Protein AF-A0A917BGJ0-F1 (afdb_monomer_lite)

Radius of gyration: 39.81 Å; chains: 1; bounding box: 86×62×102 Å

Structure (mmCIF, N/CA/C/O backbone):
data_AF-A0A917BGJ0-F1
#
_entry.id   AF-A0A917BGJ0-F1
#
loop_
_atom_site.group_PDB
_atom_site.id
_atom_site.type_symbol
_atom_site.label_atom_id
_atom_site.label_alt_id
_atom_site.label_comp_id
_atom_site.label_asym_id
_atom_site.label_entity_id
_atom_site.label_seq_id
_atom_site.pdbx_PDB_ins_code
_atom_site.Cartn_x
_atom_site.Cartn_y
_atom_site.Cartn_z
_atom_site.occupancy
_atom_site.B_iso_or_equiv
_atom_site.auth_seq_id
_atom_site.auth_comp_id
_atom_site.auth_asym_id
_atom_site.auth_atom_id
_atom_site.pdbx_PDB_model_num
ATOM 1 N N . MET A 1 1 ? 33.093 -21.666 -36.903 1.00 32.09 1 MET A N 1
ATOM 2 C CA . MET A 1 1 ? 33.393 -22.493 -35.716 1.00 32.09 1 MET A CA 1
ATOM 3 C C . MET A 1 1 ? 34.760 -22.080 -35.204 1.00 32.09 1 MET A C 1
ATOM 5 O O . MET A 1 1 ? 35.764 -22.453 -35.794 1.00 32.09 1 MET A O 1
ATOM 9 N N . THR A 1 2 ? 34.799 -21.219 -34.194 1.00 43.09 2 THR A N 1
ATOM 10 C CA . THR A 1 2 ? 36.028 -20.841 -33.491 1.00 43.09 2 THR A CA 1
ATOM 11 C C . THR A 1 2 ? 36.526 -22.067 -32.730 1.00 43.09 2 THR A C 1
ATOM 13 O O . THR A 1 2 ? 35.764 -22.677 -31.980 1.00 43.09 2 THR A O 1
ATOM 16 N N . VAL A 1 3 ? 37.770 -22.485 -32.970 1.00 45.00 3 VAL A N 1
ATOM 17 C CA . VAL A 1 3 ? 38.401 -23.561 -32.192 1.00 45.00 3 VAL A CA 1
ATOM 18 C C . VAL A 1 3 ? 38.410 -23.109 -30.727 1.00 45.00 3 VAL A C 1
ATOM 20 O O . VAL A 1 3 ? 38.859 -21.990 -30.474 1.00 45.00 3 VAL A O 1
ATOM 23 N N . PRO A 1 4 ? 37.885 -23.901 -29.772 1.00 60.56 4 PRO A N 1
ATOM 24 C CA . PRO A 1 4 ? 37.886 -23.500 -28.373 1.00 60.56 4 PRO A CA 1
ATOM 25 C C . PRO A 1 4 ? 39.330 -23.283 -27.918 1.00 60.56 4 PRO A C 1
ATOM 27 O O . PRO A 1 4 ? 40.172 -24.170 -28.075 1.00 60.56 4 PRO A O 1
ATOM 30 N N . GLU A 1 5 ? 39.617 -22.089 -27.393 1.00 72.12 5 GLU A N 1
ATOM 31 C CA . GLU A 1 5 ? 40.934 -21.777 -26.843 1.00 72.12 5 GLU A CA 1
ATOM 32 C C . GLU A 1 5 ? 41.199 -22.727 -25.675 1.00 72.12 5 GLU A C 1
ATOM 34 O O . GLU A 1 5 ? 40.428 -22.785 -24.710 1.00 72.12 5 GLU A O 1
ATOM 39 N N . GLN A 1 6 ? 42.255 -23.525 -25.814 1.00 82.50 6 GLN A N 1
ATOM 40 C CA . GLN A 1 6 ? 42.567 -24.615 -24.909 1.00 82.50 6 GLN A CA 1
ATOM 41 C C . GLN A 1 6 ? 44.037 -24.548 -24.511 1.00 82.50 6 GLN A C 1
ATOM 43 O O . GLN A 1 6 ? 44.921 -24.594 -25.367 1.00 82.50 6 GLN A O 1
ATOM 48 N N . TRP A 1 7 ? 44.287 -24.541 -23.208 1.00 82.50 7 TRP A N 1
ATOM 49 C CA . TRP A 1 7 ? 45.612 -24.677 -22.615 1.00 82.50 7 TRP A CA 1
ATOM 50 C C . TRP A 1 7 ? 45.743 -26.067 -22.003 1.00 82.50 7 TRP A C 1
ATOM 52 O O . TRP A 1 7 ? 44.761 -26.628 -21.515 1.00 82.50 7 TRP A O 1
ATOM 62 N N . ARG A 1 8 ? 46.940 -26.651 -22.077 1.00 82.19 8 ARG A N 1
ATOM 63 C CA . ARG A 1 8 ? 47.194 -28.031 -21.650 1.00 82.19 8 ARG A CA 1
ATOM 64 C C . ARG A 1 8 ? 48.532 -28.126 -20.933 1.00 82.19 8 ARG A C 1
ATOM 66 O O . ARG A 1 8 ? 49.486 -27.451 -21.322 1.00 82.19 8 ARG A O 1
ATOM 73 N N . GLY A 1 9 ? 48.620 -29.025 -19.968 1.00 77.88 9 GLY A N 1
ATOM 74 C CA . GLY A 1 9 ? 49.879 -29.460 -19.382 1.00 77.88 9 GLY A CA 1
ATOM 75 C C . GLY A 1 9 ? 49.714 -30.826 -18.736 1.00 77.88 9 GLY A C 1
ATOM 76 O O . GLY A 1 9 ? 48.598 -31.291 -18.544 1.00 77.88 9 GLY A O 1
ATOM 77 N N . THR A 1 10 ? 50.826 -31.459 -18.404 1.00 74.44 10 THR A N 1
ATOM 78 C CA . THR A 1 10 ? 50.865 -32.772 -17.753 1.00 74.44 10 THR A CA 1
ATOM 79 C C . THR A 1 10 ? 51.444 -32.568 -16.364 1.00 74.44 10 THR A C 1
ATOM 81 O O . THR A 1 10 ? 52.310 -31.714 -16.223 1.00 74.44 10 THR A O 1
ATOM 84 N N . THR A 1 11 ? 50.955 -33.265 -15.342 1.00 68.00 11 THR A N 1
ATOM 85 C CA . THR A 1 11 ? 51.520 -33.222 -13.982 1.00 68.00 11 THR A CA 1
ATOM 86 C C . THR A 1 11 ? 52.669 -34.224 -13.817 1.00 68.00 11 THR A C 1
ATOM 88 O O . THR A 1 11 ? 52.850 -35.124 -14.641 1.00 68.00 11 THR A O 1
ATOM 91 N N . ALA A 1 12 ? 53.425 -34.139 -12.714 1.00 62.88 12 ALA A N 1
ATOM 92 C CA . ALA A 1 12 ? 54.461 -35.126 -12.378 1.00 62.88 12 ALA A CA 1
ATOM 93 C C . ALA A 1 12 ? 53.914 -36.564 -12.255 1.00 62.88 12 ALA A C 1
ATOM 95 O O . ALA A 1 12 ? 54.644 -37.523 -12.509 1.00 62.88 12 ALA A O 1
ATOM 96 N N . ASP A 1 13 ? 52.626 -36.701 -11.922 1.00 64.31 13 ASP A N 1
ATOM 97 C CA . ASP A 1 13 ? 51.907 -37.974 -11.809 1.00 64.31 13 ASP A CA 1
ATOM 98 C C . ASP A 1 13 ? 51.379 -38.486 -13.176 1.00 64.31 13 ASP A C 1
ATOM 100 O O . ASP A 1 13 ? 50.753 -39.540 -13.239 1.00 64.31 13 ASP A O 1
ATOM 104 N N . ARG A 1 14 ? 51.698 -37.789 -14.284 1.00 63.97 14 ARG A N 1
ATOM 105 C CA . ARG A 1 14 ? 51.253 -38.038 -15.676 1.00 63.97 14 ARG A CA 1
ATOM 106 C C . ARG A 1 14 ? 49.759 -37.835 -15.947 1.00 63.97 14 ARG A C 1
ATOM 108 O O . ARG A 1 14 ? 49.266 -38.299 -16.974 1.00 63.97 14 ARG A O 1
ATOM 115 N N . ASP A 1 15 ? 49.067 -37.097 -15.088 1.00 69.25 15 ASP A N 1
ATOM 116 C CA . ASP A 1 15 ? 47.694 -36.670 -15.350 1.00 69.25 15 ASP A CA 1
ATOM 117 C C . ASP A 1 15 ? 47.694 -35.355 -16.141 1.00 69.25 15 ASP A C 1
ATOM 119 O O . ASP A 1 15 ? 48.343 -34.378 -15.758 1.00 69.25 15 ASP A O 1
ATOM 123 N N . ASP A 1 16 ? 46.965 -35.313 -17.256 1.00 76.69 16 ASP A N 1
ATOM 124 C CA . ASP A 1 16 ? 46.822 -34.091 -18.048 1.00 76.69 16 ASP A CA 1
ATOM 125 C C . ASP A 1 16 ? 45.794 -33.150 -17.408 1.00 76.69 16 ASP A C 1
ATOM 127 O O . ASP A 1 16 ? 44.678 -33.557 -17.066 1.00 76.69 16 ASP A O 1
ATOM 131 N N . TRP A 1 17 ? 46.150 -31.869 -17.303 1.00 77.31 17 TRP A N 1
ATOM 132 C CA . TRP A 1 17 ? 45.200 -30.790 -17.075 1.00 77.31 17 TRP A CA 1
ATOM 133 C C . TRP A 1 17 ? 44.899 -30.048 -18.375 1.00 77.31 17 TRP A C 1
ATOM 135 O O . TRP A 1 17 ? 45.765 -29.836 -19.228 1.00 77.31 17 TRP A O 1
ATOM 145 N N . ILE A 1 18 ? 43.646 -29.629 -18.520 1.00 81.25 18 ILE A N 1
ATOM 146 C CA . ILE A 1 18 ? 43.155 -28.885 -19.671 1.00 81.25 18 ILE A CA 1
ATOM 147 C C . ILE A 1 18 ? 42.298 -27.729 -19.169 1.00 81.25 18 ILE A C 1
ATOM 149 O O . ILE A 1 18 ? 41.266 -27.956 -18.546 1.00 81.25 18 ILE A O 1
ATOM 153 N N . LEU A 1 19 ? 42.675 -26.499 -19.505 1.00 78.44 19 LEU A N 1
ATOM 154 C CA . LEU A 1 19 ? 41.823 -25.327 -19.327 1.00 78.44 19 LEU A CA 1
ATOM 155 C C . LEU A 1 19 ? 41.187 -24.988 -20.676 1.00 78.44 19 LEU A C 1
ATOM 157 O O . LEU A 1 19 ? 41.899 -24.800 -21.659 1.00 78.44 19 LEU A O 1
ATOM 161 N N . VAL A 1 20 ? 39.861 -24.924 -20.739 1.00 81.12 20 VAL A N 1
ATOM 162 C CA . VAL A 1 20 ? 39.108 -24.558 -21.946 1.00 81.12 20 VAL A CA 1
ATOM 163 C C . VAL A 1 20 ? 38.318 -23.292 -21.673 1.00 81.12 20 VAL A C 1
ATOM 165 O O . VAL A 1 20 ? 37.548 -23.240 -20.714 1.00 81.12 20 VAL A O 1
ATOM 168 N N . ARG A 1 21 ? 38.446 -22.293 -22.545 1.00 74.19 21 ARG A N 1
ATOM 169 C CA . ARG A 1 21 ? 37.553 -21.134 -22.534 1.00 74.19 21 ARG A CA 1
ATOM 170 C C . ARG A 1 21 ? 36.236 -21.470 -23.233 1.00 74.19 21 ARG A C 1
ATOM 172 O O . ARG A 1 21 ? 36.223 -22.026 -24.334 1.00 74.19 21 ARG A O 1
ATOM 179 N N . ARG A 1 22 ? 35.125 -21.119 -22.595 1.00 74.50 22 ARG A N 1
ATOM 180 C CA . ARG A 1 22 ? 33.755 -21.218 -23.112 1.00 74.50 22 ARG A CA 1
ATOM 181 C C . ARG A 1 22 ? 33.120 -19.826 -23.136 1.00 74.50 2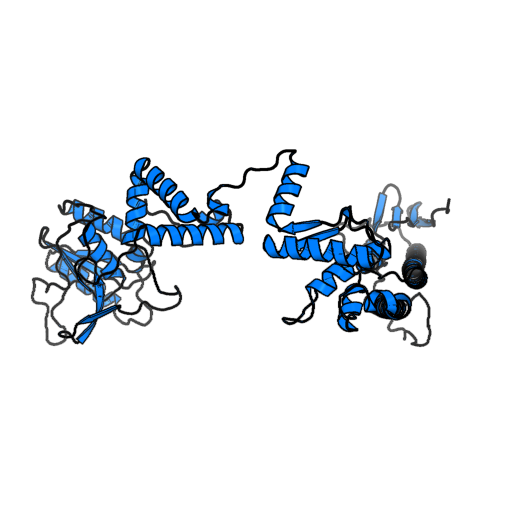2 ARG A C 1
ATOM 183 O O . ARG A 1 22 ? 33.675 -18.886 -22.578 1.00 74.50 22 ARG A O 1
ATOM 190 N N . GLU A 1 23 ? 31.964 -19.695 -23.782 1.00 64.00 23 GLU A N 1
ATOM 191 C CA . GLU A 1 23 ? 31.217 -18.426 -23.805 1.00 64.00 23 GLU A CA 1
ATOM 192 C C . GLU A 1 23 ? 30.795 -17.982 -22.394 1.00 64.00 23 GLU A C 1
ATOM 194 O O . GLU A 1 23 ? 30.902 -16.805 -22.069 1.00 64.00 23 GLU A O 1
ATOM 199 N N . GLU A 1 24 ? 30.408 -18.924 -21.527 1.00 62.84 24 GLU A N 1
ATOM 200 C CA . GLU A 1 24 ? 29.909 -18.639 -20.170 1.00 62.84 24 GLU A CA 1
ATOM 201 C C . GLU A 1 24 ? 30.999 -18.664 -19.074 1.00 62.84 24 GLU A C 1
ATOM 203 O O . GLU A 1 24 ? 30.712 -18.445 -17.895 1.00 62.84 24 GLU A O 1
ATOM 208 N N . GLY A 1 25 ? 32.265 -18.919 -19.431 1.00 69.94 25 GLY A N 1
ATOM 209 C CA . GLY A 1 25 ? 33.364 -19.009 -18.465 1.00 69.94 25 GLY A CA 1
ATOM 210 C C . GLY A 1 25 ? 34.477 -19.970 -18.873 1.00 69.94 25 GLY A C 1
ATOM 211 O O . GLY A 1 25 ? 34.899 -20.014 -20.028 1.00 69.94 25 GLY A O 1
ATOM 212 N N . PHE A 1 26 ? 34.971 -20.751 -17.919 1.00 75.31 26 PHE A N 1
ATOM 213 C CA . PHE A 1 26 ? 36.092 -21.668 -18.082 1.00 75.31 26 PHE A CA 1
ATOM 214 C C . PHE A 1 26 ? 35.732 -23.070 -17.616 1.00 75.31 26 PHE A C 1
ATOM 216 O O . PHE A 1 26 ? 34.934 -23.262 -16.701 1.00 75.31 26 PHE A O 1
ATOM 223 N N . VAL A 1 27 ? 36.354 -24.059 -18.244 1.00 78.94 27 VAL A N 1
ATOM 224 C CA . VAL A 1 27 ? 36.295 -25.453 -17.815 1.00 78.94 27 VAL A CA 1
ATOM 225 C C . VAL A 1 27 ? 37.716 -25.914 -17.550 1.00 78.94 27 VAL A C 1
ATOM 227 O O . VAL A 1 27 ? 38.538 -25.924 -18.466 1.00 78.94 27 VAL A O 1
ATOM 230 N N . LEU A 1 28 ? 38.005 -26.283 -16.305 1.00 77.94 28 LEU A N 1
ATOM 231 C CA . LEU A 1 28 ? 39.265 -26.907 -15.918 1.00 77.94 28 LEU A CA 1
ATOM 232 C C . LEU A 1 28 ? 39.038 -28.412 -15.777 1.00 77.94 28 LEU A C 1
ATOM 234 O O . LEU A 1 28 ? 38.208 -28.848 -14.984 1.00 77.94 28 LEU A O 1
ATOM 238 N N . ARG A 1 29 ? 39.775 -29.203 -16.551 1.00 78.06 29 ARG A N 1
ATOM 239 C CA . ARG A 1 29 ? 39.781 -30.666 -16.481 1.00 78.06 29 ARG A CA 1
ATOM 240 C C . ARG A 1 29 ? 41.116 -31.135 -15.939 1.00 78.06 29 ARG A C 1
ATOM 242 O O . ARG A 1 29 ? 42.140 -30.568 -16.315 1.00 78.06 29 ARG A O 1
ATOM 249 N N . HIS A 1 30 ? 41.109 -32.170 -15.112 1.00 72.56 30 HIS A N 1
ATOM 250 C CA . HIS A 1 30 ? 42.314 -32.845 -14.640 1.00 72.56 30 HIS A CA 1
ATOM 251 C C . HIS A 1 30 ? 42.019 -34.320 -14.381 1.00 72.56 30 HIS A C 1
ATOM 253 O O . HIS A 1 30 ? 41.215 -34.654 -13.508 1.00 72.56 30 HIS A O 1
ATOM 259 N N . GLY A 1 31 ? 42.639 -35.208 -15.161 1.00 68.88 31 GLY A N 1
ATOM 260 C CA . GLY A 1 31 ? 42.274 -36.626 -15.147 1.00 68.88 31 GLY A CA 1
ATOM 261 C C . GLY A 1 31 ? 40.764 -36.815 -15.421 1.00 68.88 31 GLY A C 1
ATOM 262 O O . GLY A 1 31 ? 40.268 -36.294 -16.424 1.00 68.88 31 GLY A O 1
ATOM 263 N N . PRO A 1 32 ? 40.010 -37.540 -14.567 1.00 66.62 32 PRO A N 1
ATOM 264 C CA . PRO A 1 32 ? 38.563 -37.728 -14.721 1.00 66.62 32 PRO A CA 1
ATOM 265 C C . PRO A 1 32 ? 37.708 -36.568 -14.176 1.00 66.62 32 PRO A C 1
ATOM 267 O O . PRO A 1 32 ? 36.496 -36.572 -14.386 1.00 66.62 32 PRO A O 1
ATOM 270 N N . GLU A 1 33 ? 38.295 -35.599 -13.468 1.00 68.62 33 GLU A N 1
ATOM 271 C CA . GLU A 1 33 ? 37.558 -34.499 -12.836 1.00 68.62 33 GLU A CA 1
ATOM 272 C C . GLU A 1 33 ? 37.390 -33.313 -13.800 1.00 68.62 33 GLU A C 1
ATOM 274 O O . GLU A 1 33 ? 38.327 -32.911 -14.496 1.00 68.62 33 GLU A O 1
ATOM 279 N N . GLU A 1 34 ? 36.189 -32.732 -13.829 1.00 77.00 34 GLU A N 1
ATOM 280 C CA . GLU A 1 34 ? 35.843 -31.541 -14.611 1.00 77.00 34 GLU A CA 1
ATOM 281 C C . GLU A 1 34 ? 35.210 -30.492 -13.693 1.00 77.00 34 GLU A C 1
ATOM 283 O O . GLU A 1 34 ? 34.389 -30.807 -12.834 1.00 77.00 34 GLU A O 1
ATOM 288 N N . SER A 1 35 ? 35.627 -29.238 -13.845 1.00 72.31 35 SER A N 1
ATOM 289 C CA . SER A 1 35 ? 35.198 -28.119 -13.011 1.00 72.31 35 SER A CA 1
ATOM 290 C C . SER A 1 35 ? 34.801 -26.922 -13.865 1.00 72.31 35 SER A C 1
ATOM 292 O O . SER A 1 35 ? 35.603 -26.426 -14.658 1.00 72.31 35 SER A O 1
ATOM 294 N N . HIS A 1 36 ? 33.572 -26.443 -13.675 1.00 73.19 36 HIS A N 1
ATOM 295 C CA . HIS A 1 36 ? 33.028 -25.273 -14.361 1.00 73.19 36 HIS A CA 1
ATOM 296 C C . HIS A 1 36 ? 33.246 -24.014 -13.526 1.00 73.19 36 HIS A C 1
ATOM 298 O O . HIS A 1 36 ? 32.955 -23.992 -12.333 1.00 73.19 36 HIS A O 1
ATOM 304 N N . ILE A 1 37 ? 33.750 -22.964 -14.165 1.00 68.31 37 ILE A N 1
ATOM 305 C CA . ILE A 1 37 ? 34.118 -21.708 -13.518 1.00 68.31 37 ILE A CA 1
ATOM 306 C C . ILE A 1 37 ? 33.442 -20.582 -14.302 1.00 68.31 37 ILE A C 1
ATOM 308 O O . ILE A 1 37 ? 33.853 -20.312 -15.431 1.00 68.31 37 ILE A O 1
ATOM 312 N N . PRO A 1 38 ? 32.399 -19.934 -13.760 1.00 64.50 38 PRO A N 1
ATOM 313 C CA . PRO A 1 38 ? 31.738 -18.818 -14.431 1.00 64.50 38 PRO A CA 1
ATOM 314 C C . PRO A 1 38 ? 32.718 -17.690 -14.778 1.00 64.50 38 PRO A C 1
ATOM 316 O O . PRO A 1 38 ? 33.675 -17.445 -14.043 1.00 64.50 38 PRO A O 1
ATOM 319 N N . ALA A 1 39 ? 32.468 -16.945 -15.861 1.00 63.41 39 ALA A N 1
ATOM 320 C CA . ALA A 1 39 ? 33.299 -15.789 -16.233 1.00 63.41 39 ALA A CA 1
ATOM 321 C C . ALA A 1 39 ? 33.411 -14.736 -15.106 1.00 63.41 39 ALA A C 1
ATOM 323 O O . ALA A 1 39 ? 34.455 -14.104 -14.942 1.00 63.41 39 ALA A O 1
ATOM 324 N N . SER A 1 40 ? 32.361 -14.595 -14.291 1.00 55.97 40 SER A N 1
ATOM 325 C CA . SER A 1 40 ? 32.312 -13.726 -13.106 1.00 55.97 40 SER A CA 1
ATOM 326 C C . SER A 1 40 ? 33.215 -14.184 -11.951 1.00 55.97 40 SER A C 1
ATOM 328 O O . SER A 1 40 ? 33.446 -13.416 -11.019 1.00 55.97 40 SER A O 1
ATOM 330 N N . GLU A 1 41 ? 33.729 -15.413 -12.009 1.00 59.81 41 GLU A N 1
ATOM 331 C CA . GLU A 1 41 ? 34.565 -16.059 -10.991 1.00 59.81 41 GLU A CA 1
ATOM 332 C C . GLU A 1 41 ? 35.982 -16.364 -11.492 1.00 59.81 41 GLU A C 1
ATOM 334 O O . GLU A 1 41 ? 36.753 -17.061 -10.838 1.00 59.81 41 GLU A O 1
ATOM 339 N N . ALA A 1 42 ? 36.339 -15.866 -12.671 1.00 58.44 42 ALA A N 1
ATOM 340 C CA . ALA A 1 42 ? 37.553 -16.274 -13.355 1.00 58.44 42 ALA A CA 1
ATOM 341 C C . ALA A 1 42 ? 38.858 -15.849 -12.641 1.00 58.44 42 ALA A C 1
ATOM 343 O O . ALA A 1 42 ? 39.873 -16.528 -12.784 1.00 58.44 42 ALA A O 1
ATOM 344 N N . ASP A 1 43 ? 38.850 -14.777 -11.843 1.00 53.44 43 ASP A N 1
ATOM 345 C CA . ASP A 1 43 ? 39.976 -14.372 -10.980 1.00 53.44 43 ASP A CA 1
ATOM 346 C C . ASP A 1 43 ? 40.199 -15.253 -9.768 1.00 53.44 43 ASP A C 1
ATOM 348 O O . ASP A 1 43 ? 41.259 -15.207 -9.141 1.00 53.44 43 ASP A O 1
ATOM 352 N N . ARG A 1 44 ? 39.191 -16.040 -9.406 1.00 55.97 44 ARG A N 1
ATOM 353 C CA . ARG A 1 44 ? 39.268 -16.916 -8.249 1.00 55.97 44 ARG A CA 1
ATOM 354 C C . ARG A 1 44 ? 40.195 -18.087 -8.516 1.00 55.97 44 ARG A C 1
ATOM 356 O O . ARG A 1 44 ? 40.587 -18.725 -7.547 1.00 55.97 44 ARG A O 1
ATOM 363 N N . ILE A 1 45 ? 40.565 -18.348 -9.777 1.00 59.50 45 ILE A N 1
ATOM 364 C CA . ILE A 1 45 ? 41.555 -19.355 -10.165 1.00 59.50 45 ILE A CA 1
ATOM 365 C C . ILE A 1 45 ? 42.942 -18.900 -9.705 1.00 59.50 45 ILE A C 1
ATOM 367 O O . ILE A 1 45 ? 43.684 -18.240 -10.429 1.00 59.50 45 ILE A O 1
ATOM 371 N N . ALA A 1 46 ? 43.307 -19.288 -8.487 1.00 58.81 46 ALA A N 1
ATOM 372 C CA . ALA A 1 46 ? 44.626 -19.038 -7.935 1.00 58.81 46 ALA A CA 1
ATOM 373 C C . ALA A 1 46 ? 45.405 -20.348 -7.806 1.00 58.81 46 ALA A C 1
ATOM 375 O O . ALA A 1 46 ? 44.908 -21.348 -7.280 1.00 58.81 46 ALA A O 1
ATOM 376 N N . VAL A 1 47 ? 46.667 -20.332 -8.231 1.00 62.66 47 VAL A N 1
ATOM 377 C CA . VAL A 1 47 ? 47.611 -21.413 -7.940 1.00 62.66 47 VAL A CA 1
ATOM 378 C C . VAL A 1 47 ? 48.251 -21.118 -6.580 1.00 62.66 47 VAL A C 1
ATOM 380 O O . VAL A 1 47 ? 49.183 -20.323 -6.478 1.00 62.66 47 VAL A O 1
ATOM 383 N N . THR A 1 48 ? 47.765 -21.747 -5.507 1.00 59.81 48 THR A N 1
ATOM 384 C CA . THR A 1 48 ? 48.345 -21.582 -4.164 1.00 59.81 48 THR A CA 1
ATOM 385 C C . THR A 1 48 ? 49.431 -22.627 -3.904 1.00 59.81 48 THR A C 1
ATOM 387 O O . THR A 1 48 ? 49.299 -23.802 -4.245 1.00 59.81 48 THR A O 1
ATOM 390 N N . ARG A 1 49 ? 50.555 -22.216 -3.302 1.00 58.81 49 ARG A N 1
ATOM 391 C CA . ARG A 1 49 ? 51.707 -23.099 -3.035 1.00 58.81 49 ARG A CA 1
ATOM 392 C C . ARG A 1 49 ? 51.875 -23.343 -1.536 1.00 58.81 49 ARG A C 1
ATOM 394 O O . ARG A 1 49 ? 51.984 -22.392 -0.765 1.00 58.81 49 ARG A O 1
ATOM 401 N N . ARG A 1 50 ? 51.981 -24.610 -1.117 1.00 56.00 50 ARG A N 1
ATOM 402 C CA . ARG A 1 50 ? 52.414 -24.998 0.239 1.00 56.00 50 ARG A CA 1
ATOM 403 C C . ARG A 1 50 ? 53.491 -26.082 0.178 1.00 56.00 50 ARG A C 1
ATOM 405 O O . ARG A 1 50 ? 53.169 -27.238 -0.063 1.00 56.00 50 ARG A O 1
ATOM 412 N N . TRP A 1 51 ? 54.739 -25.663 0.419 1.00 48.78 51 TRP A N 1
ATOM 413 C CA . TRP A 1 51 ? 55.995 -26.376 0.769 1.00 48.78 51 TRP A CA 1
ATOM 414 C C . TRP A 1 51 ? 56.428 -27.608 -0.067 1.00 48.78 51 TRP A C 1
ATOM 416 O O . TRP A 1 51 ? 57.622 -27.820 -0.220 1.00 48.78 51 TRP A O 1
ATOM 426 N N . TRP A 1 52 ? 55.517 -28.379 -0.658 1.00 50.78 52 TRP A N 1
ATOM 427 C CA . TRP A 1 52 ? 55.774 -29.494 -1.587 1.00 50.78 52 TRP A CA 1
ATOM 428 C C . TRP A 1 52 ? 54.546 -29.847 -2.460 1.00 50.78 52 TRP A C 1
ATOM 430 O O . TRP A 1 52 ? 54.596 -30.792 -3.242 1.00 50.78 52 TRP A O 1
ATOM 440 N N . ARG A 1 53 ? 53.439 -29.090 -2.361 1.00 53.25 53 ARG A N 1
ATOM 441 C CA . ARG A 1 53 ? 52.233 -29.217 -3.200 1.00 53.25 53 ARG A CA 1
ATOM 442 C C . ARG A 1 53 ? 51.790 -27.845 -3.712 1.00 53.25 53 ARG A C 1
ATOM 444 O O . ARG A 1 53 ? 51.613 -26.914 -2.920 1.00 53.25 53 ARG A O 1
ATOM 451 N N . ALA A 1 54 ? 51.588 -27.720 -5.020 1.00 54.16 54 ALA A N 1
ATOM 452 C CA . ALA A 1 54 ? 50.782 -26.647 -5.594 1.00 54.16 54 ALA A CA 1
ATOM 453 C C . ALA A 1 54 ? 49.325 -27.125 -5.633 1.00 54.16 54 ALA A C 1
ATOM 455 O O . ALA A 1 54 ? 49.061 -28.240 -6.059 1.00 54.16 54 ALA A O 1
ATOM 456 N N . THR A 1 55 ? 48.398 -26.324 -5.119 1.00 57.50 55 THR A N 1
ATOM 457 C CA . THR A 1 55 ? 46.957 -26.597 -5.158 1.00 57.50 55 THR A CA 1
ATOM 458 C C . THR A 1 55 ? 46.311 -25.477 -5.953 1.00 57.50 55 THR A C 1
ATOM 460 O O . THR A 1 55 ? 46.504 -24.306 -5.629 1.00 57.50 55 THR A O 1
ATOM 463 N N . VAL A 1 56 ? 45.552 -25.809 -6.993 1.00 55.97 56 VAL A N 1
ATOM 464 C CA . VAL A 1 56 ? 44.662 -24.818 -7.601 1.00 55.97 56 VAL A CA 1
ATOM 465 C C . VAL A 1 56 ? 43.460 -24.684 -6.695 1.00 55.97 56 VAL A C 1
ATOM 467 O O . VAL A 1 56 ? 42.839 -25.669 -6.311 1.00 55.97 56 VAL A O 1
ATOM 470 N N . THR A 1 57 ? 43.192 -23.461 -6.275 1.00 55.00 57 THR A N 1
ATOM 471 C CA . THR A 1 57 ? 42.052 -23.140 -5.429 1.00 55.00 57 THR A CA 1
ATOM 472 C C . THR A 1 57 ? 41.230 -22.103 -6.156 1.00 55.00 57 THR A C 1
ATOM 474 O O . THR A 1 57 ? 41.767 -21.049 -6.484 1.00 55.00 57 THR A O 1
ATOM 477 N N . VAL A 1 58 ? 39.948 -22.396 -6.373 1.00 50.78 58 VAL A N 1
ATOM 478 C CA . VAL A 1 58 ? 38.948 -21.404 -6.775 1.00 50.78 58 VAL A CA 1
ATOM 479 C C . VAL A 1 58 ? 38.359 -20.806 -5.495 1.00 50.78 58 VAL A C 1
ATOM 481 O O . VAL A 1 58 ? 37.644 -21.483 -4.760 1.00 50.78 58 VAL A O 1
ATOM 484 N N . ALA A 1 59 ? 38.735 -19.577 -5.146 1.00 44.41 59 ALA A N 1
ATOM 485 C CA . ALA A 1 59 ? 38.298 -18.939 -3.902 1.00 44.41 59 ALA A CA 1
ATOM 486 C C . ALA A 1 59 ? 36.816 -18.509 -3.950 1.00 44.41 59 ALA A C 1
ATOM 488 O O . ALA A 1 59 ? 36.484 -17.569 -4.658 1.00 44.41 59 ALA A O 1
ATOM 489 N N . GLY A 1 60 ? 35.933 -19.120 -3.149 1.00 40.78 60 GLY A N 1
ATOM 490 C CA . GLY A 1 60 ? 34.557 -18.626 -2.935 1.00 40.78 60 GLY A CA 1
ATOM 491 C C . GLY A 1 60 ? 33.437 -19.649 -3.131 1.00 40.78 60 GLY A C 1
ATOM 492 O O . GLY A 1 60 ? 32.306 -19.371 -2.744 1.00 40.78 60 GLY A O 1
ATOM 493 N N . VAL A 1 61 ? 33.749 -20.840 -3.641 1.00 39.06 61 VAL A N 1
ATOM 494 C CA . VAL A 1 61 ? 32.881 -22.014 -3.509 1.00 39.06 61 VAL A CA 1
ATOM 495 C C . VAL A 1 61 ? 33.338 -22.752 -2.252 1.00 39.06 61 VAL A C 1
ATOM 497 O O . VAL A 1 61 ? 34.530 -22.990 -2.063 1.00 39.06 61 VAL A O 1
ATOM 500 N N . SER A 1 62 ? 32.417 -23.086 -1.348 1.00 36.66 62 SER A N 1
ATOM 501 C CA . SER A 1 62 ? 32.720 -23.841 -0.120 1.00 36.66 62 SER A CA 1
ATOM 502 C C . SER A 1 62 ? 33.268 -25.252 -0.393 1.00 36.66 62 SER A C 1
ATOM 504 O O . SER A 1 62 ? 33.720 -25.931 0.527 1.00 36.66 62 SER A O 1
ATOM 506 N N . GLU A 1 63 ? 33.297 -25.670 -1.657 1.00 43.34 63 GLU A N 1
ATOM 507 C CA . GLU A 1 63 ? 33.972 -26.861 -2.142 1.00 43.34 63 GLU A CA 1
ATOM 508 C C . GLU A 1 63 ? 35.264 -26.470 -2.860 1.00 43.34 63 GLU A C 1
ATOM 510 O O . GLU A 1 63 ? 35.281 -25.650 -3.777 1.00 43.34 63 GLU A O 1
ATOM 515 N N . ARG A 1 64 ? 36.378 -27.076 -2.435 1.00 48.75 64 ARG A N 1
ATOM 516 C CA . ARG A 1 64 ? 37.638 -27.040 -3.179 1.00 48.75 64 ARG A CA 1
ATOM 517 C C . ARG A 1 64 ? 37.350 -27.523 -4.597 1.00 48.75 64 ARG A C 1
ATOM 519 O O . ARG A 1 64 ? 37.142 -28.717 -4.788 1.00 48.75 64 ARG A O 1
ATOM 526 N N . VAL A 1 65 ? 37.373 -26.621 -5.569 1.00 49.78 65 VAL A N 1
ATOM 527 C CA . VAL A 1 65 ? 37.370 -26.986 -6.986 1.00 49.78 65 VAL A CA 1
ATOM 528 C C . VAL A 1 65 ? 38.695 -27.699 -7.270 1.00 49.78 65 VAL A C 1
ATOM 530 O O . VAL A 1 65 ? 39.694 -27.042 -7.530 1.00 49.78 65 VAL A O 1
ATOM 533 N N . GLY A 1 66 ? 38.716 -29.021 -7.070 1.00 52.53 66 GLY A N 1
ATOM 534 C CA . GLY A 1 66 ? 39.792 -29.956 -7.412 1.00 52.53 66 GLY A CA 1
ATOM 535 C C . GLY A 1 66 ? 41.190 -29.582 -6.906 1.00 52.53 66 GLY A C 1
ATOM 536 O O . GLY A 1 66 ? 41.901 -28.778 -7.504 1.00 52.53 66 GLY A O 1
ATOM 537 N N . ALA A 1 67 ? 41.673 -30.236 -5.846 1.00 54.03 67 ALA A N 1
ATOM 538 C CA . ALA A 1 67 ? 43.093 -30.150 -5.509 1.00 54.03 67 ALA A CA 1
ATOM 539 C C . ALA A 1 67 ? 43.925 -30.891 -6.573 1.00 54.03 67 ALA A C 1
ATOM 541 O O . ALA A 1 67 ? 44.097 -32.105 -6.473 1.00 54.03 67 ALA A O 1
ATOM 542 N N . LEU A 1 68 ? 44.455 -30.167 -7.565 1.00 60.44 68 LEU A N 1
ATOM 543 C CA . LEU A 1 68 ? 45.388 -30.720 -8.553 1.00 60.44 68 LEU A CA 1
ATOM 544 C C . LEU A 1 68 ? 46.629 -31.278 -7.835 1.00 60.44 68 LEU A C 1
ATOM 546 O O . LEU A 1 68 ? 47.392 -30.529 -7.221 1.00 60.44 68 LEU A O 1
ATOM 550 N N . ARG A 1 69 ? 46.808 -32.602 -7.854 1.00 57.72 69 ARG A N 1
ATOM 551 C CA . ARG A 1 69 ? 47.976 -33.281 -7.266 1.00 57.72 69 ARG A CA 1
ATOM 552 C C . ARG A 1 69 ? 49.122 -33.304 -8.285 1.00 57.72 69 ARG A C 1
ATOM 554 O O . ARG A 1 69 ? 48.887 -33.235 -9.482 1.00 57.72 69 ARG A O 1
ATOM 561 N N . GLY A 1 70 ? 50.366 -33.330 -7.809 1.00 60.12 70 GLY A N 1
ATOM 562 C CA . GLY A 1 70 ? 51.529 -33.542 -8.681 1.00 60.12 70 GLY A CA 1
ATOM 563 C C . GLY A 1 70 ? 51.991 -32.348 -9.531 1.00 60.12 70 GLY A C 1
ATOM 564 O O . GLY A 1 70 ? 52.899 -32.517 -10.337 1.00 60.12 70 GLY A O 1
ATOM 565 N N . LEU A 1 71 ? 51.434 -31.142 -9.366 1.00 66.44 71 LEU A N 1
ATOM 566 C CA . LEU A 1 71 ? 51.902 -29.950 -10.091 1.00 66.44 71 LEU A CA 1
ATOM 567 C C . LEU A 1 71 ? 53.326 -29.553 -9.676 1.00 66.44 71 LEU A C 1
ATOM 569 O O . LEU A 1 71 ? 53.560 -29.122 -8.539 1.00 66.44 71 LEU A O 1
ATOM 573 N N . THR A 1 72 ? 54.269 -29.631 -10.616 1.00 69.44 72 THR A N 1
ATOM 574 C CA . THR A 1 72 ? 55.620 -29.093 -10.421 1.00 69.44 72 THR A CA 1
ATOM 575 C C . THR A 1 72 ? 55.610 -27.561 -10.368 1.00 69.44 72 THR A C 1
ATOM 577 O O . THR A 1 72 ? 54.639 -26.892 -10.733 1.00 69.44 72 THR A O 1
ATOM 580 N N . ARG A 1 73 ? 56.724 -26.958 -9.927 1.00 66.69 73 ARG A N 1
ATOM 581 C CA . ARG A 1 73 ? 56.887 -25.492 -9.923 1.00 66.69 73 ARG A CA 1
ATOM 582 C C . ARG A 1 73 ? 56.720 -24.891 -11.323 1.00 66.69 73 ARG A C 1
ATOM 584 O O . ARG A 1 73 ? 56.153 -23.809 -11.447 1.00 66.69 73 ARG A O 1
ATOM 591 N N . GLU A 1 74 ? 57.227 -25.579 -12.340 1.00 70.00 74 GLU A N 1
ATOM 592 C CA . GLU A 1 74 ? 57.182 -25.130 -13.729 1.00 70.00 74 GLU A CA 1
ATOM 593 C C . GLU A 1 74 ? 55.767 -25.247 -14.311 1.00 70.00 74 GLU A C 1
ATOM 595 O O . GLU A 1 74 ? 55.262 -24.288 -14.891 1.00 70.00 74 GLU A O 1
ATOM 600 N N . GLU A 1 75 ? 55.078 -26.366 -14.077 1.00 70.31 75 GLU A N 1
ATOM 601 C CA . GLU A 1 75 ? 53.691 -26.566 -14.525 1.00 70.31 75 GLU A CA 1
ATOM 602 C C . GLU A 1 75 ? 52.713 -25.630 -13.818 1.00 70.31 75 GLU A C 1
ATOM 604 O O . GLU A 1 75 ? 51.818 -25.084 -14.460 1.00 70.31 75 GLU A O 1
ATOM 609 N N . GLY A 1 76 ? 52.913 -25.376 -12.521 1.00 69.38 76 GLY A N 1
ATOM 610 C CA . GLY A 1 76 ? 52.128 -24.388 -11.786 1.00 69.38 76 GLY A CA 1
ATOM 611 C C . GLY A 1 76 ? 52.259 -22.987 -12.387 1.00 69.38 76 GLY A C 1
ATOM 612 O O . GLY A 1 76 ? 51.261 -22.289 -12.522 1.00 69.38 76 GLY A O 1
ATOM 613 N N . SER A 1 77 ? 53.468 -22.594 -12.803 1.00 69.94 77 SER A N 1
ATOM 614 C CA . SER A 1 77 ? 53.696 -21.321 -13.500 1.00 69.94 77 SER A CA 1
ATOM 615 C C . SER A 1 77 ? 53.100 -21.293 -14.916 1.00 69.94 77 SER A C 1
ATOM 617 O O . SER A 1 77 ? 52.610 -20.249 -15.340 1.00 69.94 77 SER A O 1
ATOM 619 N N . ARG A 1 78 ? 53.076 -22.421 -15.640 1.00 73.50 78 ARG A N 1
ATOM 620 C CA . ARG A 1 78 ? 52.390 -22.519 -16.944 1.00 73.50 78 ARG A CA 1
ATOM 621 C C . ARG A 1 78 ? 50.871 -22.399 -16.811 1.00 73.50 78 ARG A C 1
ATOM 623 O O . ARG A 1 78 ? 50.250 -21.725 -17.626 1.00 73.50 78 ARG A O 1
ATOM 630 N N . LEU A 1 79 ? 50.282 -23.023 -15.792 1.00 70.81 79 LEU A N 1
ATOM 631 C CA . LEU A 1 79 ? 48.850 -22.921 -15.516 1.00 70.81 79 LEU A CA 1
ATOM 632 C C . LEU A 1 79 ? 48.459 -21.498 -15.099 1.00 70.81 79 LEU A C 1
ATOM 634 O O . LEU A 1 79 ? 47.469 -20.969 -15.589 1.00 70.81 79 LEU A O 1
ATOM 638 N N . GLU A 1 80 ? 49.267 -20.851 -14.259 1.00 69.75 80 GLU A N 1
ATOM 639 C CA . GLU A 1 80 ? 49.078 -19.446 -13.887 1.00 69.75 80 GLU A CA 1
ATOM 640 C C . GLU A 1 80 ? 49.122 -18.522 -15.117 1.00 69.75 80 GLU A C 1
ATOM 642 O O . GLU A 1 80 ? 48.219 -17.710 -15.305 1.00 69.75 80 GLU A O 1
ATOM 647 N N . ALA A 1 81 ? 50.103 -18.698 -16.010 1.00 70.88 81 ALA A N 1
ATOM 648 C CA . ALA A 1 81 ? 50.185 -17.937 -17.259 1.00 70.88 81 ALA A CA 1
ATOM 649 C C . ALA A 1 81 ? 48.975 -18.179 -18.182 1.00 70.88 81 ALA A C 1
ATOM 651 O O . ALA A 1 81 ? 48.438 -17.228 -18.748 1.00 70.88 81 ALA A O 1
ATOM 652 N N . ALA A 1 82 ? 48.511 -19.429 -18.291 1.00 73.81 82 ALA A N 1
ATOM 653 C CA . ALA A 1 82 ? 47.322 -19.785 -19.063 1.00 73.81 82 ALA A CA 1
ATOM 654 C C . ALA A 1 82 ? 46.054 -19.108 -18.520 1.00 73.81 82 ALA A C 1
ATOM 656 O O . ALA A 1 82 ? 45.262 -18.580 -19.296 1.00 73.81 82 ALA A O 1
ATOM 657 N N . VAL A 1 83 ? 45.882 -19.075 -17.194 1.00 71.38 83 VAL A N 1
ATOM 658 C CA . VAL A 1 83 ? 44.764 -18.392 -16.523 1.00 71.38 83 VAL A CA 1
ATOM 659 C C . VAL A 1 83 ? 44.814 -16.882 -16.766 1.00 71.38 83 VAL A C 1
ATOM 661 O O . VAL A 1 83 ? 43.796 -16.289 -17.117 1.00 71.38 83 VAL A O 1
ATOM 664 N N . GLN A 1 84 ? 45.989 -16.256 -16.644 1.00 70.88 84 GLN A N 1
ATOM 665 C CA . GLN A 1 84 ? 46.159 -14.820 -16.903 1.00 70.88 84 GLN A CA 1
ATOM 666 C C . GLN A 1 84 ? 45.868 -14.454 -18.368 1.00 70.88 84 GLN A C 1
ATOM 668 O O . GLN A 1 84 ? 45.192 -13.460 -18.641 1.00 70.88 84 GLN A O 1
ATOM 673 N N . GLU A 1 85 ? 46.312 -15.274 -19.324 1.00 74.31 85 GLU A N 1
ATOM 674 C CA . GLU A 1 85 ? 46.006 -15.086 -20.747 1.00 74.31 85 GLU A CA 1
ATOM 675 C C . GLU A 1 85 ? 44.497 -15.219 -21.022 1.00 74.31 85 GLU A C 1
ATOM 677 O O . GLU A 1 85 ? 43.894 -14.366 -21.679 1.00 74.31 85 GLU A O 1
ATOM 682 N N . ALA A 1 86 ? 43.871 -16.260 -20.471 1.00 71.94 86 ALA A N 1
ATOM 683 C CA . ALA A 1 86 ? 42.433 -16.505 -20.532 1.00 71.94 86 ALA A CA 1
ATOM 684 C C . ALA A 1 86 ? 41.602 -15.327 -19.984 1.00 71.94 86 ALA A C 1
ATOM 686 O O . ALA A 1 86 ? 40.619 -14.903 -20.607 1.00 71.94 86 ALA A O 1
ATOM 687 N N . LEU A 1 87 ? 42.011 -14.779 -18.837 1.00 71.88 87 LEU A N 1
ATOM 688 C CA . LEU A 1 87 ? 41.399 -13.611 -18.202 1.00 71.88 87 LEU A CA 1
ATOM 689 C C . LEU A 1 87 ? 41.541 -12.354 -19.058 1.00 71.88 87 LEU A C 1
ATOM 691 O O . LEU A 1 87 ? 40.547 -11.675 -19.316 1.00 71.88 87 LEU A O 1
ATOM 695 N N . SER A 1 88 ? 42.747 -12.078 -19.559 1.00 74.69 88 SER A N 1
ATOM 696 C CA . SER A 1 88 ? 43.020 -10.930 -20.429 1.00 74.69 88 SER A CA 1
ATOM 697 C C . SER A 1 88 ? 42.154 -10.955 -21.693 1.00 74.69 88 SER A C 1
ATOM 699 O O . SER A 1 88 ? 41.493 -9.967 -22.023 1.00 74.69 88 SER A O 1
ATOM 701 N N . LYS A 1 89 ? 42.065 -12.111 -22.361 1.00 75.88 89 LYS A N 1
ATOM 702 C CA . LYS A 1 89 ? 41.221 -12.284 -23.553 1.00 75.88 89 LYS A CA 1
ATOM 703 C C . LYS A 1 89 ? 39.725 -12.164 -23.253 1.00 75.88 89 LYS A C 1
ATOM 705 O O . LYS A 1 89 ? 38.955 -11.731 -24.114 1.00 75.88 89 LYS A O 1
ATOM 710 N N . SER A 1 90 ? 39.298 -12.543 -22.051 1.00 75.88 90 SER A N 1
ATOM 711 C CA . SER A 1 90 ? 37.908 -12.385 -21.608 1.00 75.88 90 SER A CA 1
ATOM 712 C C . SER A 1 90 ? 37.574 -10.934 -21.302 1.00 75.88 90 SER A C 1
ATOM 714 O O . SER A 1 90 ? 36.523 -10.460 -21.725 1.00 75.88 90 SER A O 1
ATOM 716 N N . LEU A 1 91 ? 38.490 -10.201 -20.664 1.00 77.69 91 LEU A N 1
ATOM 717 C CA . LEU A 1 91 ? 38.334 -8.770 -20.431 1.00 77.69 91 LEU A CA 1
ATOM 718 C C . LEU A 1 91 ? 38.288 -7.998 -21.755 1.00 77.69 91 LEU A C 1
ATOM 720 O O . LEU A 1 91 ? 37.424 -7.147 -21.930 1.00 77.69 91 LEU A O 1
ATOM 724 N N . ALA A 1 92 ? 39.154 -8.341 -22.712 1.00 78.94 92 ALA A N 1
ATOM 725 C CA . ALA A 1 92 ? 39.145 -7.733 -24.041 1.00 78.94 92 ALA A CA 1
ATOM 726 C C . ALA A 1 92 ? 37.816 -7.970 -24.784 1.00 78.94 92 ALA A C 1
ATOM 728 O O . ALA A 1 92 ? 37.254 -7.038 -25.357 1.00 78.94 92 ALA A O 1
ATOM 729 N N . ALA A 1 93 ? 37.281 -9.197 -24.742 1.00 82.12 93 ALA A N 1
ATOM 730 C CA . ALA A 1 93 ? 35.989 -9.523 -25.351 1.00 82.12 93 ALA A CA 1
ATOM 731 C C . ALA A 1 93 ? 34.817 -8.797 -24.667 1.00 82.12 93 ALA A C 1
ATOM 733 O O . ALA A 1 93 ? 33.920 -8.277 -25.336 1.00 82.12 93 ALA A O 1
ATOM 734 N N . TRP A 1 94 ? 34.842 -8.718 -23.335 1.00 85.44 94 TRP A N 1
ATOM 735 C CA . TRP A 1 94 ? 33.863 -7.954 -22.573 1.00 85.44 94 TRP A CA 1
ATOM 736 C C . TRP A 1 94 ? 33.911 -6.467 -22.933 1.00 85.44 94 TRP A C 1
ATOM 738 O O . TRP A 1 94 ? 32.871 -5.894 -23.259 1.00 85.44 94 TRP A O 1
ATOM 748 N N . THR A 1 95 ? 35.095 -5.843 -22.980 1.00 83.75 95 THR A N 1
ATOM 749 C CA . THR A 1 95 ? 35.164 -4.436 -23.382 1.00 83.75 95 THR A CA 1
ATOM 750 C C . THR A 1 95 ? 34.688 -4.241 -24.813 1.00 83.75 95 THR A C 1
ATOM 752 O O . THR A 1 95 ? 33.940 -3.303 -25.071 1.00 83.75 95 THR A O 1
ATOM 755 N N . GLN A 1 96 ? 35.047 -5.130 -25.740 1.00 85.62 96 GLN A N 1
ATOM 756 C CA . GLN A 1 96 ? 34.533 -5.044 -27.104 1.00 85.62 96 GLN A CA 1
ATOM 757 C C . GLN A 1 96 ? 32.997 -5.045 -27.125 1.00 85.62 96 GLN A C 1
ATOM 759 O O . GLN A 1 96 ? 32.392 -4.305 -27.901 1.00 85.62 96 GLN A O 1
ATOM 764 N N . THR A 1 97 ? 32.359 -5.815 -26.241 1.00 90.00 97 THR A N 1
ATOM 765 C CA . THR A 1 97 ? 30.897 -5.838 -26.078 1.00 90.00 97 THR A CA 1
ATOM 766 C C . THR A 1 97 ? 30.361 -4.499 -25.560 1.00 90.00 97 THR A C 1
ATOM 768 O O . THR A 1 97 ? 29.397 -3.967 -26.116 1.00 90.00 97 THR A O 1
ATOM 771 N N . VAL A 1 98 ? 31.004 -3.908 -24.546 1.00 89.62 98 VAL A N 1
ATOM 772 C CA . VAL A 1 98 ? 30.653 -2.572 -24.027 1.00 89.62 98 VAL A CA 1
ATOM 773 C C . VAL A 1 98 ? 30.787 -1.506 -25.118 1.00 89.62 98 VAL A C 1
ATOM 775 O O . VAL A 1 98 ? 29.841 -0.761 -25.370 1.00 89.62 98 VAL A O 1
ATOM 778 N N . THR A 1 99 ? 31.924 -1.466 -25.814 1.00 90.06 99 THR A N 1
ATOM 779 C CA . THR A 1 99 ? 32.183 -0.516 -26.902 1.00 90.06 99 THR A CA 1
ATOM 780 C C . THR A 1 99 ? 31.165 -0.671 -28.027 1.00 90.06 99 THR A C 1
ATOM 782 O O . THR A 1 99 ? 30.558 0.316 -28.432 1.00 90.06 99 THR A O 1
ATOM 785 N N . THR A 1 100 ? 30.888 -1.903 -28.463 1.00 92.50 100 THR A N 1
ATOM 786 C CA . THR A 1 100 ? 29.886 -2.182 -29.506 1.00 92.50 100 THR A CA 1
ATOM 787 C C . THR A 1 100 ? 28.490 -1.715 -29.084 1.00 92.50 100 THR A C 1
ATOM 789 O O . THR A 1 100 ? 27.751 -1.151 -29.894 1.00 92.50 100 THR A O 1
ATOM 792 N N . THR A 1 101 ? 28.127 -1.904 -27.810 1.00 93.88 101 THR A N 1
ATOM 793 C CA . THR A 1 101 ? 26.843 -1.442 -27.257 1.00 93.88 101 THR A CA 1
ATOM 794 C C . THR A 1 101 ? 26.735 0.081 -27.326 1.00 93.88 101 THR A C 1
ATOM 796 O O . THR A 1 101 ? 25.713 0.611 -27.760 1.00 93.88 101 THR A O 1
ATOM 799 N N . ILE A 1 102 ? 27.805 0.787 -26.956 1.00 92.56 102 ILE A N 1
ATOM 800 C CA . ILE A 1 102 ? 27.880 2.253 -26.974 1.00 92.56 102 ILE A CA 1
ATOM 801 C C . ILE A 1 102 ? 27.854 2.812 -28.398 1.00 92.56 102 ILE A C 1
ATOM 803 O O . ILE A 1 102 ? 27.122 3.761 -28.677 1.00 92.56 102 ILE A O 1
ATOM 807 N N . GLU A 1 103 ? 28.621 2.229 -29.314 1.00 93.06 103 GLU A N 1
ATOM 808 C CA . GLU A 1 103 ? 28.639 2.638 -30.720 1.00 93.06 103 GLU A CA 1
ATOM 809 C C . GLU A 1 103 ? 27.272 2.429 -31.377 1.00 93.06 103 GLU A C 1
ATOM 811 O O . GLU A 1 103 ? 26.775 3.315 -32.073 1.00 93.06 103 GLU A O 1
ATOM 816 N N . THR A 1 104 ? 26.626 1.298 -31.088 1.00 94.94 104 THR A N 1
ATOM 817 C CA . THR A 1 104 ? 25.257 1.004 -31.531 1.00 94.94 104 THR A CA 1
ATOM 818 C C . THR A 1 104 ? 24.268 2.022 -30.967 1.00 94.94 104 THR A C 1
ATOM 820 O O . THR A 1 104 ? 23.468 2.579 -31.713 1.00 94.94 104 THR A O 1
ATOM 823 N N . ALA A 1 105 ? 24.354 2.330 -29.669 1.00 94.56 105 ALA A N 1
ATOM 824 C CA . ALA A 1 105 ? 23.499 3.321 -29.021 1.00 94.56 105 ALA A CA 1
ATOM 825 C C . ALA A 1 105 ? 23.642 4.720 -29.640 1.00 94.56 105 ALA A C 1
ATOM 827 O O . ALA A 1 105 ? 22.637 5.377 -29.909 1.00 94.56 105 ALA A O 1
ATOM 828 N N . ARG A 1 106 ? 24.874 5.156 -29.934 1.00 94.50 106 ARG A N 1
ATOM 829 C CA . ARG A 1 106 ? 25.141 6.432 -30.618 1.00 94.50 106 ARG A CA 1
ATOM 830 C C . ARG A 1 106 ? 24.582 6.452 -32.035 1.00 94.50 106 ARG A C 1
ATOM 832 O O . ARG A 1 106 ? 23.917 7.414 -32.407 1.00 94.50 106 ARG A O 1
ATOM 839 N N . ARG A 1 107 ? 24.837 5.395 -32.813 1.00 95.19 107 ARG A N 1
ATOM 840 C CA . ARG A 1 107 ? 24.370 5.272 -34.202 1.00 95.19 107 ARG A CA 1
ATOM 841 C C . ARG A 1 107 ? 22.845 5.302 -34.286 1.00 95.19 107 ARG A C 1
ATOM 843 O O . ARG A 1 107 ? 22.294 6.020 -35.114 1.00 95.19 107 ARG A O 1
ATOM 850 N N . ASP A 1 108 ? 22.184 4.553 -33.411 1.00 94.50 108 ASP A N 1
ATOM 851 C CA . ASP A 1 108 ? 20.734 4.343 -33.459 1.00 94.50 108 ASP A CA 1
ATOM 852 C C . ASP A 1 108 ? 19.967 5.362 -32.591 1.00 94.50 108 ASP A C 1
ATOM 854 O O . ASP A 1 108 ? 18.739 5.301 -32.474 1.00 94.50 108 ASP A O 1
ATOM 858 N N . LEU A 1 109 ? 20.688 6.311 -31.974 1.00 95.19 109 LEU A N 1
ATOM 859 C CA . LEU A 1 109 ? 20.171 7.279 -31.004 1.00 95.19 109 LEU A CA 1
ATOM 860 C C . LEU A 1 109 ? 19.306 6.595 -29.933 1.00 95.19 109 LEU A C 1
ATOM 862 O O . LEU A 1 109 ? 18.171 7.012 -29.682 1.00 95.19 109 LEU A O 1
ATOM 866 N N . ARG A 1 110 ? 19.810 5.506 -29.349 1.00 94.38 110 ARG A N 1
ATOM 867 C CA . ARG A 1 110 ? 19.093 4.662 -28.386 1.00 94.38 110 ARG A CA 1
ATOM 868 C C . ARG A 1 110 ? 19.652 4.854 -26.981 1.00 94.38 110 ARG A C 1
ATOM 870 O O . ARG A 1 110 ? 20.859 4.809 -26.781 1.00 94.38 110 ARG A O 1
ATOM 877 N N . TRP A 1 111 ? 18.761 5.018 -26.008 1.00 95.75 111 TRP A N 1
ATOM 878 C CA . TRP A 1 111 ? 19.129 5.031 -24.594 1.00 95.75 111 TRP A CA 1
ATOM 879 C C . TRP A 1 111 ? 19.623 3.645 -24.153 1.00 95.75 111 TRP A C 1
ATOM 881 O O . TRP A 1 111 ? 18.973 2.639 -24.445 1.00 95.75 111 TRP A O 1
ATOM 891 N N . ILE A 1 112 ? 20.748 3.592 -23.441 1.00 96.81 112 ILE A N 1
ATOM 892 C CA . ILE A 1 112 ? 21.260 2.376 -22.798 1.00 96.81 112 ILE A CA 1
ATOM 893 C C . ILE A 1 112 ? 20.653 2.295 -21.397 1.00 96.81 112 ILE A C 1
ATOM 895 O O . ILE A 1 112 ? 20.877 3.175 -20.563 1.00 96.81 112 ILE A O 1
ATOM 899 N N . THR A 1 113 ? 19.875 1.251 -21.138 1.00 96.56 113 THR A N 1
ATOM 900 C CA . THR A 1 113 ? 19.113 1.106 -19.892 1.00 96.56 113 THR A CA 1
ATOM 901 C C . THR A 1 113 ? 19.971 0.631 -18.715 1.00 96.56 113 THR A C 1
ATOM 903 O O . THR A 1 113 ? 21.003 -0.019 -18.896 1.00 96.56 113 THR A O 1
ATOM 906 N N . GLN A 1 114 ? 19.531 0.881 -17.478 1.00 94.25 114 GLN A N 1
ATOM 907 C CA . GLN A 1 114 ? 20.228 0.380 -16.286 1.00 94.25 114 GLN A CA 1
ATOM 908 C C . GLN A 1 114 ? 20.269 -1.151 -16.206 1.00 94.25 114 GLN A C 1
ATOM 910 O O . GLN A 1 114 ? 21.207 -1.693 -15.621 1.00 94.25 114 GLN A O 1
ATOM 915 N N . GLU A 1 115 ? 19.296 -1.865 -16.783 1.00 95.12 115 GLU A N 1
ATOM 916 C CA . GLU A 1 115 ? 19.325 -3.337 -16.807 1.00 95.12 115 GLU A CA 1
ATOM 917 C C . GLU A 1 115 ? 20.374 -3.841 -17.803 1.00 95.12 115 GLU A C 1
ATOM 919 O O . GLU A 1 115 ? 21.114 -4.760 -17.467 1.00 95.12 115 GLU A O 1
ATOM 924 N N . GLU A 1 116 ? 20.537 -3.188 -18.961 1.00 95.00 116 GLU A N 1
ATOM 925 C CA . GLU A 1 116 ? 21.639 -3.483 -19.889 1.00 95.00 116 GLU A CA 1
ATOM 926 C C . GLU A 1 116 ? 23.000 -3.197 -19.255 1.00 95.00 116 GLU A C 1
ATOM 928 O O . GLU A 1 116 ? 23.900 -4.030 -19.333 1.00 95.00 116 GLU A O 1
ATOM 933 N N . VAL A 1 117 ? 23.153 -2.061 -18.564 1.00 93.94 117 VAL A N 1
ATOM 934 C CA . VAL A 1 117 ? 24.387 -1.752 -17.821 1.00 93.94 117 VAL A CA 1
ATOM 935 C C . VAL A 1 117 ? 24.658 -2.817 -16.763 1.00 93.94 117 VAL A C 1
ATOM 937 O O . VAL A 1 117 ? 25.784 -3.289 -16.631 1.00 93.94 117 VAL A O 1
ATOM 940 N N . SER A 1 118 ? 23.628 -3.232 -16.027 1.00 92.19 118 SER A N 1
ATOM 941 C CA . SER A 1 118 ? 23.746 -4.281 -15.011 1.00 92.19 118 SER A CA 1
ATOM 942 C C . SER A 1 118 ? 24.131 -5.628 -15.623 1.00 92.19 118 SER A C 1
ATOM 944 O O . SER A 1 118 ? 24.993 -6.310 -15.075 1.00 92.19 118 SER A O 1
ATOM 946 N N . ALA A 1 119 ? 23.561 -5.986 -16.776 1.00 90.75 119 ALA A N 1
ATOM 947 C CA . ALA A 1 119 ? 23.897 -7.202 -17.509 1.00 90.75 119 ALA A CA 1
ATOM 948 C C . ALA A 1 119 ? 25.344 -7.177 -18.029 1.00 90.75 119 ALA A C 1
ATOM 950 O O . ALA A 1 119 ? 26.078 -8.148 -17.849 1.00 90.75 119 ALA A O 1
ATOM 951 N N . LEU A 1 120 ? 25.788 -6.046 -18.593 1.00 89.81 120 LEU A N 1
ATOM 952 C CA . LEU A 1 120 ? 27.178 -5.847 -19.010 1.00 89.81 120 LEU A CA 1
ATOM 953 C C . LEU A 1 120 ? 28.131 -6.006 -17.824 1.00 89.81 120 LEU A C 1
ATOM 955 O O . LEU A 1 120 ? 29.121 -6.722 -17.925 1.00 89.81 120 LEU A O 1
ATOM 959 N N . LEU A 1 121 ? 27.840 -5.379 -16.686 1.00 87.62 121 LEU A N 1
ATOM 960 C CA . LEU A 1 121 ? 28.690 -5.464 -15.497 1.00 87.62 121 LEU A CA 1
ATOM 961 C C . LEU A 1 121 ? 28.688 -6.859 -14.863 1.00 87.62 121 LEU A C 1
ATOM 963 O O . LE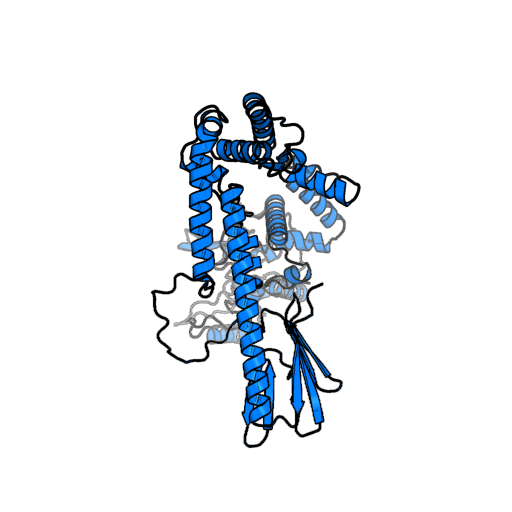U A 1 121 ? 29.735 -7.314 -14.412 1.00 87.62 121 LEU A O 1
ATOM 967 N N . ALA A 1 122 ? 27.553 -7.561 -14.869 1.00 84.81 122 ALA A N 1
ATOM 968 C CA . ALA A 1 122 ? 27.465 -8.943 -14.402 1.00 84.81 122 ALA A CA 1
ATOM 969 C C . ALA A 1 122 ? 28.307 -9.901 -15.263 1.00 84.81 122 ALA A C 1
ATOM 971 O O . ALA A 1 122 ? 28.876 -10.857 -14.738 1.00 84.81 122 ALA A O 1
ATOM 972 N N . ALA A 1 123 ? 28.427 -9.616 -16.564 1.00 82.94 123 ALA A N 1
ATOM 973 C CA . ALA A 1 123 ? 29.272 -10.355 -17.499 1.00 82.94 123 ALA A CA 1
ATOM 974 C C . ALA A 1 123 ? 30.760 -9.946 -17.457 1.00 82.94 123 ALA A C 1
ATOM 976 O O . ALA A 1 123 ? 31.579 -10.557 -18.146 1.00 82.94 123 ALA A O 1
ATOM 977 N N . ARG A 1 124 ? 31.135 -8.916 -16.681 1.00 80.25 124 ARG A N 1
ATOM 978 C CA . ARG A 1 124 ? 32.527 -8.463 -16.571 1.00 80.25 124 ARG A CA 1
ATOM 979 C C . ARG A 1 124 ? 33.368 -9.518 -15.843 1.00 80.25 124 ARG A C 1
ATOM 981 O O . ARG A 1 124 ? 33.042 -9.859 -14.703 1.00 80.25 124 ARG A O 1
ATOM 988 N N . PRO A 1 125 ? 34.498 -9.965 -16.417 1.00 71.62 125 PRO A N 1
ATOM 989 C CA . PRO A 1 125 ? 35.450 -10.788 -15.687 1.00 71.62 125 PRO A CA 1
ATOM 990 C C . PRO A 1 125 ? 35.961 -10.033 -14.460 1.00 71.62 125 PRO A C 1
ATOM 992 O O . PRO A 1 125 ? 36.391 -8.876 -14.554 1.00 71.62 125 PRO A O 1
ATOM 995 N N . ARG A 1 126 ? 35.904 -10.667 -13.291 1.00 63.34 126 ARG A N 1
ATOM 996 C CA . ARG A 1 126 ? 36.592 -10.147 -12.110 1.00 63.34 126 ARG A CA 1
ATOM 997 C C . ARG A 1 126 ? 38.076 -10.474 -12.262 1.00 63.34 126 ARG A C 1
ATOM 999 O O . ARG A 1 126 ? 38.415 -11.517 -12.811 1.00 63.34 126 ARG A O 1
ATOM 1006 N N . ILE A 1 127 ? 38.936 -9.534 -11.880 1.00 55.62 127 ILE A N 1
ATOM 1007 C CA . ILE A 1 127 ? 40.391 -9.692 -11.795 1.00 55.62 127 ILE A CA 1
ATOM 1008 C C . ILE A 1 127 ? 40.713 -9.327 -10.354 1.00 55.62 127 ILE A C 1
ATOM 1010 O O . ILE A 1 127 ? 40.435 -8.199 -9.946 1.00 55.62 127 ILE A O 1
ATOM 1014 N N . ALA A 1 128 ? 41.229 -10.278 -9.577 1.00 44.06 128 ALA A N 1
ATOM 1015 C CA . ALA A 1 128 ? 41.714 -10.000 -8.240 1.00 44.06 128 ALA A CA 1
ATOM 1016 C C . ALA A 1 128 ? 42.825 -8.963 -8.386 1.00 44.06 128 ALA A C 1
ATOM 1018 O O . ALA A 1 128 ? 43.723 -9.157 -9.207 1.00 44.06 128 ALA A O 1
ATOM 1019 N N . ASP A 1 129 ? 42.762 -7.878 -7.613 1.00 40.66 129 ASP A N 1
ATOM 1020 C CA . ASP A 1 129 ? 43.880 -6.952 -7.469 1.00 40.66 129 ASP A CA 1
ATOM 1021 C C . ASP A 1 129 ? 45.068 -7.752 -6.921 1.00 40.66 129 ASP A C 1
ATOM 1023 O O . ASP A 1 129 ? 45.266 -7.901 -5.714 1.00 40.66 129 ASP A O 1
ATOM 1027 N N . THR A 1 130 ? 45.866 -8.339 -7.810 1.00 34.94 130 THR A N 1
ATOM 1028 C CA . THR A 1 130 ? 47.194 -8.808 -7.456 1.00 34.94 130 THR A CA 1
ATOM 1029 C C . THR A 1 130 ? 47.931 -7.549 -7.049 1.00 34.94 130 THR A C 1
ATOM 1031 O O . THR A 1 130 ? 48.161 -6.688 -7.894 1.00 34.94 130 THR A O 1
ATOM 1034 N N . GLY A 1 131 ? 48.216 -7.414 -5.752 1.00 32.12 131 GLY A N 1
ATOM 1035 C CA . GLY A 1 131 ? 48.777 -6.232 -5.097 1.00 32.12 131 GLY A CA 1
ATOM 1036 C C . GLY A 1 131 ? 50.174 -5.806 -5.563 1.00 32.12 131 GLY A C 1
ATOM 1037 O O . GLY A 1 131 ? 51.015 -5.458 -4.741 1.00 32.12 131 GLY A O 1
ATOM 1038 N N . SER A 1 132 ? 50.449 -5.795 -6.864 1.00 31.73 132 SER A N 1
ATOM 1039 C CA . SER A 1 132 ? 51.422 -4.888 -7.435 1.00 31.73 132 SER A CA 1
ATOM 1040 C C . SER A 1 132 ? 50.774 -3.512 -7.516 1.00 31.73 132 SER A C 1
ATOM 1042 O O . SER A 1 132 ? 49.984 -3.226 -8.417 1.00 31.73 132 SER A O 1
ATOM 1044 N N . SER A 1 133 ? 51.179 -2.635 -6.602 1.00 31.08 133 SER A N 1
ATOM 1045 C CA . SER A 1 133 ? 51.199 -1.188 -6.802 1.00 31.08 133 SER A CA 1
ATOM 1046 C C . SER A 1 133 ? 52.149 -0.829 -7.961 1.00 31.08 133 SER A C 1
ATOM 1048 O O . SER A 1 133 ? 53.135 -0.114 -7.788 1.00 31.08 133 SER A O 1
ATOM 1050 N N . GLY A 1 134 ? 51.912 -1.395 -9.143 1.00 29.05 134 GLY A N 1
ATOM 1051 C CA . GLY A 1 134 ? 52.473 -0.909 -10.385 1.00 29.05 134 GLY A CA 1
ATOM 1052 C C . GLY A 1 134 ? 51.669 0.321 -10.742 1.00 29.05 134 GLY A C 1
ATOM 1053 O O . GLY A 1 134 ? 50.455 0.245 -10.892 1.00 29.05 134 GLY A O 1
ATOM 1054 N N . THR A 1 135 ? 52.331 1.464 -10.790 1.00 27.08 135 THR A N 1
ATOM 1055 C CA . THR A 1 135 ? 51.787 2.745 -11.217 1.00 27.08 135 THR A CA 1
ATOM 1056 C C . THR A 1 135 ? 51.044 2.558 -12.542 1.00 27.08 135 THR A C 1
ATOM 1058 O O . THR A 1 135 ? 51.657 2.452 -13.604 1.00 27.08 135 THR A O 1
ATOM 1061 N N . TRP A 1 136 ? 49.716 2.467 -12.482 1.00 36.62 136 TRP A N 1
ATOM 1062 C CA . TRP A 1 136 ? 48.858 2.477 -13.658 1.00 36.62 136 TRP A CA 1
ATOM 1063 C C . TRP A 1 136 ? 48.938 3.891 -14.233 1.00 36.62 136 TRP A C 1
ATOM 1065 O O . TRP A 1 136 ? 48.367 4.829 -13.681 1.00 36.62 136 TRP A O 1
ATOM 1075 N N . SER A 1 137 ? 49.757 4.063 -15.272 1.00 28.59 137 SER A N 1
ATOM 1076 C CA . SER A 1 137 ? 49.946 5.353 -15.936 1.00 28.59 137 SER A CA 1
ATOM 1077 C C . SER A 1 137 ? 48.618 5.852 -16.509 1.00 28.59 137 SER A C 1
ATOM 1079 O O . SER A 1 137 ? 47.901 5.107 -17.181 1.00 28.59 137 SER A O 1
ATOM 1081 N N . ALA A 1 138 ? 48.320 7.123 -16.245 1.00 31.56 138 ALA A N 1
ATOM 1082 C CA . ALA A 1 138 ? 47.112 7.830 -16.657 1.00 31.56 138 ALA A CA 1
ATOM 1083 C C . ALA A 1 138 ? 47.031 8.115 -18.175 1.00 31.56 138 ALA A C 1
ATOM 1085 O O . ALA A 1 138 ? 46.036 8.673 -18.627 1.00 31.56 138 ALA A O 1
ATOM 1086 N N . ASP A 1 139 ? 48.027 7.704 -18.969 1.00 30.83 139 ASP A N 1
ATOM 1087 C CA . ASP A 1 139 ? 48.129 8.073 -20.390 1.00 30.83 139 ASP A CA 1
ATOM 1088 C C . ASP A 1 139 ? 47.675 6.984 -21.386 1.00 30.83 139 ASP A C 1
ATOM 1090 O O . ASP A 1 139 ? 47.773 7.165 -22.600 1.00 30.83 139 ASP A O 1
ATOM 1094 N N . ALA A 1 140 ? 47.126 5.854 -20.930 1.00 33.12 140 ALA A N 1
ATOM 1095 C CA . ALA A 1 140 ? 46.646 4.794 -21.824 1.00 33.12 140 ALA A CA 1
ATOM 1096 C C . ALA A 1 140 ? 45.120 4.855 -22.024 1.00 33.12 140 ALA A C 1
ATOM 1098 O O . ALA A 1 140 ? 44.355 4.180 -21.341 1.00 33.12 140 ALA A O 1
ATOM 1099 N N . SER A 1 141 ? 44.679 5.631 -23.016 1.00 35.31 141 SER A N 1
ATOM 1100 C CA . SER A 1 141 ? 43.280 5.750 -23.474 1.00 35.31 141 SER A CA 1
ATOM 1101 C C . SER A 1 141 ? 42.787 4.489 -24.214 1.00 35.31 141 SER A C 1
ATOM 1103 O O . SER A 1 141 ? 42.367 4.557 -25.368 1.00 35.31 141 SER A O 1
ATOM 1105 N N . GLY A 1 142 ? 42.910 3.313 -23.594 1.00 38.12 142 GLY A N 1
ATOM 1106 C CA . GLY A 1 142 ? 42.618 2.020 -24.214 1.00 38.12 142 GLY A CA 1
ATOM 1107 C C . GLY A 1 142 ? 41.456 1.256 -23.556 1.00 38.12 142 GLY A C 1
ATOM 1108 O O . GLY A 1 142 ? 41.271 1.351 -22.342 1.00 38.12 142 GLY A O 1
ATOM 1109 N N . PRO A 1 143 ? 40.720 0.416 -24.314 1.00 39.88 143 PRO A N 1
ATOM 1110 C CA . PRO A 1 143 ? 39.592 -0.413 -23.850 1.00 39.88 143 PRO A CA 1
ATOM 1111 C C . PRO A 1 143 ? 39.903 -1.440 -22.731 1.00 39.88 143 PRO A C 1
ATOM 1113 O O . PRO A 1 143 ? 39.062 -2.245 -22.361 1.00 39.88 143 PRO A O 1
ATOM 1116 N N . LEU A 1 144 ? 41.087 -1.455 -22.125 1.00 44.34 144 LEU A N 1
ATOM 1117 C CA . LEU A 1 144 ? 41.452 -2.431 -21.086 1.00 44.34 144 LEU A CA 1
ATOM 1118 C C . LEU A 1 144 ? 41.296 -1.907 -19.643 1.00 44.34 144 LEU A C 1
ATOM 1120 O O . LEU A 1 144 ? 41.618 -2.633 -18.708 1.00 44.34 144 LEU A O 1
ATOM 1124 N N . GLN A 1 145 ? 40.777 -0.687 -19.438 1.00 54.41 145 GLN A N 1
ATOM 1125 C CA . GLN A 1 145 ? 40.712 -0.029 -18.116 1.00 54.41 145 GLN A CA 1
ATOM 1126 C C . GLN A 1 145 ? 39.297 0.280 -17.589 1.00 54.41 145 GLN A C 1
ATOM 1128 O O . GLN A 1 145 ? 39.138 1.041 -16.634 1.00 54.41 145 GLN A O 1
ATOM 1133 N N . LEU A 1 146 ? 38.240 -0.291 -18.172 1.00 64.62 146 LEU A N 1
ATOM 1134 C CA . LEU A 1 146 ? 36.875 -0.019 -17.711 1.00 64.62 146 LEU A CA 1
ATOM 1135 C C . LEU A 1 146 ? 36.617 -0.676 -16.342 1.00 64.62 146 LEU A C 1
ATOM 1137 O O . LEU A 1 146 ? 36.356 -1.881 -16.222 1.00 64.62 146 LEU A O 1
ATOM 1141 N N . SER A 1 147 ? 36.704 0.133 -15.285 1.00 76.50 147 SER A N 1
ATOM 1142 C CA . SER A 1 147 ? 36.150 -0.196 -13.971 1.00 76.50 147 SER A CA 1
ATOM 1143 C C . SER A 1 147 ? 34.621 -0.206 -14.032 1.00 76.50 147 SER A C 1
ATOM 1145 O O . SER A 1 147 ? 34.019 0.296 -14.988 1.00 76.50 147 SER A O 1
ATOM 1147 N N . GLU A 1 148 ? 33.968 -0.760 -13.010 1.00 81.44 148 GLU A N 1
ATOM 1148 C CA . GLU A 1 148 ? 32.508 -0.689 -12.909 1.00 81.44 148 GLU A CA 1
ATOM 1149 C C . GLU A 1 148 ? 32.021 0.769 -12.944 1.00 81.44 148 GLU A C 1
ATOM 1151 O O . GLU A 1 148 ? 31.173 1.129 -13.762 1.00 81.44 148 GLU A O 1
ATOM 1156 N N . GLU A 1 149 ? 32.612 1.629 -12.113 1.00 81.56 149 GLU A N 1
ATOM 1157 C CA . GLU A 1 149 ? 32.260 3.047 -12.052 1.00 81.56 149 GLU A CA 1
ATOM 1158 C C . GLU A 1 149 ? 32.567 3.773 -13.370 1.00 81.56 149 GLU A C 1
ATOM 1160 O O . GLU A 1 149 ? 31.755 4.565 -13.849 1.00 81.56 149 GLU A O 1
ATOM 1165 N N . GLY A 1 150 ? 33.704 3.464 -14.002 1.00 83.06 150 GLY A N 1
ATOM 1166 C CA . GLY A 1 150 ? 34.078 4.015 -15.303 1.00 83.06 150 GLY A CA 1
ATOM 1167 C C . GLY A 1 150 ? 33.086 3.635 -16.402 1.00 83.06 150 GLY A C 1
ATOM 1168 O O . GLY A 1 150 ? 32.688 4.491 -17.189 1.00 83.06 150 GLY A O 1
ATOM 1169 N N . THR A 1 151 ? 32.618 2.385 -16.402 1.00 84.94 151 THR A N 1
ATOM 1170 C CA . THR A 1 151 ? 31.600 1.892 -17.344 1.00 84.94 151 THR A CA 1
ATOM 1171 C C . THR A 1 151 ? 30.279 2.630 -17.152 1.00 84.94 151 THR A C 1
ATOM 1173 O O . THR A 1 151 ? 29.713 3.143 -18.117 1.00 84.94 151 THR A O 1
ATOM 1176 N N . ARG A 1 152 ? 29.806 2.749 -15.902 1.00 90.19 152 ARG A N 1
ATOM 1177 C CA . ARG A 1 152 ? 28.572 3.485 -15.579 1.00 90.19 152 ARG A CA 1
ATOM 1178 C C . ARG A 1 152 ? 28.665 4.951 -15.996 1.00 90.19 152 ARG A C 1
ATOM 1180 O O . ARG A 1 152 ? 27.728 5.472 -16.596 1.00 90.19 152 ARG A O 1
ATOM 1187 N N . ARG A 1 153 ? 29.800 5.603 -15.721 1.00 89.31 153 ARG A N 1
ATOM 1188 C CA . ARG A 1 153 ? 30.044 7.000 -16.099 1.00 89.31 153 ARG A CA 1
ATOM 1189 C C . ARG A 1 153 ? 30.041 7.179 -17.613 1.00 89.31 153 ARG A C 1
ATOM 1191 O O . ARG A 1 153 ? 29.377 8.086 -18.101 1.00 89.31 153 ARG A O 1
ATOM 1198 N N . TRP A 1 154 ? 30.727 6.304 -18.349 1.00 90.06 154 TRP A N 1
ATOM 1199 C CA . TRP A 1 154 ? 30.788 6.381 -19.807 1.00 90.06 154 TRP A CA 1
ATOM 1200 C C . TRP A 1 154 ? 29.407 6.204 -20.444 1.00 90.06 154 TRP A C 1
ATOM 1202 O O . TRP A 1 154 ? 29.010 7.021 -21.273 1.00 90.06 154 TRP A O 1
ATOM 1212 N N . VAL A 1 155 ? 28.638 5.207 -19.996 1.00 93.38 155 VAL A N 1
ATOM 1213 C CA . VAL A 1 155 ? 27.249 5.022 -20.441 1.00 93.38 155 VAL A CA 1
ATOM 1214 C C . VAL A 1 155 ? 26.389 6.243 -20.105 1.00 93.38 155 VAL A C 1
ATOM 1216 O O . VAL A 1 155 ? 25.624 6.693 -20.953 1.00 93.38 155 VAL A O 1
ATOM 1219 N N . GLY A 1 156 ? 26.543 6.822 -18.910 1.00 93.19 156 GLY A N 1
ATOM 1220 C CA . GLY A 1 156 ? 25.857 8.057 -18.525 1.00 93.19 156 GLY A CA 1
ATOM 1221 C C . GLY A 1 156 ? 26.145 9.215 -19.485 1.00 93.19 156 GLY A C 1
ATOM 1222 O O . GLY A 1 156 ? 25.212 9.845 -19.975 1.00 93.19 156 GLY A O 1
ATOM 1223 N N . THR A 1 157 ? 27.416 9.450 -19.822 1.00 95.19 157 THR A N 1
ATOM 1224 C CA . THR A 1 157 ? 27.812 10.470 -20.808 1.00 95.19 157 THR A CA 1
ATOM 1225 C C . THR A 1 157 ? 27.190 10.206 -22.179 1.00 95.19 157 THR A C 1
ATOM 1227 O O . THR A 1 157 ? 26.624 11.116 -22.777 1.00 95.19 157 THR A O 1
ATOM 1230 N N . VAL A 1 158 ? 27.234 8.960 -22.657 1.00 94.50 158 VAL A N 1
ATOM 1231 C CA . VAL A 1 158 ? 26.650 8.573 -23.951 1.00 94.50 158 VAL A CA 1
ATOM 1232 C C . VAL A 1 158 ? 25.133 8.773 -23.965 1.00 94.50 158 VAL A C 1
ATOM 1234 O O . VAL A 1 158 ? 24.590 9.261 -24.951 1.00 94.50 158 VAL A O 1
ATOM 1237 N N . ASN A 1 159 ? 24.436 8.446 -22.877 1.00 97.50 159 ASN A N 1
ATOM 1238 C CA . ASN A 1 159 ? 22.995 8.663 -22.771 1.00 97.50 159 ASN A CA 1
ATOM 1239 C C . ASN A 1 159 ? 22.625 10.155 -22.815 1.00 97.50 159 ASN A C 1
ATOM 1241 O O . ASN A 1 159 ? 21.638 10.510 -23.460 1.00 97.50 159 ASN A O 1
ATOM 1245 N N . GLU A 1 160 ? 23.417 11.037 -22.195 1.00 96.81 160 GLU A N 1
ATOM 1246 C CA . GLU A 1 160 ? 23.218 12.491 -22.313 1.00 96.81 160 GLU A CA 1
ATOM 1247 C C . GLU A 1 160 ? 23.499 12.998 -23.737 1.00 96.81 160 GLU A C 1
ATOM 1249 O O . GLU A 1 160 ? 22.725 13.801 -24.259 1.00 96.81 160 GLU A O 1
ATOM 1254 N N . GLU A 1 161 ? 24.546 12.497 -24.406 1.00 96.56 161 GLU A N 1
ATOM 1255 C CA . GLU A 1 161 ? 24.823 12.799 -25.821 1.00 96.56 161 GLU A CA 1
ATOM 1256 C C . GLU A 1 161 ? 23.644 12.389 -26.719 1.00 96.56 161 GLU A C 1
ATOM 1258 O O . GLU A 1 161 ? 23.169 13.179 -27.539 1.00 96.56 161 GLU A O 1
ATOM 1263 N N . VAL A 1 162 ? 23.139 11.165 -26.536 1.00 96.75 162 VAL A N 1
ATOM 1264 C CA . VAL A 1 162 ? 21.988 10.626 -27.269 1.00 96.75 162 VAL A CA 1
ATOM 1265 C C . VAL A 1 162 ? 20.743 11.471 -27.008 1.00 96.75 162 VAL A C 1
ATOM 1267 O O . VAL A 1 162 ? 20.067 11.866 -27.959 1.00 96.75 162 VAL A O 1
ATOM 1270 N N . ALA A 1 163 ? 20.445 11.801 -25.750 1.00 97.12 163 ALA A N 1
ATOM 1271 C CA . ALA A 1 163 ? 19.304 12.645 -25.411 1.00 97.12 163 ALA A CA 1
ATOM 1272 C C . ALA A 1 163 ? 19.405 14.027 -26.064 1.00 97.12 163 ALA A C 1
ATOM 1274 O O . ALA A 1 163 ? 18.447 14.467 -26.699 1.00 97.12 163 ALA A O 1
ATOM 1275 N N . ALA A 1 164 ? 20.560 14.688 -25.977 1.00 97.25 164 ALA A N 1
ATOM 1276 C CA . ALA A 1 164 ? 20.781 15.986 -26.606 1.00 97.25 164 ALA A CA 1
ATOM 1277 C C . ALA A 1 164 ? 20.584 15.925 -28.131 1.00 97.25 164 ALA A C 1
ATOM 1279 O O . ALA A 1 164 ? 19.886 16.769 -28.701 1.00 97.25 164 ALA A O 1
ATOM 1280 N N . ALA A 1 165 ? 21.120 14.891 -28.786 1.00 96.94 165 ALA A N 1
ATOM 1281 C CA . ALA A 1 165 ? 20.960 14.680 -30.222 1.00 96.94 165 ALA A CA 1
ATOM 1282 C C . ALA A 1 165 ? 19.491 14.442 -30.624 1.00 96.94 165 ALA A C 1
ATOM 1284 O O . ALA A 1 165 ? 19.029 14.975 -31.638 1.00 96.94 165 ALA A O 1
ATOM 1285 N N . ILE A 1 166 ? 18.721 13.694 -29.826 1.00 96.81 166 ILE A N 1
ATOM 1286 C CA . ILE A 1 166 ? 17.281 13.487 -30.057 1.00 96.81 166 ILE A CA 1
ATOM 1287 C C . ILE A 1 166 ? 16.515 14.799 -29.886 1.00 96.81 166 ILE A C 1
ATOM 1289 O O . ILE A 1 166 ? 15.718 15.158 -30.752 1.00 96.81 166 ILE A O 1
ATOM 1293 N N . LEU A 1 167 ? 16.766 15.537 -28.802 1.00 96.88 167 LEU A N 1
ATOM 1294 C CA . LEU A 1 167 ? 16.098 16.810 -28.522 1.00 96.88 167 LEU A CA 1
ATOM 1295 C C . LEU A 1 167 ? 16.335 17.835 -29.636 1.00 96.88 167 LEU A C 1
ATOM 1297 O O . LEU A 1 167 ? 15.421 18.575 -30.001 1.00 96.88 167 LEU A O 1
ATOM 1301 N N . GLN A 1 168 ? 17.538 17.852 -30.213 1.00 95.69 168 GLN A N 1
ATOM 1302 C CA . GLN A 1 168 ? 17.864 18.723 -31.337 1.00 95.69 168 GLN A CA 1
ATOM 1303 C C . GLN A 1 168 ? 17.211 18.250 -32.643 1.00 95.69 168 GLN A C 1
ATOM 1305 O O . GLN A 1 168 ? 16.552 19.039 -33.322 1.00 95.69 168 GLN A O 1
ATOM 1310 N N . SER A 1 169 ? 17.378 16.973 -33.001 1.00 95.25 169 SER A N 1
ATOM 1311 C CA . SER A 1 169 ? 16.889 16.426 -34.276 1.00 95.25 169 SER A CA 1
ATOM 1312 C C . SER A 1 169 ? 15.363 16.332 -34.350 1.00 95.25 169 SER A C 1
ATOM 1314 O O . SER A 1 169 ? 14.792 16.459 -35.432 1.00 95.25 169 SER A O 1
ATOM 1316 N N . GLN A 1 170 ? 14.687 16.164 -33.211 1.00 94.62 170 GLN A N 1
ATOM 1317 C CA . GLN A 1 170 ? 13.231 16.014 -33.120 1.00 94.62 170 GLN A CA 1
ATOM 1318 C C . GLN A 1 170 ? 12.536 17.218 -32.484 1.00 94.62 170 GLN A C 1
ATOM 1320 O O . GLN A 1 170 ? 11.406 17.108 -32.016 1.00 94.62 170 GLN A O 1
ATOM 1325 N N . ARG A 1 171 ? 13.170 18.394 -32.510 1.00 94.38 171 ARG A N 1
ATOM 1326 C CA . ARG A 1 171 ? 12.623 19.623 -31.919 1.00 94.38 171 ARG A CA 1
ATOM 1327 C C . ARG A 1 171 ? 11.177 19.904 -32.337 1.00 94.38 171 ARG A C 1
ATOM 1329 O O . ARG A 1 171 ? 10.336 20.172 -31.487 1.00 94.38 171 ARG A O 1
ATOM 1336 N N . ARG A 1 172 ? 10.862 19.746 -33.629 1.00 94.62 172 ARG A N 1
ATOM 1337 C CA . ARG A 1 172 ? 9.500 19.943 -34.150 1.00 94.62 172 ARG A CA 1
ATOM 1338 C C . ARG A 1 172 ? 8.474 19.052 -33.447 1.00 94.62 172 ARG A C 1
ATOM 1340 O O . ARG A 1 172 ? 7.394 19.533 -33.147 1.00 94.62 172 ARG A O 1
ATOM 1347 N N . PHE A 1 173 ? 8.804 17.788 -33.177 1.00 95.00 173 PHE A N 1
ATOM 1348 C CA . PHE A 1 173 ? 7.905 16.878 -32.467 1.00 95.00 173 PHE A CA 1
ATOM 1349 C C . PHE A 1 173 ? 7.590 17.409 -31.062 1.00 95.00 173 PHE A C 1
ATOM 1351 O O . PHE A 1 173 ? 6.422 17.524 -30.702 1.00 95.00 173 PHE A O 1
ATOM 1358 N N . PHE A 1 174 ? 8.612 17.807 -30.297 1.00 96.00 174 PHE A N 1
ATOM 1359 C CA . PHE A 1 174 ? 8.430 18.327 -28.935 1.00 96.00 174 PHE A CA 1
ATOM 1360 C C . PHE A 1 174 ? 7.719 19.686 -28.891 1.00 96.00 174 PHE A C 1
ATOM 1362 O O . PHE A 1 174 ? 7.012 19.975 -27.925 1.00 96.00 174 PHE A O 1
ATOM 1369 N N . ASP A 1 175 ? 7.858 20.489 -29.946 1.00 95.12 175 ASP A N 1
ATOM 1370 C CA . ASP A 1 175 ? 7.181 21.779 -30.072 1.00 95.12 175 ASP A CA 1
ATOM 1371 C C . ASP A 1 175 ? 5.682 21.630 -30.408 1.00 95.12 175 ASP A C 1
ATOM 1373 O O . ASP A 1 175 ? 4.905 22.536 -30.106 1.00 95.12 175 ASP A O 1
ATOM 1377 N N . THR A 1 176 ? 5.258 20.511 -31.018 1.00 94.44 176 THR A N 1
ATOM 1378 C CA . THR A 1 176 ? 3.890 20.356 -31.558 1.00 94.44 176 THR A CA 1
ATOM 1379 C C . THR A 1 176 ? 3.061 19.218 -30.963 1.00 94.44 176 THR A C 1
ATOM 1381 O O . THR A 1 176 ? 1.855 19.181 -31.197 1.00 94.44 176 THR A O 1
ATOM 1384 N N . ILE A 1 177 ? 3.661 18.269 -30.235 1.00 94.56 177 ILE A N 1
ATOM 1385 C CA . ILE A 1 177 ? 2.939 17.089 -29.717 1.00 94.56 177 ILE A CA 1
ATOM 1386 C C . ILE A 1 177 ? 1.851 17.447 -28.693 1.00 94.56 177 ILE A C 1
ATOM 1388 O O . ILE A 1 177 ? 0.874 16.721 -28.520 1.00 94.56 177 ILE A O 1
ATOM 1392 N N . GLU A 1 178 ? 1.990 18.587 -28.023 1.00 94.50 178 GLU A N 1
ATOM 1393 C CA . GLU A 1 178 ? 1.037 19.100 -27.044 1.00 94.50 178 GLU A CA 1
ATOM 1394 C C . GLU A 1 178 ? 0.528 20.493 -27.429 1.00 94.50 178 GLU A C 1
ATOM 1396 O O . GLU A 1 178 ? 0.982 21.100 -28.392 1.00 94.50 178 GLU A O 1
ATOM 1401 N N . SER A 1 179 ? -0.466 21.015 -26.700 1.00 89.06 179 SER A N 1
ATOM 1402 C CA . SER A 1 179 ? -1.045 22.344 -26.997 1.00 89.06 179 SER A CA 1
ATOM 1403 C C . SER A 1 179 ? -0.059 23.495 -26.830 1.00 89.06 179 SER A C 1
ATOM 1405 O O . SER A 1 179 ? -0.319 24.599 -27.298 1.00 89.06 179 SER A O 1
ATOM 1407 N N . SER A 1 180 ? 1.037 23.255 -26.124 1.00 92.31 180 SER A N 1
ATOM 1408 C CA . SER A 1 180 ? 2.144 24.186 -25.982 1.00 92.31 180 SER A CA 1
ATOM 1409 C C . SER A 1 180 ? 3.445 23.396 -26.104 1.00 92.31 180 SER A C 1
ATOM 1411 O O . SER A 1 180 ? 3.450 22.221 -25.717 1.00 92.31 180 SER A O 1
ATOM 1413 N N . PRO A 1 181 ? 4.525 24.019 -26.608 1.00 95.69 181 PRO A N 1
ATOM 1414 C CA . PRO A 1 181 ? 5.831 23.382 -26.680 1.00 95.69 181 PRO A CA 1
ATOM 1415 C C . PRO A 1 181 ? 6.249 22.822 -25.323 1.00 95.69 181 PRO A C 1
ATOM 1417 O O . PRO A 1 181 ? 6.080 23.488 -24.295 1.00 95.69 181 PRO A O 1
ATOM 1420 N N . LEU A 1 182 ? 6.792 21.605 -25.317 1.00 96.88 182 LEU A N 1
ATOM 1421 C CA . LEU A 1 182 ? 7.345 21.037 -24.095 1.00 96.88 182 LEU A CA 1
ATOM 1422 C C . LEU A 1 182 ? 8.561 21.851 -23.647 1.00 96.88 182 LEU A C 1
ATOM 1424 O O . LEU A 1 182 ? 9.399 22.251 -24.458 1.00 96.88 182 LEU A O 1
ATOM 1428 N N . THR A 1 183 ? 8.691 22.068 -22.339 1.00 96.50 183 THR A N 1
ATOM 1429 C CA . THR A 1 183 ? 9.927 22.635 -21.790 1.00 96.50 183 THR A CA 1
ATOM 1430 C C . THR A 1 183 ? 11.091 21.674 -22.020 1.00 96.50 183 THR A C 1
ATOM 1432 O O . THR A 1 183 ? 10.899 20.471 -22.219 1.00 96.50 183 THR A O 1
ATOM 1435 N N . HIS A 1 184 ? 12.323 22.183 -21.943 1.00 95.38 184 HIS A N 1
ATOM 1436 C CA . HIS A 1 184 ? 13.511 21.340 -22.075 1.00 95.38 184 HIS A CA 1
ATOM 1437 C C . HIS A 1 184 ? 13.500 20.163 -21.084 1.00 95.38 184 HIS A C 1
ATOM 1439 O O . HIS A 1 184 ? 13.788 19.035 -21.468 1.00 95.38 184 HIS A O 1
ATOM 1445 N N . GLU A 1 185 ? 13.093 20.397 -19.834 1.00 95.25 185 GLU A N 1
ATOM 1446 C CA . GLU A 1 185 ? 12.996 19.352 -18.807 1.00 95.25 185 GLU A CA 1
ATOM 1447 C C . GLU A 1 185 ? 11.915 18.309 -19.124 1.00 95.25 185 GLU A C 1
ATOM 1449 O O . GLU A 1 185 ? 12.147 17.110 -18.964 1.00 95.25 185 GLU A O 1
ATOM 1454 N N . GLN A 1 186 ? 10.751 18.741 -19.621 1.00 96.81 186 GLN A N 1
ATOM 1455 C CA . GLN A 1 186 ? 9.670 17.842 -20.035 1.00 96.81 186 GLN A CA 1
ATOM 1456 C C . GLN A 1 186 ? 10.087 16.979 -21.229 1.00 96.81 186 GLN A C 1
ATOM 1458 O O . GLN A 1 186 ? 9.888 15.765 -21.213 1.00 96.81 186 GLN A O 1
ATOM 1463 N N . ALA A 1 187 ? 10.696 17.588 -22.249 1.00 97.19 187 ALA A N 1
ATOM 1464 C CA . ALA A 1 187 ? 11.203 16.871 -23.412 1.00 97.19 187 ALA A CA 1
ATOM 1465 C C . ALA A 1 187 ? 12.341 15.914 -23.019 1.00 97.19 187 ALA A C 1
ATOM 1467 O O . ALA A 1 187 ? 12.354 14.765 -23.461 1.00 97.19 187 ALA A O 1
ATOM 1468 N N . ARG A 1 188 ? 13.241 16.330 -22.114 1.00 96.12 188 ARG A N 1
ATOM 1469 C CA . ARG A 1 188 ? 14.274 15.455 -21.542 1.00 96.12 188 ARG A CA 1
ATOM 1470 C C . ARG A 1 188 ? 13.648 14.240 -20.853 1.00 96.12 188 ARG A C 1
ATOM 1472 O O . ARG A 1 188 ? 14.048 13.117 -21.134 1.00 96.12 188 ARG A O 1
ATOM 1479 N N . ALA A 1 189 ? 12.611 14.434 -20.036 1.00 96.25 189 ALA A N 1
ATOM 1480 C CA . ALA A 1 189 ? 11.891 13.337 -19.382 1.00 96.25 189 ALA A CA 1
ATOM 1481 C C . ALA A 1 189 ? 11.206 12.368 -20.372 1.00 96.25 189 ALA A C 1
ATOM 1483 O O . ALA A 1 189 ? 11.057 11.181 -20.067 1.00 96.25 189 ALA A O 1
ATOM 1484 N N . VAL A 1 190 ? 10.803 12.847 -21.555 1.00 96.69 190 VAL A N 1
ATOM 1485 C CA . VAL A 1 190 ? 10.268 12.006 -22.639 1.00 96.69 190 VAL A CA 1
ATOM 1486 C C . VAL A 1 190 ? 11.363 11.129 -23.259 1.00 96.69 190 VAL A C 1
ATOM 1488 O O . VAL A 1 190 ? 11.132 9.936 -23.455 1.00 96.69 190 VAL A O 1
ATOM 1491 N N . VAL A 1 191 ? 12.547 11.690 -23.536 1.00 96.44 191 VAL A N 1
ATOM 1492 C CA . VAL A 1 191 ? 13.640 10.973 -24.228 1.00 96.44 191 VAL A CA 1
ATOM 1493 C C . VAL A 1 191 ? 14.514 10.123 -23.307 1.00 96.44 191 VAL A C 1
ATOM 1495 O O . VAL A 1 191 ? 15.201 9.225 -23.792 1.00 96.44 191 VAL A O 1
ATOM 1498 N N . THR A 1 192 ? 14.485 10.357 -21.990 1.00 96.00 192 THR A N 1
ATOM 1499 C CA . THR A 1 192 ? 15.080 9.452 -20.996 1.00 96.00 192 THR A CA 1
ATOM 1500 C C . THR A 1 192 ? 14.304 8.135 -20.992 1.00 96.00 192 THR A C 1
ATOM 1502 O O . THR A 1 192 ? 13.324 7.968 -20.261 1.00 96.00 192 THR A O 1
ATOM 1505 N N . TYR A 1 193 ? 14.728 7.198 -21.839 1.00 93.75 193 TYR A N 1
ATOM 1506 C CA . TYR A 1 193 ? 14.022 5.951 -22.138 1.00 93.75 193 TYR A CA 1
ATOM 1507 C C . TYR A 1 193 ? 14.655 4.743 -21.429 1.00 93.75 193 TYR A C 1
ATOM 1509 O O . TYR A 1 193 ? 14.941 3.717 -22.036 1.00 93.75 193 TYR A O 1
ATOM 1517 N N . ASP A 1 194 ? 14.905 4.889 -20.126 1.00 95.00 194 ASP A N 1
ATOM 1518 C CA . ASP A 1 194 ? 15.322 3.775 -19.271 1.00 95.00 194 ASP A CA 1
ATOM 1519 C C . ASP A 1 194 ? 14.141 2.842 -18.946 1.00 95.00 194 ASP A C 1
ATOM 1521 O O . ASP A 1 194 ? 12.978 3.234 -19.086 1.00 95.00 194 ASP A O 1
ATOM 1525 N N . ASN A 1 195 ? 14.425 1.641 -18.435 1.00 93.31 195 ASN A N 1
ATOM 1526 C CA . ASN A 1 195 ? 13.396 0.663 -18.053 1.00 93.31 195 ASN A CA 1
ATOM 1527 C C . ASN A 1 195 ? 12.493 1.182 -16.928 1.00 93.31 195 ASN A C 1
ATOM 1529 O O . ASN A 1 195 ? 11.322 0.816 -16.835 1.00 93.31 195 ASN A O 1
ATOM 1533 N N . ARG A 1 196 ? 13.043 2.021 -16.041 1.00 94.31 196 ARG A N 1
ATOM 1534 C CA . ARG A 1 196 ? 12.337 2.595 -14.889 1.00 94.31 196 ARG A CA 1
ATOM 1535 C C . ARG A 1 196 ? 12.716 4.059 -14.749 1.00 94.31 196 ARG A C 1
ATOM 1537 O O . ARG A 1 196 ? 13.872 4.380 -14.492 1.00 94.31 196 ARG A O 1
ATOM 1544 N N . VAL A 1 197 ? 11.733 4.944 -14.892 1.00 92.88 197 VAL A N 1
ATOM 1545 C CA . VAL A 1 197 ? 11.932 6.394 -14.796 1.00 92.88 197 VAL A CA 1
ATOM 1546 C C . VAL A 1 197 ? 10.910 6.974 -13.832 1.00 92.88 197 VAL A C 1
ATOM 1548 O O . VAL A 1 197 ? 9.707 6.837 -14.038 1.00 92.88 197 VAL A O 1
ATOM 1551 N N . ASN A 1 198 ? 11.399 7.633 -12.781 1.00 94.62 198 ASN A N 1
ATOM 1552 C CA . ASN A 1 198 ? 10.570 8.390 -11.852 1.00 94.62 198 ASN A CA 1
ATOM 1553 C C . ASN A 1 198 ? 10.685 9.885 -12.172 1.00 94.62 198 ASN A C 1
ATOM 1555 O O . ASN A 1 198 ? 11.786 10.435 -12.161 1.00 94.62 198 ASN A O 1
ATOM 1559 N N . VAL A 1 199 ? 9.556 10.537 -12.452 1.00 92.81 199 VAL A N 1
ATOM 1560 C CA . VAL A 1 199 ? 9.495 11.973 -12.751 1.00 92.81 199 VAL A CA 1
ATOM 1561 C C . VAL A 1 199 ? 8.877 12.697 -11.559 1.00 92.81 199 VAL A C 1
ATOM 1563 O O . VAL A 1 199 ? 7.671 12.624 -11.326 1.00 92.81 199 VAL A O 1
ATOM 1566 N N . ILE A 1 200 ? 9.709 13.423 -10.813 1.00 93.38 200 ILE A N 1
ATOM 1567 C CA . ILE A 1 200 ? 9.269 14.255 -9.689 1.00 93.38 200 ILE A CA 1
ATOM 1568 C C . ILE A 1 200 ? 8.829 15.605 -10.249 1.00 93.38 200 ILE A C 1
ATOM 1570 O O . ILE A 1 200 ? 9.632 16.316 -10.848 1.00 93.38 200 ILE A O 1
ATOM 1574 N N . ALA A 1 201 ? 7.556 15.962 -10.074 1.00 89.19 201 ALA A N 1
ATOM 1575 C CA . ALA A 1 201 ? 7.016 17.171 -10.683 1.00 89.19 201 ALA A CA 1
ATOM 1576 C C . ALA A 1 201 ? 5.967 17.866 -9.804 1.00 89.19 201 ALA A C 1
ATOM 1578 O O . ALA A 1 201 ? 5.008 17.242 -9.334 1.00 89.19 201 ALA A O 1
ATOM 1579 N N . ALA A 1 202 ? 6.100 19.188 -9.662 1.00 92.88 202 ALA A N 1
ATOM 1580 C CA . ALA A 1 202 ? 5.161 20.031 -8.924 1.00 92.88 202 ALA A CA 1
ATOM 1581 C C . ALA A 1 202 ? 3.734 19.978 -9.512 1.00 92.88 202 ALA A C 1
ATOM 1583 O O . ALA A 1 202 ? 3.507 19.518 -10.641 1.00 92.88 202 ALA A O 1
ATOM 1584 N N . ALA A 1 203 ? 2.735 20.445 -8.763 1.00 90.38 203 ALA A N 1
ATOM 1585 C CA . ALA A 1 203 ? 1.399 20.668 -9.316 1.00 90.38 203 ALA A CA 1
ATOM 1586 C C . ALA A 1 203 ? 1.470 21.635 -10.517 1.00 90.38 203 ALA A C 1
ATOM 1588 O O . ALA A 1 203 ? 2.296 22.540 -10.539 1.00 90.38 203 ALA A O 1
ATOM 1589 N N . GLY A 1 204 ? 0.665 21.401 -11.558 1.00 88.50 204 GLY A N 1
ATOM 1590 C CA . GLY A 1 204 ? 0.649 22.250 -12.761 1.00 88.50 204 GLY A CA 1
ATOM 1591 C C . GLY A 1 204 ? 1.839 22.110 -13.728 1.00 88.50 204 GLY A C 1
ATOM 1592 O O . GLY A 1 204 ? 1.781 22.644 -14.825 1.00 88.50 204 GLY A O 1
ATOM 1593 N N . SER A 1 205 ? 2.875 21.331 -13.404 1.00 89.62 205 SER A N 1
ATOM 1594 C CA . SER A 1 205 ? 4.091 21.158 -14.233 1.00 89.62 205 SER A CA 1
ATOM 1595 C C . SER A 1 205 ? 3.920 20.371 -15.546 1.00 89.62 205 SER A C 1
ATOM 1597 O O . SER A 1 205 ? 4.902 20.090 -16.226 1.00 89.62 205 SER A O 1
ATOM 1599 N N . GLY A 1 206 ? 2.699 19.970 -15.916 1.00 91.31 206 GLY A N 1
ATOM 1600 C CA . GLY A 1 206 ? 2.450 19.230 -17.160 1.00 91.31 206 GLY A CA 1
ATOM 1601 C C . GLY A 1 206 ? 2.758 17.727 -17.112 1.00 91.31 206 GLY A C 1
ATOM 1602 O O . GLY A 1 206 ? 3.053 17.144 -18.149 1.00 91.31 206 GLY A O 1
ATOM 1603 N N . LYS A 1 207 ? 2.649 17.070 -15.945 1.00 94.12 207 LYS A N 1
ATOM 1604 C CA . LYS A 1 207 ? 2.833 15.606 -15.786 1.00 94.12 207 LYS A CA 1
ATOM 1605 C C . LYS A 1 207 ? 2.107 14.781 -16.854 1.00 94.12 207 LYS A C 1
ATOM 1607 O O . LYS A 1 207 ? 2.711 13.949 -17.523 1.00 94.12 207 LYS A O 1
ATOM 1612 N N . THR A 1 208 ? 0.821 15.062 -17.050 1.00 93.31 208 THR A N 1
ATOM 1613 C CA . THR A 1 208 ? -0.010 14.382 -18.050 1.00 93.31 208 THR A CA 1
ATOM 1614 C C . THR A 1 208 ? 0.504 14.622 -19.473 1.00 93.31 208 THR A C 1
ATOM 1616 O O . THR A 1 208 ? 0.519 13.694 -20.275 1.00 93.31 208 THR A O 1
ATOM 1619 N N . SER A 1 209 ? 0.985 15.835 -19.773 1.00 94.25 209 SER A N 1
ATOM 1620 C CA . SER A 1 209 ? 1.603 16.174 -21.064 1.00 94.25 209 SER A CA 1
ATOM 1621 C C . SER A 1 209 ? 2.836 15.310 -21.333 1.00 94.25 209 SER A C 1
ATOM 1623 O O . SER A 1 209 ? 2.973 14.758 -22.418 1.00 94.25 209 SER A O 1
ATOM 1625 N N . VAL A 1 210 ? 3.707 15.144 -20.330 1.00 95.94 210 VAL A N 1
ATOM 1626 C CA . VAL A 1 210 ? 4.912 14.304 -20.434 1.00 95.94 210 VAL A CA 1
ATOM 1627 C C . VAL A 1 210 ? 4.539 12.842 -20.680 1.00 95.94 210 VAL A C 1
ATOM 1629 O O . VAL A 1 210 ? 5.137 12.204 -21.539 1.00 95.94 210 VAL A O 1
ATOM 1632 N N . MET A 1 211 ? 3.529 12.312 -19.980 1.00 95.56 211 MET A N 1
ATOM 1633 C CA . MET A 1 211 ? 3.077 10.926 -20.170 1.00 95.56 211 MET A CA 1
ATOM 1634 C C . MET A 1 211 ? 2.557 10.672 -21.591 1.00 95.56 211 MET A C 1
ATOM 1636 O O . MET A 1 211 ? 2.965 9.700 -22.227 1.00 95.56 211 MET A O 1
ATOM 1640 N N . VAL A 1 212 ? 1.692 11.553 -22.106 1.00 95.88 212 VAL A N 1
ATOM 1641 C CA . VAL A 1 212 ? 1.133 11.426 -23.463 1.00 95.88 212 VAL A CA 1
ATOM 1642 C C . VAL A 1 212 ? 2.222 11.596 -24.520 1.00 95.88 212 VAL A C 1
ATOM 1644 O O . VAL A 1 212 ? 2.321 10.777 -25.434 1.00 95.88 212 VAL A O 1
ATOM 1647 N N . ALA A 1 213 ? 3.085 12.605 -24.371 1.00 96.31 213 ALA A N 1
ATOM 1648 C CA . ALA A 1 213 ? 4.201 12.827 -25.283 1.00 96.31 213 ALA A CA 1
ATOM 1649 C C . ALA A 1 213 ? 5.189 11.653 -25.288 1.00 96.31 213 ALA A C 1
ATOM 1651 O O . ALA A 1 213 ? 5.705 11.303 -26.345 1.00 96.31 213 ALA A O 1
ATOM 1652 N N . ARG A 1 214 ? 5.416 11.002 -24.140 1.00 96.06 214 ARG A N 1
ATOM 1653 C CA . ARG A 1 214 ? 6.269 9.810 -24.044 1.00 96.06 214 ARG A CA 1
ATOM 1654 C C . ARG A 1 214 ? 5.670 8.601 -24.750 1.00 96.06 214 ARG A C 1
ATOM 1656 O O . ARG A 1 214 ? 6.401 7.909 -25.452 1.00 96.06 214 ARG A O 1
ATOM 1663 N N . ALA A 1 215 ? 4.363 8.374 -24.620 1.00 96.56 215 ALA A N 1
ATOM 1664 C CA . ALA A 1 215 ? 3.676 7.327 -25.375 1.00 96.56 215 ALA A CA 1
ATOM 1665 C C . ALA A 1 215 ? 3.769 7.583 -26.890 1.00 96.56 215 ALA A C 1
ATOM 1667 O O . ALA A 1 215 ? 4.155 6.696 -27.647 1.00 96.56 215 ALA A O 1
ATOM 1668 N N . ALA A 1 216 ? 3.496 8.816 -27.327 1.00 96.12 216 ALA A N 1
ATOM 1669 C CA . ALA A 1 216 ? 3.613 9.199 -28.733 1.00 96.12 216 ALA A CA 1
ATOM 1670 C C . ALA A 1 216 ? 5.051 9.062 -29.253 1.00 96.12 216 ALA A C 1
ATOM 1672 O O . ALA A 1 216 ? 5.262 8.563 -30.354 1.00 96.12 216 ALA A O 1
ATOM 1673 N N . TYR A 1 217 ? 6.044 9.454 -28.449 1.00 95.62 217 TYR A N 1
ATOM 1674 C CA . TYR A 1 217 ? 7.461 9.314 -28.775 1.00 95.62 217 TYR A CA 1
ATOM 1675 C C . TYR A 1 217 ? 7.854 7.845 -28.966 1.00 95.62 217 TYR A C 1
ATOM 1677 O O . TYR A 1 217 ? 8.502 7.516 -29.958 1.00 95.62 217 TYR A O 1
ATOM 1685 N N . ALA A 1 218 ? 7.421 6.957 -28.063 1.00 95.44 218 ALA A N 1
ATOM 1686 C CA . ALA A 1 218 ? 7.676 5.522 -28.163 1.00 95.44 218 ALA A CA 1
ATOM 1687 C C . ALA A 1 218 ? 7.139 4.932 -29.476 1.00 95.44 218 ALA A C 1
ATOM 1689 O O . ALA A 1 218 ? 7.863 4.211 -30.162 1.00 95.44 218 ALA A O 1
ATOM 1690 N N . VAL A 1 219 ? 5.911 5.298 -29.862 1.00 95.50 219 VAL A N 1
ATOM 1691 C CA . VAL A 1 219 ? 5.290 4.843 -31.117 1.00 95.50 219 VAL A CA 1
ATOM 1692 C C . VAL A 1 219 ? 5.982 5.451 -32.337 1.00 95.50 219 VAL A C 1
ATOM 1694 O O . VAL A 1 219 ? 6.352 4.726 -33.259 1.00 95.50 219 VAL A O 1
ATOM 1697 N N . ALA A 1 220 ? 6.229 6.763 -32.339 1.00 93.88 220 ALA A N 1
ATOM 1698 C CA . ALA A 1 220 ? 6.878 7.461 -33.451 1.00 93.88 220 ALA A CA 1
ATOM 1699 C C . ALA A 1 220 ? 8.289 6.924 -33.741 1.00 93.88 220 ALA A C 1
ATOM 1701 O O . ALA A 1 220 ? 8.709 6.850 -34.896 1.00 93.88 220 ALA A O 1
ATOM 1702 N N . ARG A 1 221 ? 9.020 6.531 -32.692 1.00 92.69 221 ARG A N 1
ATOM 1703 C CA . ARG A 1 221 ? 10.358 5.932 -32.777 1.00 92.69 221 ARG A CA 1
ATOM 1704 C C . ARG A 1 221 ? 10.355 4.416 -32.949 1.00 92.69 221 ARG A C 1
ATOM 1706 O O . ARG A 1 221 ? 11.439 3.846 -33.019 1.00 92.69 221 ARG A O 1
ATOM 1713 N N . GLN A 1 222 ? 9.183 3.783 -33.010 1.00 93.06 222 GLN A N 1
ATOM 1714 C CA . GLN A 1 222 ? 9.031 2.326 -33.099 1.00 93.06 222 GLN A CA 1
ATOM 1715 C C . GLN A 1 222 ? 9.726 1.581 -31.943 1.00 93.06 222 GLN A C 1
ATOM 1717 O O . GLN A 1 222 ? 10.221 0.471 -32.112 1.00 93.06 222 GLN A O 1
ATOM 1722 N N . LEU A 1 223 ? 9.770 2.201 -30.758 1.00 92.56 223 LEU A N 1
ATOM 1723 C CA . LEU A 1 223 ? 10.297 1.591 -29.530 1.00 92.56 223 LEU A CA 1
ATOM 1724 C C . LEU A 1 223 ? 9.274 0.660 -28.871 1.00 92.56 223 LEU A C 1
ATOM 1726 O O . LEU A 1 223 ? 9.654 -0.203 -28.087 1.00 92.56 223 LEU A O 1
ATOM 1730 N N . ALA A 1 224 ? 7.992 0.874 -29.161 1.00 93.94 224 ALA A N 1
ATOM 1731 C CA . ALA A 1 224 ? 6.880 0.034 -28.744 1.00 93.94 224 ALA A CA 1
ATOM 1732 C C . ALA A 1 224 ? 5.736 0.174 -29.752 1.00 93.94 224 ALA A C 1
ATOM 1734 O O . ALA A 1 224 ? 5.540 1.244 -30.343 1.00 93.94 224 ALA A O 1
ATOM 1735 N N . LYS A 1 225 ? 4.964 -0.895 -29.930 1.00 95.12 225 LYS A N 1
ATOM 1736 C CA . LYS A 1 225 ? 3.686 -0.838 -30.644 1.00 95.12 225 LYS A CA 1
ATOM 1737 C C . LYS A 1 225 ? 2.617 -0.192 -29.755 1.00 95.12 225 LYS A C 1
ATOM 1739 O O . LYS A 1 225 ? 2.708 -0.306 -28.533 1.00 95.12 225 LYS A O 1
ATOM 1744 N N . PRO A 1 226 ? 1.584 0.450 -30.326 1.00 95.00 226 PRO A N 1
ATOM 1745 C CA . PRO A 1 226 ? 0.475 1.014 -29.556 1.00 95.00 226 PRO A CA 1
ATOM 1746 C C . PRO A 1 226 ? -0.110 0.064 -28.496 1.00 95.00 226 PRO A C 1
ATOM 1748 O O . PRO A 1 226 ? -0.282 0.459 -27.346 1.00 95.00 226 PRO A O 1
ATOM 1751 N N . GLU A 1 227 ? -0.342 -1.201 -28.853 1.00 94.50 227 GLU A N 1
ATOM 1752 C CA . GLU A 1 227 ? -0.901 -2.243 -27.981 1.00 94.50 227 GLU A CA 1
ATOM 1753 C C . GLU A 1 227 ? 0.034 -2.721 -26.853 1.00 94.50 227 GLU A C 1
ATOM 1755 O O . GLU A 1 227 ? -0.404 -3.429 -25.943 1.00 94.50 227 GLU A O 1
ATOM 1760 N N . GLU A 1 228 ? 1.309 -2.328 -26.890 1.00 94.50 228 GLU A N 1
ATOM 1761 C CA . GLU A 1 228 ? 2.301 -2.593 -25.840 1.00 94.50 228 GLU A CA 1
ATOM 1762 C C . GLU A 1 228 ? 2.331 -1.467 -24.786 1.00 94.50 228 GLU A C 1
ATOM 1764 O O . GLU A 1 228 ? 3.025 -1.583 -23.775 1.00 94.50 228 GLU A O 1
ATOM 1769 N N . ILE A 1 229 ? 1.562 -0.385 -24.986 1.00 95.31 229 ILE A N 1
ATOM 1770 C CA . ILE A 1 229 ? 1.534 0.791 -24.110 1.00 95.31 229 ILE A CA 1
ATOM 1771 C C . ILE A 1 229 ? 0.233 0.833 -23.299 1.00 95.31 229 ILE A C 1
ATOM 1773 O O . ILE A 1 229 ? -0.870 0.933 -23.837 1.00 95.31 229 ILE A O 1
ATOM 1777 N N . VAL A 1 230 ? 0.372 0.860 -21.970 1.00 94.94 230 VAL A N 1
ATOM 1778 C CA . VAL A 1 230 ? -0.730 1.092 -21.027 1.00 94.94 230 VAL A CA 1
ATOM 1779 C C . VAL A 1 230 ? -0.465 2.342 -20.193 1.00 94.94 230 VAL A C 1
ATOM 1781 O O . VAL A 1 230 ? 0.628 2.528 -19.660 1.00 94.94 230 VAL A O 1
ATOM 1784 N N . LEU A 1 231 ? -1.479 3.197 -20.052 1.00 96.31 231 LEU A N 1
ATOM 1785 C CA . LEU A 1 231 ? -1.450 4.339 -19.143 1.00 96.31 231 LEU A CA 1
ATOM 1786 C C . LEU A 1 231 ? -2.470 4.123 -18.025 1.00 96.31 231 LEU A C 1
ATOM 1788 O O . LEU A 1 231 ? -3.626 3.785 -18.275 1.00 96.31 231 LEU A O 1
ATOM 1792 N N . LEU A 1 232 ? -2.043 4.312 -16.778 1.00 96.69 232 LEU A N 1
ATOM 1793 C CA . LEU A 1 232 ? -2.878 4.056 -15.608 1.00 96.69 232 LEU A CA 1
ATOM 1794 C C . LEU A 1 232 ? -3.233 5.356 -14.888 1.00 96.69 232 LEU A C 1
ATOM 1796 O O . LEU A 1 232 ? -2.368 6.193 -14.637 1.00 96.69 232 LEU A O 1
ATOM 1800 N N . ALA A 1 233 ? -4.509 5.501 -14.536 1.00 95.19 233 ALA A N 1
ATOM 1801 C CA . ALA A 1 233 ? -5.032 6.611 -13.745 1.00 95.19 233 ALA A CA 1
ATOM 1802 C C . ALA A 1 233 ? -5.754 6.106 -12.484 1.00 95.19 233 ALA A C 1
ATOM 1804 O O . ALA A 1 233 ? -6.172 4.949 -12.397 1.00 95.19 233 ALA A O 1
ATOM 1805 N N . PHE A 1 234 ? -5.909 6.977 -11.486 1.00 89.94 234 PHE A N 1
ATOM 1806 C CA . PHE A 1 234 ? -6.535 6.603 -10.212 1.00 89.94 234 PHE A CA 1
ATOM 1807 C C . PHE A 1 234 ? -8.053 6.429 -10.308 1.00 89.94 234 PHE A C 1
ATOM 1809 O O . PHE A 1 234 ? -8.602 5.519 -9.690 1.00 89.94 234 PHE A O 1
ATOM 1816 N N . ASN A 1 235 ? -8.730 7.274 -11.083 1.00 91.38 235 ASN A N 1
ATOM 1817 C CA . ASN A 1 235 ? -10.184 7.267 -11.207 1.00 91.38 235 ASN A CA 1
ATOM 1818 C C . ASN A 1 235 ? -10.624 7.226 -12.679 1.00 91.38 235 ASN A C 1
ATOM 1820 O O . ASN A 1 235 ? -9.813 7.364 -13.600 1.00 91.38 235 ASN A O 1
ATOM 1824 N N . LYS A 1 236 ? -11.920 6.970 -12.883 1.00 91.44 236 LYS A N 1
ATOM 1825 C CA . LYS A 1 236 ? -12.512 6.787 -14.212 1.00 91.44 236 LYS A CA 1
ATOM 1826 C C . LYS A 1 236 ? -12.446 8.065 -15.050 1.00 91.44 236 LYS A C 1
ATOM 1828 O O . LYS A 1 236 ? -12.098 7.980 -16.224 1.00 91.44 236 LYS A O 1
ATOM 1833 N N . ASP A 1 237 ? -12.704 9.217 -14.440 1.00 94.12 237 ASP A N 1
ATOM 1834 C CA . ASP A 1 237 ? -12.708 10.509 -15.131 1.00 94.12 237 ASP A CA 1
ATOM 1835 C C . ASP A 1 237 ? -11.312 10.859 -15.660 1.00 94.12 237 ASP A C 1
ATOM 1837 O O . ASP A 1 237 ? -11.158 11.178 -16.836 1.00 94.12 237 ASP A O 1
ATOM 1841 N N . ALA A 1 238 ? -10.271 10.682 -14.840 1.00 93.88 238 ALA A N 1
ATOM 1842 C CA . ALA A 1 238 ? -8.882 10.888 -15.241 1.00 93.88 238 ALA A CA 1
ATOM 1843 C C . ALA A 1 238 ? -8.440 9.900 -16.331 1.00 93.88 238 ALA A C 1
ATOM 1845 O O . ALA A 1 238 ? -7.708 10.281 -17.242 1.00 93.88 238 ALA A O 1
ATOM 1846 N N . ALA A 1 239 ? -8.888 8.639 -16.273 1.00 95.94 239 ALA A N 1
ATOM 1847 C CA . ALA A 1 239 ? -8.623 7.672 -17.339 1.00 95.94 239 ALA A CA 1
ATOM 1848 C C . ALA A 1 239 ? -9.287 8.093 -18.663 1.00 95.94 239 ALA A C 1
ATOM 1850 O O . ALA A 1 239 ? -8.657 8.019 -19.717 1.00 95.94 239 ALA A O 1
ATOM 1851 N N . GLN A 1 240 ? -10.534 8.572 -18.615 1.00 96.12 240 GLN A N 1
ATOM 1852 C CA . GLN A 1 240 ? -11.281 9.021 -19.792 1.00 96.12 240 GLN A CA 1
ATOM 1853 C C . GLN A 1 240 ? -10.703 10.312 -20.391 1.00 96.12 240 GLN A C 1
ATOM 1855 O O . GLN A 1 240 ? -10.567 10.422 -21.615 1.00 96.12 240 GLN A O 1
ATOM 1860 N N . GLU A 1 241 ? -10.315 11.268 -19.546 1.00 95.62 241 GLU A N 1
ATOM 1861 C CA . GLU A 1 241 ? -9.601 12.477 -19.961 1.00 95.62 241 GLU A CA 1
ATOM 1862 C C . GLU A 1 241 ? -8.282 12.106 -20.653 1.00 95.62 241 GLU A C 1
ATOM 1864 O O . GLU A 1 241 ? -7.997 12.586 -21.754 1.00 95.62 241 GLU A O 1
ATOM 1869 N N . LEU A 1 242 ? -7.507 11.197 -20.050 1.00 96.12 242 LEU A N 1
ATOM 1870 C CA . LEU A 1 242 ? -6.237 10.735 -20.601 1.00 96.12 242 LEU A CA 1
ATOM 1871 C C . LEU A 1 242 ? -6.424 10.022 -21.945 1.00 96.12 242 LEU A C 1
ATOM 1873 O O . LEU A 1 242 ? -5.699 10.336 -22.887 1.00 96.12 242 LEU A O 1
ATOM 1877 N N . GLN A 1 243 ? -7.424 9.142 -22.074 1.00 96.56 243 GLN A N 1
ATOM 1878 C CA . GLN A 1 243 ? -7.750 8.473 -23.341 1.00 96.56 243 GLN A CA 1
ATOM 1879 C C . GLN A 1 243 ? -8.095 9.485 -24.441 1.00 96.56 243 GLN A C 1
ATOM 1881 O O . GLN A 1 243 ? -7.579 9.400 -25.555 1.00 96.56 243 GLN A O 1
ATOM 1886 N N . THR A 1 244 ? -8.938 10.470 -24.120 1.00 95.62 244 THR A N 1
ATOM 1887 C CA . THR A 1 244 ? -9.344 11.522 -25.065 1.00 95.62 244 THR A CA 1
ATOM 1888 C C . THR A 1 244 ? -8.138 12.343 -25.515 1.00 95.62 244 THR A C 1
ATOM 1890 O O . THR A 1 244 ? -7.982 12.656 -26.698 1.00 95.62 244 THR A O 1
ATOM 1893 N N . ARG A 1 245 ? -7.249 12.676 -24.573 1.00 95.38 245 ARG A N 1
ATOM 1894 C CA . ARG A 1 245 ? -6.024 13.419 -24.857 1.00 95.38 245 ARG A CA 1
ATOM 1895 C C . ARG A 1 245 ? -5.071 12.624 -25.747 1.00 95.38 245 ARG A C 1
ATOM 1897 O O . ARG A 1 245 ? -4.574 13.198 -26.710 1.00 95.38 245 ARG A O 1
ATOM 1904 N N . ILE A 1 246 ? -4.856 11.336 -25.467 1.00 95.56 246 ILE A N 1
ATOM 1905 C CA . ILE A 1 246 ? -4.042 10.437 -26.304 1.00 95.56 246 ILE A CA 1
ATOM 1906 C C . ILE A 1 246 ? -4.556 10.463 -27.739 1.00 95.56 246 ILE A C 1
ATOM 1908 O O . ILE A 1 246 ? -3.791 10.815 -28.633 1.00 95.56 246 ILE A O 1
ATOM 1912 N N . GLN A 1 247 ? -5.851 10.194 -27.944 1.00 94.44 247 GLN A N 1
ATOM 1913 C CA . GLN A 1 247 ? -6.449 10.156 -29.280 1.00 94.44 247 GLN A CA 1
ATOM 1914 C C . GLN A 1 247 ? -6.175 11.452 -30.050 1.00 94.44 247 GLN A C 1
ATOM 1916 O O . GLN A 1 247 ? -5.644 11.429 -31.158 1.00 94.44 247 GLN A O 1
ATOM 1921 N N . ARG A 1 248 ? -6.460 12.595 -29.417 1.00 94.06 248 ARG A N 1
ATOM 1922 C CA . ARG A 1 248 ? -6.288 13.914 -30.030 1.00 94.06 248 ARG A CA 1
ATOM 1923 C C . ARG A 1 248 ? -4.827 14.232 -30.361 1.00 94.06 248 ARG A C 1
ATOM 1925 O O . ARG A 1 248 ? -4.560 14.851 -31.387 1.00 94.06 248 ARG A O 1
ATOM 1932 N N . ARG A 1 249 ? -3.880 13.890 -29.478 1.00 94.12 249 ARG A N 1
ATOM 1933 C CA . ARG A 1 249 ? -2.453 14.210 -29.685 1.00 94.12 249 ARG A CA 1
ATOM 1934 C C . ARG A 1 249 ? -1.796 13.304 -30.711 1.00 94.12 249 ARG A C 1
ATOM 1936 O O . ARG A 1 249 ? -1.004 13.789 -31.511 1.00 94.12 249 ARG A O 1
ATOM 1943 N N . PHE A 1 250 ? -2.147 12.026 -30.712 1.00 94.06 250 PHE A N 1
ATOM 1944 C CA . PHE A 1 250 ? -1.661 11.078 -31.707 1.00 94.06 250 PHE A CA 1
ATOM 1945 C C . PHE A 1 250 ? -2.159 11.454 -33.102 1.00 94.06 250 PHE A C 1
ATOM 1947 O O . PHE A 1 250 ? -1.345 11.573 -34.013 1.00 94.06 250 PHE A O 1
ATOM 1954 N N . GLU A 1 251 ? -3.451 11.767 -33.244 1.00 91.00 251 GLU A N 1
ATOM 1955 C CA . GLU A 1 251 ? -4.021 12.236 -34.511 1.00 91.00 251 GLU A CA 1
ATOM 1956 C C . GLU A 1 251 ? -3.323 13.510 -35.012 1.00 91.00 251 GLU A C 1
ATOM 1958 O O . GLU A 1 251 ? -2.881 13.567 -36.159 1.00 91.00 251 GLU A O 1
ATOM 1963 N N . ALA A 1 252 ? -3.128 14.505 -34.138 1.00 87.94 252 ALA A N 1
ATOM 1964 C CA . ALA A 1 252 ? -2.419 15.739 -34.486 1.00 87.94 252 ALA A CA 1
ATOM 1965 C C . ALA A 1 252 ? -0.953 15.506 -34.904 1.00 87.94 252 ALA A C 1
ATOM 1967 O O . ALA A 1 252 ? -0.402 16.285 -35.681 1.00 87.94 252 ALA A O 1
ATOM 1968 N N . ALA A 1 253 ? -0.324 14.440 -34.402 1.00 88.62 253 ALA A N 1
ATOM 1969 C CA . ALA A 1 253 ? 1.030 14.033 -34.760 1.00 88.62 253 ALA A CA 1
ATOM 1970 C C . ALA A 1 253 ? 1.090 13.098 -35.985 1.00 88.62 253 ALA A C 1
ATOM 1972 O O . ALA A 1 253 ? 2.186 12.713 -36.392 1.00 88.62 253 ALA A O 1
ATOM 1973 N N . GLY A 1 254 ? -0.053 12.728 -36.577 1.00 90.19 254 GLY A N 1
ATOM 1974 C CA . GLY A 1 254 ? -0.122 11.766 -37.681 1.00 90.19 254 GLY A CA 1
ATOM 1975 C C . GLY A 1 254 ? 0.202 10.326 -37.265 1.00 90.19 254 GLY A C 1
ATOM 1976 O O . GLY A 1 254 ? 0.678 9.544 -38.085 1.00 90.19 254 GLY A O 1
ATOM 1977 N N . LEU A 1 255 ? -0.016 9.983 -35.994 1.00 91.00 255 LEU A N 1
ATOM 1978 C CA . LEU A 1 255 ? 0.208 8.656 -35.419 1.00 91.00 255 LEU A CA 1
ATOM 1979 C C . LEU A 1 255 ? -1.133 7.949 -35.191 1.00 91.00 255 LEU A C 1
ATOM 1981 O O . LEU A 1 255 ? -2.125 8.592 -34.846 1.00 91.00 255 LEU A O 1
ATOM 1985 N N . SER A 1 256 ? -1.163 6.619 -35.316 1.00 89.31 256 SER A N 1
ATOM 1986 C CA . SER A 1 256 ? -2.324 5.843 -34.864 1.00 89.31 256 SER A CA 1
ATOM 1987 C C . SER A 1 256 ? -2.260 5.637 -33.350 1.00 89.31 256 SER A C 1
ATOM 1989 O O . SER A 1 256 ? -1.250 5.172 -32.819 1.00 89.31 256 SER A O 1
ATOM 1991 N N . ALA A 1 257 ? -3.346 5.997 -32.666 1.00 89.06 257 ALA A N 1
ATOM 1992 C CA . ALA A 1 257 ? -3.570 5.691 -31.254 1.00 89.06 257 ALA A CA 1
ATOM 1993 C C . ALA A 1 257 ? -4.231 4.320 -31.041 1.00 89.06 257 ALA A C 1
ATOM 1995 O O . ALA A 1 257 ? -4.446 3.927 -29.892 1.00 89.06 257 ALA A O 1
ATOM 1996 N N . ASP A 1 258 ? -4.574 3.604 -32.117 1.00 91.81 258 ASP A N 1
ATOM 1997 C CA . ASP A 1 258 ? -5.305 2.342 -32.044 1.00 91.81 258 ASP A CA 1
ATOM 1998 C C . ASP A 1 258 ? -4.472 1.313 -31.277 1.00 91.81 258 ASP A C 1
ATOM 2000 O O . ASP A 1 258 ? -3.423 0.878 -31.740 1.00 91.81 258 ASP A O 1
ATOM 2004 N N . GLY A 1 259 ? -4.932 0.943 -30.082 1.00 88.88 259 GLY A N 1
ATOM 2005 C CA . GLY A 1 259 ? -4.235 0.018 -29.185 1.00 88.88 259 GLY A CA 1
ATOM 2006 C C . GLY A 1 259 ? -3.649 0.667 -27.929 1.00 88.88 259 GLY A C 1
ATOM 2007 O O . GLY A 1 259 ? -3.465 -0.046 -26.945 1.00 88.88 259 GLY A O 1
ATOM 2008 N N . VAL A 1 260 ? -3.455 1.994 -27.891 1.00 93.75 260 VAL A N 1
ATOM 2009 C CA . VAL A 1 260 ? -3.020 2.689 -26.666 1.00 93.75 260 VAL A CA 1
ATOM 2010 C C . VAL A 1 260 ? -4.204 2.851 -25.715 1.00 93.75 260 VAL A C 1
ATOM 2012 O O . VAL A 1 260 ? -5.165 3.572 -26.002 1.00 93.75 260 VAL A O 1
ATOM 2015 N N . VAL A 1 261 ? -4.122 2.203 -24.550 1.00 93.38 261 VAL A N 1
ATOM 2016 C CA . VAL A 1 261 ? -5.214 2.178 -23.566 1.00 93.38 261 VAL A CA 1
ATOM 2017 C C . VAL A 1 261 ? -4.844 2.956 -22.308 1.00 93.38 261 VAL A C 1
ATOM 2019 O O . VAL A 1 261 ? -3.887 2.623 -21.606 1.00 93.38 261 VAL A O 1
ATOM 2022 N N . ALA A 1 262 ? -5.668 3.947 -21.974 1.00 96.31 262 ALA A N 1
ATOM 2023 C CA . ALA A 1 262 ? -5.736 4.539 -20.648 1.00 96.31 262 ALA A CA 1
ATOM 2024 C C . ALA A 1 262 ? -6.823 3.835 -19.821 1.00 96.31 262 ALA A C 1
ATOM 2026 O O . ALA A 1 262 ? -7.985 3.760 -20.221 1.00 96.31 262 ALA A O 1
ATOM 2027 N N . SER A 1 263 ? -6.465 3.306 -18.651 1.00 95.62 263 SER A N 1
ATOM 2028 C CA . SER A 1 263 ? -7.416 2.624 -17.766 1.00 95.62 263 SER A CA 1
ATOM 2029 C C . SER A 1 263 ? -7.148 2.921 -16.295 1.00 95.62 263 SER A C 1
ATOM 2031 O O . SER A 1 263 ? -6.109 3.465 -15.926 1.00 95.62 263 SER A O 1
ATOM 2033 N N . THR A 1 264 ? -8.093 2.567 -15.428 1.00 95.50 264 THR A N 1
ATOM 2034 C CA . THR A 1 264 ? -7.817 2.549 -13.991 1.00 95.50 264 THR A CA 1
ATOM 2035 C C . THR A 1 264 ? -7.047 1.291 -13.609 1.00 95.50 264 THR A C 1
ATOM 2037 O O . THR A 1 264 ? -7.177 0.256 -14.263 1.00 95.50 264 THR A O 1
ATOM 2040 N N . PHE A 1 265 ? -6.314 1.337 -12.494 1.00 93.44 265 PHE A N 1
ATOM 2041 C CA . PHE A 1 265 ? -5.659 0.145 -11.934 1.00 93.44 265 PHE A CA 1
ATOM 2042 C C . PHE A 1 265 ? -6.629 -1.037 -11.772 1.00 93.44 265 PHE A C 1
ATOM 2044 O O . PHE A 1 265 ? -6.292 -2.169 -12.109 1.00 93.44 265 PHE A O 1
ATOM 2051 N N . HIS A 1 266 ? -7.858 -0.771 -11.320 1.00 89.25 266 HIS A N 1
ATOM 2052 C CA . HIS A 1 266 ? -8.896 -1.790 -11.159 1.00 89.25 266 HIS A CA 1
ATOM 2053 C C . HIS A 1 266 ? -9.353 -2.376 -12.500 1.00 89.25 266 HIS A C 1
ATOM 2055 O O . HIS A 1 266 ? -9.440 -3.595 -12.637 1.00 89.25 266 HIS A O 1
ATOM 2061 N N . ALA A 1 267 ? -9.618 -1.533 -13.504 1.00 91.81 267 ALA A N 1
ATOM 2062 C CA . ALA A 1 267 ? -10.029 -1.997 -14.827 1.00 91.81 267 ALA A CA 1
ATOM 2063 C C . ALA A 1 267 ? -8.938 -2.859 -15.481 1.00 91.81 267 ALA A C 1
ATOM 2065 O O . ALA A 1 267 ? -9.238 -3.944 -15.987 1.00 91.81 267 ALA A O 1
ATOM 2066 N N . PHE A 1 268 ? -7.678 -2.421 -15.389 1.00 93.81 268 PHE A N 1
ATOM 2067 C CA . PHE A 1 268 ? -6.527 -3.190 -15.850 1.00 93.81 268 PHE A CA 1
ATOM 2068 C C . PHE A 1 268 ? -6.389 -4.519 -15.101 1.00 93.81 268 PHE A C 1
ATOM 2070 O O . PHE A 1 268 ? -6.274 -5.569 -15.727 1.00 93.81 268 PHE A O 1
ATOM 2077 N N . GLY A 1 269 ? -6.478 -4.508 -13.768 1.00 93.38 269 GLY A N 1
ATOM 2078 C CA . GLY A 1 269 ? -6.403 -5.722 -12.952 1.00 93.38 269 GLY A CA 1
ATOM 2079 C C . GLY A 1 269 ? -7.475 -6.751 -13.324 1.00 93.38 269 GLY A C 1
ATOM 2080 O O . GLY A 1 269 ? -7.168 -7.927 -13.507 1.00 93.38 269 GLY A O 1
ATOM 2081 N N . LEU A 1 270 ? -8.721 -6.313 -13.533 1.00 92.44 270 LEU A N 1
ATOM 2082 C CA . LEU A 1 270 ? -9.805 -7.189 -13.990 1.00 92.44 270 LEU A CA 1
ATOM 2083 C C . LEU A 1 270 ? -9.535 -7.783 -15.377 1.00 92.44 270 LEU A C 1
ATOM 2085 O O . LEU A 1 270 ? -9.867 -8.944 -15.619 1.00 92.44 270 LEU A O 1
ATOM 2089 N N . GLN A 1 271 ? -8.942 -7.006 -16.285 1.00 91.69 271 GLN A N 1
ATOM 2090 C CA . GLN A 1 271 ? -8.538 -7.481 -17.607 1.00 91.69 271 GLN A CA 1
ATOM 2091 C C . GLN A 1 271 ? -7.412 -8.517 -17.512 1.00 91.69 271 GLN A C 1
ATOM 2093 O O . GLN A 1 271 ? -7.483 -9.542 -18.190 1.00 91.69 271 GLN A O 1
ATOM 2098 N N . VAL A 1 272 ? -6.405 -8.281 -16.666 1.00 94.06 272 VAL A N 1
ATOM 2099 C CA . VAL A 1 272 ? -5.307 -9.227 -16.418 1.00 94.06 272 VAL A CA 1
ATOM 2100 C C . VAL A 1 272 ? -5.853 -10.544 -15.874 1.00 94.06 272 VAL A C 1
ATOM 2102 O O . VAL A 1 272 ? -5.548 -11.595 -16.432 1.00 94.06 272 VAL A O 1
ATOM 2105 N N . ILE A 1 273 ? -6.720 -10.498 -14.856 1.00 93.69 273 ILE A N 1
ATOM 2106 C CA . ILE A 1 273 ? -7.351 -11.703 -14.299 1.00 93.69 273 ILE A CA 1
ATOM 2107 C C . ILE A 1 273 ? -8.171 -12.412 -15.375 1.00 93.69 273 ILE A C 1
ATOM 2109 O O . ILE A 1 273 ? -7.988 -13.605 -15.583 1.00 93.69 273 ILE A O 1
ATOM 2113 N N . GLY A 1 274 ? -9.025 -11.685 -16.100 1.00 94.44 274 GLY A N 1
ATOM 2114 C CA . GLY A 1 274 ? -9.856 -12.269 -17.152 1.00 94.44 274 GLY A CA 1
ATOM 2115 C C . GLY A 1 274 ? -9.045 -12.963 -18.248 1.00 94.44 274 GLY A C 1
ATOM 2116 O O . GLY A 1 274 ? -9.430 -14.041 -18.690 1.00 94.44 274 GLY A O 1
ATOM 2117 N N . ARG A 1 275 ? -7.903 -12.390 -18.651 1.00 92.75 275 ARG A N 1
ATOM 2118 C CA . ARG A 1 275 ? -6.986 -13.005 -19.623 1.00 92.75 275 ARG A CA 1
ATOM 2119 C C . ARG A 1 275 ? -6.253 -14.218 -19.049 1.00 92.75 275 ARG A C 1
ATOM 2121 O O . ARG A 1 275 ? -6.112 -15.210 -19.752 1.00 92.75 275 ARG A O 1
ATOM 2128 N N . ALA A 1 276 ? -5.806 -14.148 -17.797 1.00 95.38 276 ALA A N 1
ATOM 2129 C CA . ALA A 1 276 ? -5.046 -15.222 -17.159 1.00 95.38 276 ALA A CA 1
ATOM 2130 C C . ALA A 1 276 ? -5.914 -16.434 -16.779 1.00 95.38 276 ALA A C 1
ATOM 2132 O O . ALA A 1 276 ? -5.445 -17.566 -16.844 1.00 95.38 276 ALA A O 1
ATOM 2133 N N . THR A 1 277 ? -7.171 -16.216 -16.381 1.00 95.12 277 THR A N 1
ATOM 2134 C CA . THR A 1 277 ? -8.068 -17.274 -15.876 1.00 95.12 277 THR A CA 1
ATOM 2135 C C . THR A 1 277 ? -9.172 -17.666 -16.860 1.00 95.12 277 THR A C 1
ATOM 2137 O O . THR A 1 277 ? -9.924 -18.604 -16.600 1.00 95.12 277 THR A O 1
ATOM 2140 N N . GLY A 1 278 ? -9.339 -16.917 -17.955 1.00 95.44 278 GLY A N 1
ATOM 2141 C CA . GLY A 1 278 ? -10.486 -17.035 -18.861 1.00 95.44 278 GLY A CA 1
ATOM 2142 C C . GLY A 1 278 ? -11.806 -16.523 -18.267 1.00 95.44 278 GLY A C 1
ATOM 2143 O O . GLY A 1 278 ? -12.851 -16.637 -18.908 1.00 95.44 278 GLY A O 1
ATOM 2144 N N . ARG A 1 279 ? -11.796 -15.971 -17.045 1.00 92.56 279 ARG A N 1
ATOM 2145 C CA . ARG A 1 279 ? -12.989 -15.513 -16.323 1.00 92.56 279 ARG A CA 1
ATOM 2146 C C . ARG A 1 279 ? -12.745 -14.159 -15.670 1.00 92.56 279 ARG A C 1
ATOM 2148 O O . ARG A 1 279 ? -11.936 -14.025 -14.755 1.00 92.56 279 ARG A O 1
ATOM 2155 N N . LYS A 1 280 ? -13.488 -13.142 -16.110 1.00 90.56 280 LYS A N 1
ATOM 2156 C CA . LYS A 1 280 ? -13.492 -11.837 -15.442 1.00 90.56 280 LYS A CA 1
ATOM 2157 C C . LYS A 1 280 ? -14.276 -11.961 -14.127 1.00 90.56 280 LYS A C 1
ATOM 2159 O O . LYS A 1 280 ? -15.438 -12.362 -14.180 1.00 90.56 280 LYS A O 1
ATOM 2164 N N . PRO A 1 281 ? -13.680 -11.646 -12.967 1.00 87.06 281 PRO A N 1
ATOM 2165 C CA . PRO A 1 281 ? -14.371 -11.780 -11.696 1.00 87.06 281 PRO A CA 1
ATOM 2166 C C . PRO A 1 281 ? -15.421 -10.676 -11.539 1.00 87.06 281 PRO A C 1
ATOM 2168 O O . PRO A 1 281 ? -15.223 -9.542 -11.987 1.00 87.06 281 PRO A O 1
ATOM 2171 N N . THR A 1 282 ? -16.524 -11.011 -10.874 1.00 85.56 282 THR A N 1
ATOM 2172 C CA . THR A 1 282 ? -17.502 -10.026 -10.411 1.00 85.56 282 THR A CA 1
ATOM 2173 C C . THR A 1 282 ? -16.938 -9.357 -9.167 1.00 85.56 282 THR A C 1
ATOM 2175 O O . THR A 1 282 ? -16.642 -10.025 -8.177 1.00 85.56 282 THR A O 1
ATOM 2178 N N . VAL A 1 283 ? -16.748 -8.042 -9.235 1.00 82.50 283 VAL A N 1
ATOM 2179 C CA . VAL A 1 283 ? -16.389 -7.251 -8.056 1.00 82.50 283 VAL A CA 1
ATOM 2180 C C . VAL A 1 283 ? -17.610 -7.189 -7.151 1.00 82.50 283 VAL A C 1
ATOM 2182 O O . VAL A 1 283 ? -18.733 -7.051 -7.634 1.00 82.50 283 VAL A O 1
ATOM 2185 N N . ALA A 1 284 ? -17.391 -7.321 -5.849 1.00 79.62 284 ALA A N 1
ATOM 2186 C CA . ALA A 1 284 ? -18.470 -7.256 -4.886 1.00 79.62 284 ALA A CA 1
ATOM 2187 C C . ALA A 1 284 ? -19.181 -5.883 -4.931 1.00 79.62 284 ALA A C 1
ATOM 2189 O O . ALA A 1 284 ? -18.480 -4.868 -4.932 1.00 79.62 284 ALA A O 1
ATOM 2190 N N . PRO A 1 285 ? -20.530 -5.828 -4.940 1.00 77.50 285 PRO A N 1
ATOM 2191 C CA . PRO A 1 285 ? -21.279 -4.572 -5.101 1.00 77.50 285 PRO A CA 1
ATOM 2192 C C . PRO A 1 285 ? -20.952 -3.508 -4.045 1.00 77.50 285 PRO A C 1
ATOM 2194 O O . PRO A 1 285 ? -20.841 -2.322 -4.336 1.00 77.50 285 PRO A O 1
ATOM 2197 N N . TRP A 1 286 ? -20.684 -3.925 -2.809 1.00 77.00 286 TRP A N 1
ATOM 2198 C CA . TRP A 1 286 ? -20.374 -2.997 -1.721 1.00 77.00 286 TRP A CA 1
ATOM 2199 C C . TRP A 1 286 ? -19.056 -2.226 -1.903 1.00 77.00 286 TRP A C 1
ATOM 2201 O O . TRP A 1 286 ? -18.883 -1.177 -1.290 1.00 77.00 286 TRP A O 1
ATOM 2211 N N . LEU A 1 287 ? -18.148 -2.696 -2.771 1.00 69.50 287 LEU A N 1
ATOM 2212 C CA . LEU A 1 287 ? -16.925 -1.966 -3.136 1.00 69.50 287 LEU A CA 1
ATOM 2213 C C . LEU A 1 287 ? -17.187 -0.832 -4.136 1.00 69.50 287 LEU A C 1
ATOM 2215 O O . LEU A 1 287 ? -16.363 0.074 -4.252 1.00 69.50 287 LEU A O 1
ATOM 2219 N N . THR A 1 288 ? -18.285 -0.891 -4.896 1.00 67.06 288 THR A N 1
ATOM 2220 C CA . THR A 1 288 ? -18.655 0.165 -5.851 1.00 67.06 288 THR A CA 1
ATOM 2221 C C . THR A 1 288 ? -19.566 1.207 -5.230 1.00 67.06 288 THR A C 1
ATOM 2223 O O . THR A 1 288 ? -19.435 2.384 -5.558 1.00 67.06 288 THR A O 1
ATOM 2226 N N . ASP A 1 289 ? -20.435 0.782 -4.315 1.00 69.00 289 ASP A N 1
ATOM 2227 C CA . ASP A 1 289 ? -21.524 1.623 -3.812 1.00 69.00 289 ASP A CA 1
ATOM 2228 C C . ASP A 1 289 ? -21.155 2.337 -2.499 1.00 69.00 289 ASP A C 1
ATOM 2230 O O . ASP A 1 289 ? -21.831 3.273 -2.088 1.00 69.00 289 ASP A O 1
ATOM 2234 N N . GLY A 1 290 ? -20.036 1.950 -1.868 1.00 70.94 290 GLY A N 1
ATOM 2235 C CA . GLY A 1 290 ? -19.568 2.532 -0.605 1.00 70.94 290 GLY A CA 1
ATOM 2236 C C . GLY A 1 290 ? -20.228 1.935 0.642 1.00 70.94 290 GLY A C 1
ATOM 2237 O O . GLY A 1 290 ? -19.973 2.402 1.751 1.00 70.94 290 GLY A O 1
ATOM 2238 N N . ASN A 1 291 ? -21.010 0.866 0.482 1.00 81.81 291 ASN A N 1
ATOM 2239 C CA . ASN A 1 291 ? -21.815 0.245 1.539 1.00 81.81 291 ASN A CA 1
ATOM 2240 C C . ASN A 1 291 ? -21.054 -0.852 2.310 1.00 81.81 291 ASN A C 1
ATOM 2242 O O . ASN A 1 291 ? -21.639 -1.812 2.804 1.00 81.81 291 ASN A O 1
ATOM 2246 N N . GLU A 1 292 ? -19.728 -0.744 2.415 1.00 83.50 292 GLU A N 1
ATOM 2247 C CA . GLU A 1 292 ? -18.894 -1.761 3.075 1.00 83.50 292 GLU A CA 1
ATOM 2248 C C . GLU A 1 292 ? -19.291 -1.990 4.542 1.00 83.50 292 GLU A C 1
ATOM 2250 O O . GLU A 1 292 ? -19.250 -3.122 5.015 1.00 83.50 292 GLU A O 1
ATOM 2255 N N . LEU A 1 293 ? -19.676 -0.928 5.262 1.00 87.06 293 LEU A N 1
ATOM 2256 C CA . LEU A 1 293 ? -20.088 -1.033 6.666 1.00 87.06 293 LEU A CA 1
ATOM 2257 C C . LEU A 1 293 ? -21.445 -1.722 6.833 1.00 87.06 293 LEU A C 1
ATOM 2259 O O . LEU A 1 293 ? -21.624 -2.425 7.819 1.00 87.06 293 LEU A O 1
ATOM 2263 N N . GLU A 1 294 ? -22.366 -1.552 5.882 1.00 88.50 294 GLU A N 1
ATOM 2264 C CA . GLU A 1 294 ? -23.669 -2.232 5.907 1.00 88.50 294 GLU A CA 1
ATOM 2265 C C . GLU A 1 294 ? -23.472 -3.739 5.753 1.00 88.50 294 GLU A C 1
ATOM 2267 O O . GLU A 1 294 ? -23.936 -4.508 6.583 1.00 88.50 294 GLU A O 1
ATOM 2272 N N . VAL A 1 295 ? -22.662 -4.159 4.775 1.00 89.88 295 VAL A N 1
ATOM 2273 C CA . VAL A 1 295 ? -22.344 -5.583 4.581 1.00 89.88 295 VAL A CA 1
ATOM 2274 C C . VAL A 1 295 ? -21.617 -6.175 5.787 1.00 89.88 295 VAL A C 1
ATOM 2276 O O . VAL A 1 295 ? -21.874 -7.316 6.161 1.00 89.88 295 VAL A O 1
ATOM 2279 N N . LEU A 1 296 ? -20.705 -5.424 6.413 1.00 91.44 296 LEU A N 1
ATOM 2280 C CA . LEU A 1 296 ? -20.068 -5.877 7.651 1.00 91.44 296 LEU A CA 1
ATOM 2281 C C . LEU A 1 296 ? -21.076 -6.006 8.797 1.00 91.44 296 LEU A C 1
ATOM 2283 O O . LEU A 1 296 ? -20.967 -6.961 9.559 1.00 91.44 296 LEU A O 1
ATOM 2287 N N . SER A 1 297 ? -22.038 -5.085 8.903 1.00 93.50 297 SER A N 1
ATOM 2288 C CA . SER A 1 297 ? -23.125 -5.177 9.881 1.00 93.50 297 SER A CA 1
ATOM 2289 C C . SER A 1 297 ? -23.927 -6.454 9.671 1.00 93.50 297 SER A C 1
ATOM 2291 O O . SER A 1 297 ? -24.042 -7.237 10.603 1.00 93.50 297 SER A O 1
ATOM 2293 N N . ASP A 1 298 ? -24.370 -6.722 8.439 1.00 93.56 298 ASP A N 1
ATOM 2294 C CA . ASP A 1 298 ? -25.150 -7.920 8.110 1.00 93.56 298 ASP A CA 1
ATOM 2295 C C . ASP A 1 298 ? -24.395 -9.211 8.471 1.00 93.56 298 ASP A C 1
ATOM 2297 O O . ASP A 1 298 ? -24.971 -10.144 9.032 1.00 93.56 298 ASP A O 1
ATOM 2301 N N . ILE A 1 299 ? -23.086 -9.261 8.192 1.00 93.62 299 ILE A N 1
ATOM 2302 C CA . ILE A 1 299 ? -22.231 -10.401 8.556 1.00 93.62 299 ILE A CA 1
ATOM 2303 C C . ILE A 1 299 ? -22.149 -10.555 10.076 1.00 93.62 299 ILE A C 1
ATOM 2305 O O . ILE A 1 299 ? -22.232 -11.672 10.585 1.00 93.62 299 ILE A O 1
ATOM 2309 N N . VAL A 1 300 ? -21.952 -9.458 10.808 1.00 93.88 300 VAL A N 1
ATOM 2310 C CA . VAL A 1 300 ? -21.872 -9.485 12.272 1.00 93.88 300 VAL A CA 1
ATOM 2311 C C . VAL A 1 300 ? -23.206 -9.916 12.868 1.00 93.88 300 VAL A C 1
ATOM 2313 O O . VAL A 1 300 ? -23.207 -10.796 13.721 1.00 93.88 300 VAL A O 1
ATOM 2316 N N . ASP A 1 301 ? -24.326 -9.388 12.386 1.00 94.56 301 ASP A N 1
ATOM 2317 C CA . ASP A 1 301 ? -25.664 -9.762 12.844 1.00 94.56 301 ASP A CA 1
ATOM 2318 C C . ASP A 1 301 ? -25.948 -11.249 12.588 1.00 94.56 301 ASP A C 1
ATOM 2320 O O . ASP A 1 301 ? -26.452 -11.956 13.465 1.00 94.56 301 ASP A O 1
ATOM 2324 N N . GLU A 1 302 ? -25.548 -11.767 11.423 1.00 96.44 302 GLU A N 1
ATOM 2325 C CA . GLU A 1 302 ? -25.628 -13.195 11.112 1.00 96.44 302 GLU A CA 1
ATOM 2326 C C . GLU A 1 302 ? -24.762 -14.042 12.061 1.00 96.44 302 GLU A C 1
ATOM 2328 O O . GLU A 1 302 ? -25.196 -15.109 12.504 1.00 96.44 302 GLU A O 1
ATOM 2333 N N . LEU A 1 303 ? -23.550 -13.584 12.393 1.00 95.19 303 LEU A N 1
ATOM 2334 C CA . LEU A 1 303 ? -22.657 -14.270 13.330 1.00 95.19 303 LEU A CA 1
ATOM 2335 C C . LEU A 1 303 ? -23.209 -14.253 14.759 1.00 95.19 303 LEU A C 1
ATOM 2337 O O . LEU A 1 303 ? -23.256 -15.311 15.383 1.00 95.19 303 LEU A O 1
ATOM 2341 N N . LYS A 1 304 ? -23.694 -13.104 15.245 1.00 93.88 304 LYS A N 1
ATOM 2342 C CA . LYS A 1 304 ? -24.342 -12.968 16.561 1.00 93.88 304 LYS A CA 1
ATOM 2343 C C . LYS A 1 304 ? -25.545 -13.909 16.676 1.00 93.88 304 LYS A C 1
ATOM 2345 O O . LYS A 1 304 ? -25.706 -14.598 17.677 1.00 93.88 304 LYS A O 1
ATOM 2350 N N . ALA A 1 305 ? -26.351 -14.019 15.617 1.00 95.12 305 ALA A N 1
ATOM 2351 C CA . ALA A 1 305 ? -27.508 -14.914 15.593 1.00 95.12 305 ALA A CA 1
ATOM 2352 C C . ALA A 1 305 ? -27.140 -16.411 15.587 1.00 95.12 305 ALA A C 1
ATOM 2354 O O . ALA A 1 305 ? -27.925 -17.241 16.054 1.00 95.12 305 ALA A O 1
ATOM 2355 N N . LYS A 1 306 ? -25.982 -16.780 15.026 1.00 96.38 306 LYS A N 1
ATOM 2356 C CA . LYS A 1 306 ? -25.547 -18.180 14.883 1.00 96.38 306 LYS A CA 1
ATOM 2357 C C . LYS A 1 306 ? -24.683 -18.679 16.033 1.00 96.38 306 LYS A C 1
ATOM 2359 O O . LYS A 1 306 ? -24.690 -19.880 16.300 1.00 96.38 306 LYS A O 1
ATOM 2364 N N . ASP A 1 307 ? -23.929 -17.791 16.668 1.00 95.75 307 ASP A N 1
ATOM 2365 C CA . ASP A 1 307 ? -22.934 -18.130 17.676 1.00 95.75 307 ASP A CA 1
ATOM 2366 C C . ASP A 1 307 ? -23.106 -17.245 18.926 1.00 95.75 307 ASP A C 1
ATOM 2368 O O . ASP A 1 307 ? -22.635 -16.105 18.955 1.00 95.75 307 ASP A O 1
ATOM 2372 N N . PRO A 1 308 ? -23.745 -17.772 19.989 1.00 92.69 308 PRO A N 1
ATOM 2373 C CA . PRO A 1 308 ? -23.900 -17.055 21.253 1.00 92.69 308 PRO A CA 1
ATOM 2374 C C . PRO A 1 308 ? -22.571 -16.680 21.922 1.00 92.69 308 PRO A C 1
ATOM 2376 O O . PRO A 1 308 ? -22.518 -15.708 22.674 1.00 92.69 308 PRO A O 1
ATOM 2379 N N . GLN A 1 309 ? -21.493 -17.437 21.674 1.00 91.88 309 GLN A N 1
ATOM 2380 C CA . GLN A 1 309 ? -20.172 -17.092 22.197 1.00 91.88 309 GLN A CA 1
ATOM 2381 C C . GLN A 1 309 ? -19.627 -15.859 21.474 1.00 91.88 309 GLN A C 1
ATOM 2383 O O . GLN A 1 309 ? -19.077 -14.971 22.122 1.00 91.88 309 GLN A O 1
ATOM 2388 N N . PHE A 1 310 ? -19.816 -15.776 20.154 1.00 92.75 310 PHE A N 1
ATOM 2389 C CA . PHE A 1 310 ? -19.462 -14.588 19.379 1.00 92.75 310 PHE A CA 1
ATOM 2390 C C . PHE A 1 310 ? -20.287 -13.369 19.799 1.00 92.75 310 PHE A C 1
ATOM 2392 O O . PHE A 1 310 ? -19.713 -12.302 19.989 1.00 92.75 310 PHE A O 1
ATOM 2399 N N . ASP A 1 311 ? -21.600 -13.527 19.982 1.00 93.19 311 ASP A N 1
ATOM 2400 C CA . ASP A 1 311 ? -22.493 -12.465 20.460 1.00 93.19 311 ASP A CA 1
ATOM 2401 C C . ASP A 1 311 ? -22.012 -11.879 21.795 1.00 93.19 311 ASP A C 1
ATOM 2403 O O . ASP A 1 311 ? -21.758 -10.677 21.914 1.00 93.19 311 ASP A O 1
ATOM 2407 N N . HIS A 1 312 ? -21.753 -12.755 22.771 1.00 91.06 312 HIS A N 1
ATOM 2408 C CA . HIS A 1 312 ? -21.221 -12.347 24.065 1.00 91.06 312 HIS A CA 1
ATOM 2409 C C . HIS A 1 312 ? -19.836 -11.695 23.947 1.00 91.06 312 HIS A C 1
ATOM 2411 O O . HIS A 1 312 ? -19.610 -10.636 24.529 1.00 91.06 312 HIS A O 1
ATOM 2417 N N . ALA A 1 313 ? -18.916 -12.287 23.180 1.00 89.75 313 ALA A N 1
ATOM 2418 C CA . ALA A 1 313 ? -17.568 -11.752 22.994 1.00 89.75 313 ALA A CA 1
ATOM 2419 C C . ALA A 1 313 ? -17.571 -10.387 22.287 1.00 89.75 313 ALA A C 1
ATOM 2421 O O . ALA A 1 313 ? -16.762 -9.520 22.622 1.00 89.75 313 ALA A O 1
ATOM 2422 N N . TRP A 1 314 ? -18.484 -10.179 21.335 1.00 91.00 314 TRP A N 1
ATOM 2423 C CA . TRP A 1 314 ? -18.668 -8.911 20.637 1.00 91.00 314 TRP A CA 1
ATOM 2424 C C . TRP A 1 314 ? -19.063 -7.805 21.612 1.00 91.00 314 TRP A C 1
ATOM 2426 O O . TRP A 1 314 ? -18.394 -6.772 21.670 1.00 91.00 314 TRP A O 1
ATOM 2436 N N . ASP A 1 315 ? -20.100 -8.031 22.422 1.00 91.56 315 ASP A N 1
ATOM 2437 C CA . ASP A 1 315 ? -20.542 -7.046 23.410 1.00 91.56 315 ASP A CA 1
ATOM 2438 C C . ASP A 1 315 ? -19.528 -6.862 24.540 1.00 91.56 315 ASP A C 1
ATOM 2440 O O . ASP A 1 315 ? -19.279 -5.733 24.960 1.00 91.56 315 ASP A O 1
ATOM 2444 N N . TRP A 1 316 ? -18.873 -7.935 24.985 1.00 88.62 316 TRP A N 1
ATOM 2445 C CA . TRP A 1 316 ? -17.785 -7.860 25.956 1.00 88.62 316 TRP A CA 1
ATOM 2446 C C . TRP A 1 316 ? -16.654 -6.959 25.456 1.00 88.62 316 TRP A C 1
ATOM 2448 O O . TRP A 1 316 ? -16.236 -6.023 26.144 1.00 88.62 316 TRP A O 1
ATOM 2458 N N . PHE A 1 317 ? -16.195 -7.184 24.222 1.00 86.50 317 PHE A N 1
ATOM 2459 C CA . PHE A 1 317 ? -15.158 -6.367 23.606 1.00 86.50 317 PHE A CA 1
ATOM 2460 C C . PHE A 1 317 ? -15.617 -4.924 23.406 1.00 86.50 317 PHE A C 1
ATOM 2462 O O . PHE A 1 317 ? -14.854 -4.004 23.680 1.00 86.50 317 PHE A O 1
ATOM 2469 N N . ARG A 1 318 ? -16.862 -4.711 22.972 1.00 87.56 318 ARG A N 1
ATOM 2470 C CA . ARG A 1 318 ? -17.442 -3.385 22.728 1.00 87.56 318 ARG A CA 1
ATOM 2471 C C . ARG A 1 318 ? -17.679 -2.585 24.011 1.00 87.56 318 ARG A C 1
ATOM 2473 O O . ARG A 1 318 ? -17.632 -1.363 23.970 1.00 87.56 318 ARG A O 1
ATOM 2480 N N . LEU A 1 319 ? -17.957 -3.225 25.142 1.00 89.06 319 LEU A N 1
ATOM 2481 C CA . LEU A 1 319 ? -18.379 -2.523 26.359 1.00 89.06 319 LEU A CA 1
ATOM 2482 C C . LEU A 1 319 ? -17.287 -2.438 27.431 1.00 89.06 319 LEU A C 1
ATOM 2484 O O . LEU A 1 319 ? -17.284 -1.481 28.206 1.00 89.06 319 LEU A O 1
ATOM 2488 N N . LEU A 1 320 ? -16.355 -3.395 27.475 1.00 85.50 320 LEU A N 1
ATOM 2489 C CA . LEU A 1 320 ? -15.340 -3.477 28.536 1.00 85.50 320 LEU A CA 1
ATOM 2490 C C . LEU A 1 320 ? -13.911 -3.218 28.055 1.00 85.50 320 LEU A C 1
ATOM 2492 O O . LEU A 1 320 ? -13.074 -2.771 28.840 1.00 85.50 320 LEU A O 1
ATOM 2496 N N . LEU A 1 321 ? -13.619 -3.479 26.780 1.00 76.19 321 LEU A N 1
ATOM 2497 C CA . LEU A 1 321 ? -12.269 -3.392 26.227 1.00 76.19 321 LEU A CA 1
ATOM 2498 C C . LEU A 1 321 ? -11.933 -2.162 25.366 1.00 76.19 321 LEU A C 1
ATOM 2500 O O . LEU A 1 321 ? -10.729 -1.904 25.244 1.00 76.19 321 LEU A O 1
ATOM 2504 N N . PRO A 1 322 ? -1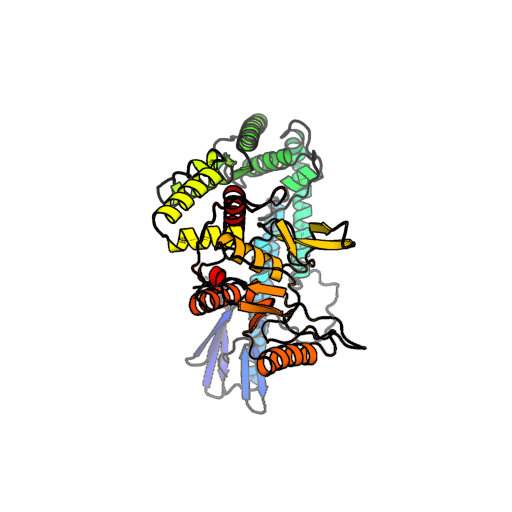2.856 -1.369 24.776 1.00 60.94 322 PRO A N 1
ATOM 2505 C CA . PRO A 1 322 ? -12.418 -0.363 23.822 1.00 60.94 322 PRO A CA 1
ATOM 2506 C C . PRO A 1 322 ? -11.741 0.813 24.523 1.00 60.94 322 PRO A C 1
ATOM 2508 O O . PRO A 1 322 ? -12.260 1.354 25.499 1.00 60.94 322 PRO A O 1
ATOM 2511 N N . ARG A 1 323 ? -10.619 1.256 23.949 1.00 62.41 323 ARG A N 1
ATOM 2512 C CA . ARG A 1 323 ? -10.052 2.598 24.130 1.00 62.41 323 ARG A CA 1
ATOM 2513 C C . ARG A 1 323 ? -10.407 3.417 22.886 1.00 62.41 323 ARG A C 1
ATOM 2515 O O . ARG A 1 323 ? -9.784 3.195 21.850 1.00 62.41 323 ARG A O 1
ATOM 2522 N N . PRO A 1 324 ? -11.425 4.293 22.925 1.00 45.50 324 PRO A N 1
ATOM 2523 C CA . PRO A 1 324 ? -11.885 4.959 21.710 1.00 45.50 324 PRO A CA 1
ATOM 2524 C C . PRO A 1 324 ? -10.974 6.104 21.241 1.00 45.50 324 PRO A C 1
ATOM 2526 O O . PRO A 1 324 ? -11.053 6.462 20.071 1.00 45.50 324 PRO A O 1
ATOM 2529 N N . GLU A 1 325 ? -10.138 6.696 22.107 1.00 46.25 325 GLU A N 1
ATOM 2530 C CA . GLU A 1 325 ? -9.547 8.018 21.810 1.00 46.25 325 GLU A CA 1
ATOM 2531 C C . GLU A 1 325 ? -8.059 8.224 22.158 1.00 46.25 325 GLU A C 1
ATOM 2533 O O . GLU A 1 325 ? -7.537 9.290 21.847 1.00 46.25 325 GLU A O 1
ATOM 2538 N N . GLU A 1 326 ? -7.324 7.251 22.705 1.00 42.06 326 GLU A N 1
ATOM 2539 C CA . GLU A 1 326 ? -5.922 7.482 23.101 1.00 42.06 326 GLU A CA 1
ATOM 2540 C C . GLU A 1 326 ? -4.944 6.574 22.354 1.00 42.06 326 GLU A C 1
ATOM 2542 O O . GLU A 1 326 ? -5.052 5.343 22.364 1.00 42.06 326 GLU A O 1
ATOM 2547 N N . ASP A 1 327 ? -3.973 7.219 21.704 1.00 37.28 327 ASP A N 1
ATOM 2548 C CA . ASP A 1 327 ? -2.752 6.593 21.219 1.00 37.28 327 ASP A CA 1
ATOM 2549 C C . ASP A 1 327 ? -2.152 5.774 22.369 1.00 37.28 327 ASP A C 1
ATOM 2551 O O . ASP A 1 327 ? -1.940 6.286 23.468 1.00 37.28 327 ASP A O 1
ATOM 2555 N N . SER A 1 328 ? -1.919 4.479 22.146 1.00 42.81 328 SER A N 1
ATOM 2556 C CA . SER A 1 328 ? -1.509 3.510 23.182 1.00 42.81 328 SER A CA 1
ATOM 2557 C C . SER A 1 328 ? -0.205 3.864 23.920 1.00 42.81 328 SER A C 1
ATOM 2559 O O . SER A 1 328 ? 0.189 3.164 24.854 1.00 42.81 328 SER A O 1
ATOM 2561 N N . THR A 1 329 ? 0.464 4.933 23.489 1.00 41.03 329 THR A N 1
ATOM 2562 C CA . THR A 1 329 ? 1.703 5.481 24.031 1.00 41.03 329 THR A CA 1
ATOM 2563 C C . THR A 1 329 ? 1.506 6.558 25.099 1.00 41.03 329 THR A C 1
ATOM 2565 O O . THR A 1 329 ? 2.475 6.863 25.795 1.00 41.03 329 THR A O 1
ATOM 2568 N N . GLU A 1 330 ? 0.310 7.137 25.255 1.00 44.75 330 GLU A N 1
ATOM 2569 C CA . GLU A 1 330 ? 0.036 8.149 26.286 1.00 44.75 330 GLU A CA 1
ATOM 2570 C C . GLU A 1 330 ? -0.750 7.562 27.476 1.00 44.75 330 GLU A C 1
ATOM 2572 O O . GLU A 1 330 ? -1.607 6.691 27.298 1.00 44.75 330 GLU A O 1
ATOM 2577 N N . PRO A 1 331 ? -0.435 7.968 28.723 1.00 55.47 331 PRO A N 1
ATOM 2578 C CA . PRO A 1 331 ? -1.179 7.528 29.896 1.00 55.47 331 PRO A CA 1
ATOM 2579 C C . PRO A 1 331 ? -2.603 8.085 29.864 1.00 55.47 331 PRO A C 1
ATOM 2581 O O . PRO A 1 331 ? -2.793 9.262 29.566 1.00 55.47 331 PRO A O 1
ATOM 2584 N N . ALA A 1 332 ? -3.573 7.247 30.238 1.00 59.72 332 ALA A N 1
ATOM 2585 C CA . ALA A 1 332 ? -4.977 7.625 30.202 1.00 59.72 332 ALA A CA 1
ATOM 2586 C C . ALA A 1 332 ? -5.265 8.894 31.005 1.00 59.72 332 ALA A C 1
ATOM 2588 O O . ALA A 1 332 ? -4.826 9.038 32.153 1.00 59.72 332 ALA A O 1
ATOM 2589 N N . THR A 1 333 ? -5.993 9.819 30.384 1.00 64.56 333 THR A N 1
ATOM 2590 C CA . THR A 1 333 ? -6.381 11.082 31.006 1.00 64.56 333 THR A CA 1
ATOM 2591 C C . THR A 1 333 ? -7.753 10.950 31.681 1.00 64.56 333 THR A C 1
ATOM 2593 O O . THR A 1 333 ? -8.696 10.441 31.076 1.00 64.56 333 THR A O 1
ATOM 2596 N N . PRO A 1 334 ? -7.909 11.386 32.948 1.00 76.25 334 PRO A N 1
ATOM 2597 C CA . PRO A 1 334 ? -9.210 11.388 33.612 1.00 76.25 334 PRO A CA 1
ATOM 2598 C C . PRO A 1 334 ? -10.266 12.186 32.829 1.00 76.25 334 PRO A C 1
ATOM 2600 O O . PRO A 1 334 ? -10.028 13.339 32.466 1.00 76.25 334 PRO A O 1
ATOM 2603 N N . ASP A 1 335 ? -11.449 11.601 32.625 1.00 73.25 335 ASP A N 1
ATOM 2604 C CA . ASP A 1 335 ? -12.531 12.169 31.804 1.00 73.25 335 ASP A CA 1
ATOM 2605 C C . ASP A 1 335 ? -13.635 12.879 32.611 1.00 73.25 335 ASP A C 1
ATOM 2607 O O . ASP A 1 335 ? -14.572 13.456 32.047 1.00 73.25 335 ASP A O 1
ATOM 2611 N N . ALA A 1 336 ? -13.527 12.877 33.942 1.00 73.88 336 ALA A N 1
ATOM 2612 C CA . ALA A 1 336 ? -14.493 13.490 34.839 1.00 73.88 336 ALA A CA 1
ATOM 2613 C C . ALA A 1 336 ? -13.827 14.255 35.991 1.00 73.88 336 ALA A C 1
ATOM 2615 O O . ALA A 1 336 ? -12.755 13.902 36.475 1.00 73.88 336 ALA A O 1
ATOM 2616 N N . TRP A 1 337 ? -14.514 15.297 36.467 1.00 77.69 337 TRP A N 1
ATOM 2617 C CA . TRP A 1 337 ? -14.130 16.089 37.637 1.00 77.69 337 TRP A CA 1
ATOM 2618 C C . TRP A 1 337 ? -15.241 16.059 38.685 1.00 77.69 337 TRP A C 1
ATOM 2620 O O . TRP A 1 337 ? -16.400 16.343 38.365 1.00 77.69 337 TRP A O 1
ATOM 2630 N N . ASP A 1 338 ? -14.896 15.736 39.932 1.00 73.00 338 ASP A N 1
ATOM 2631 C CA . ASP A 1 338 ? -15.785 15.883 41.084 1.00 73.00 338 ASP A CA 1
ATOM 2632 C C . ASP A 1 338 ? -15.568 17.269 41.715 1.00 73.00 338 ASP A C 1
ATOM 2634 O O . ASP A 1 338 ? -14.543 17.495 42.364 1.00 73.00 338 ASP A O 1
ATOM 2638 N N . PRO A 1 339 ? -16.511 18.220 41.578 1.00 68.44 339 PRO A N 1
ATOM 2639 C CA . PRO A 1 339 ? -16.360 19.557 42.145 1.00 68.44 339 PRO A CA 1
ATOM 2640 C C . PRO A 1 339 ? -16.433 19.588 43.679 1.00 68.44 339 PRO A C 1
ATOM 2642 O O . PRO A 1 339 ? -15.931 20.537 44.283 1.00 68.44 339 PRO A O 1
ATOM 2645 N N . VAL A 1 340 ? -17.042 18.578 44.310 1.00 71.50 340 VAL A N 1
ATOM 2646 C CA . VAL A 1 340 ? -17.185 18.476 45.768 1.00 71.50 340 VAL A CA 1
ATOM 2647 C C . VAL A 1 340 ? -15.900 17.931 46.379 1.00 71.50 340 VAL A C 1
ATOM 2649 O O . VAL A 1 340 ? -15.352 18.535 47.300 1.00 71.50 340 VAL A O 1
ATOM 2652 N N . ARG A 1 341 ? -15.390 16.819 45.840 1.00 70.88 341 ARG A N 1
ATOM 2653 C CA . ARG A 1 341 ? -14.141 16.192 46.306 1.00 70.88 341 ARG A CA 1
ATOM 2654 C C . ARG A 1 341 ? -12.883 16.863 45.742 1.00 70.88 341 ARG A C 1
ATOM 2656 O O . ARG A 1 341 ? -11.802 16.653 46.281 1.00 70.88 341 ARG A O 1
ATOM 2663 N N . ARG A 1 342 ? -13.025 17.693 44.701 1.00 75.00 342 ARG A N 1
ATOM 2664 C CA . ARG A 1 342 ? -11.941 18.351 43.948 1.00 75.00 342 ARG A CA 1
ATOM 2665 C C . ARG A 1 342 ? -10.902 17.363 43.414 1.00 75.00 342 ARG A C 1
ATOM 2667 O O . ARG A 1 342 ? -9.700 17.592 43.538 1.00 75.00 342 ARG A O 1
ATOM 2674 N N . VAL A 1 343 ? -11.379 16.267 42.833 1.00 76.62 343 VAL A N 1
ATOM 2675 C CA . VAL A 1 343 ? -10.534 15.229 42.231 1.00 76.62 343 VAL A CA 1
ATOM 2676 C C . VAL A 1 343 ? -10.987 14.933 40.810 1.00 76.62 343 VAL A C 1
ATOM 2678 O O . VAL A 1 343 ? -12.184 14.942 40.516 1.00 76.62 343 VAL A O 1
ATOM 2681 N N . SER A 1 344 ? -10.018 14.674 39.935 1.00 82.88 344 SER A N 1
ATOM 2682 C CA . SER A 1 344 ? -10.281 14.109 38.615 1.00 82.88 344 SER A CA 1
ATOM 2683 C C . SER A 1 344 ? -10.343 12.589 38.721 1.00 82.88 344 SER A C 1
ATOM 2685 O O . SER A 1 344 ? -9.581 11.993 39.481 1.00 82.88 344 SER A O 1
ATOM 2687 N N . GLY A 1 345 ? -11.221 11.964 37.949 1.00 85.12 345 GLY A N 1
ATOM 2688 C CA . GLY A 1 345 ? -11.362 10.515 37.893 1.00 85.12 345 GLY A CA 1
ATOM 2689 C C . GLY A 1 345 ? -12.016 10.067 36.595 1.00 85.12 345 GLY A C 1
ATOM 2690 O O . GLY A 1 345 ? -12.157 10.847 35.653 1.00 85.12 345 GLY A O 1
ATOM 2691 N N . TYR A 1 346 ? -12.433 8.809 36.574 1.00 87.06 346 TYR A N 1
ATOM 2692 C CA . TYR A 1 346 ? -13.053 8.170 35.423 1.00 87.06 346 TYR A CA 1
ATOM 2693 C C . TYR A 1 346 ? -14.521 7.899 35.718 1.00 87.06 346 TYR A C 1
ATOM 2695 O O . TYR A 1 346 ? -14.859 7.377 36.784 1.00 87.06 346 TYR A O 1
ATOM 2703 N N . ARG A 1 347 ? -15.417 8.253 34.796 1.00 89.88 347 ARG A N 1
ATOM 2704 C CA . ARG A 1 347 ? -16.848 7.974 34.972 1.00 89.88 347 ARG A CA 1
ATOM 2705 C C . ARG A 1 347 ? -17.201 6.577 34.456 1.00 89.88 347 ARG A C 1
ATOM 2707 O O . ARG A 1 347 ? -17.013 6.286 33.276 1.00 89.88 347 ARG A O 1
ATOM 2714 N N . ALA A 1 348 ? -17.732 5.727 35.333 1.00 91.44 348 ALA A N 1
ATOM 2715 C CA . ALA A 1 348 ? -18.247 4.402 34.988 1.00 91.44 348 ALA A CA 1
ATOM 2716 C C . ALA A 1 348 ? -19.665 4.471 34.388 1.00 91.44 348 ALA A C 1
ATOM 2718 O O . ALA A 1 348 ? -20.351 5.490 34.499 1.00 91.44 348 ALA A O 1
ATOM 2719 N N . MET A 1 349 ? -20.123 3.378 33.770 1.00 92.56 349 MET A N 1
ATOM 2720 C CA . MET A 1 349 ? -21.441 3.261 33.129 1.00 92.56 349 MET A CA 1
ATOM 2721 C C . MET A 1 349 ? -22.603 3.475 34.096 1.00 92.56 349 MET A C 1
ATOM 2723 O O . MET A 1 349 ? -23.630 4.005 33.690 1.00 92.56 349 MET A O 1
ATOM 2727 N N . ASP A 1 350 ? -22.446 3.134 35.372 1.00 92.88 350 ASP A N 1
ATOM 2728 C CA . ASP A 1 350 ? -23.455 3.386 36.405 1.00 92.88 350 ASP A CA 1
ATOM 2729 C C . ASP A 1 350 ? -23.465 4.851 36.897 1.00 92.88 350 ASP A C 1
ATOM 2731 O O . ASP A 1 350 ? -24.319 5.253 37.688 1.00 92.88 350 ASP A O 1
ATOM 2735 N N . GLY A 1 351 ? -22.533 5.672 36.401 1.00 91.00 351 GLY A N 1
ATOM 2736 C CA . GLY A 1 351 ? -22.387 7.090 36.706 1.00 91.00 351 GLY A CA 1
ATOM 2737 C C . GLY A 1 351 ? -21.443 7.400 37.865 1.00 91.00 351 GLY A C 1
ATOM 2738 O O . GLY A 1 351 ? -21.141 8.585 38.068 1.00 91.00 351 GLY A O 1
ATOM 2739 N N . ARG A 1 352 ? -20.952 6.386 38.595 1.00 91.06 352 ARG A N 1
ATOM 2740 C CA . ARG A 1 352 ? -19.973 6.573 39.673 1.00 91.06 352 ARG A CA 1
ATOM 2741 C C . ARG A 1 352 ? -18.636 7.043 39.118 1.00 91.06 352 ARG A C 1
ATOM 2743 O O . ARG A 1 352 ? -18.285 6.786 37.967 1.00 91.06 352 ARG A O 1
ATOM 2750 N N . MET A 1 353 ? -17.901 7.762 39.957 1.00 90.31 353 MET A N 1
ATOM 2751 C CA . MET A 1 353 ? -16.552 8.215 39.649 1.00 90.31 353 MET A CA 1
ATOM 2752 C C . MET A 1 353 ? -15.550 7.323 40.369 1.00 90.31 353 MET A C 1
ATOM 2754 O O . MET A 1 353 ? -15.664 7.149 41.581 1.00 90.31 353 MET A O 1
ATOM 2758 N N . VAL A 1 354 ? -14.595 6.787 39.618 1.00 90.44 354 VAL A N 1
ATOM 2759 C CA . VAL A 1 354 ? -13.536 5.902 40.115 1.00 90.44 354 VAL A CA 1
ATOM 2760 C C . VAL A 1 354 ? -12.155 6.496 39.837 1.00 90.44 354 VAL A C 1
ATOM 2762 O O . VAL A 1 354 ? -12.026 7.437 39.045 1.00 90.44 354 V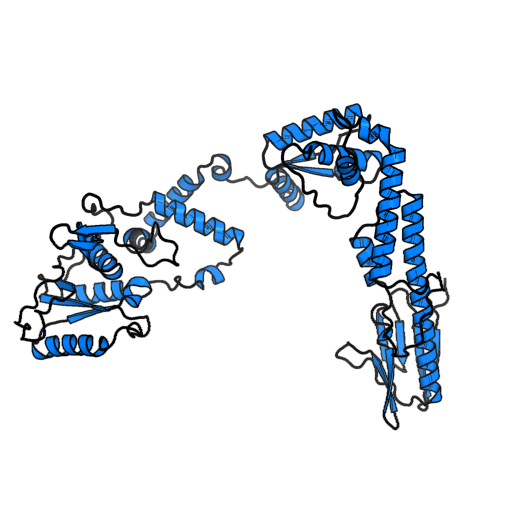AL A O 1
ATOM 2765 N N . ARG A 1 355 ? -11.116 5.993 40.506 1.00 86.44 355 ARG A N 1
ATOM 2766 C CA . ARG A 1 355 ? -9.773 6.596 40.497 1.00 86.44 355 ARG A CA 1
ATOM 2767 C C . ARG A 1 355 ? -8.873 6.066 39.394 1.00 86.44 355 ARG A C 1
ATOM 2769 O O . ARG A 1 355 ? -7.921 6.751 39.022 1.00 86.44 355 ARG A O 1
ATOM 2776 N N . SER A 1 356 ? -9.173 4.889 38.854 1.00 86.44 356 SER A N 1
ATOM 2777 C CA . SER A 1 356 ? -8.373 4.275 37.800 1.00 86.44 356 SER A CA 1
ATOM 2778 C C . SER A 1 356 ? -9.213 3.661 36.684 1.00 86.44 356 SER A C 1
ATOM 2780 O O . SER A 1 356 ? -10.387 3.326 36.836 1.00 86.44 356 SER A O 1
ATOM 2782 N N . GLU A 1 357 ? -8.570 3.478 35.537 1.00 83.81 357 GLU A N 1
ATOM 2783 C CA . GLU A 1 357 ? -9.168 2.842 34.367 1.00 83.81 357 GLU A CA 1
ATOM 2784 C C . GLU A 1 357 ? -9.487 1.353 34.613 1.00 83.81 357 GLU A C 1
ATOM 2786 O O . GLU A 1 357 ? -10.485 0.832 34.114 1.00 83.81 357 GLU A O 1
ATOM 2791 N N . GLY A 1 358 ? -8.672 0.675 35.431 1.00 87.25 358 GLY A N 1
ATOM 2792 C CA . GLY A 1 358 ? -8.928 -0.700 35.869 1.00 87.25 358 GLY A CA 1
ATOM 2793 C C . GLY A 1 358 ? -10.180 -0.789 36.744 1.00 87.25 358 GLY A C 1
ATOM 2794 O O . GLY A 1 358 ? -11.071 -1.592 36.467 1.00 87.25 358 GLY A O 1
ATOM 2795 N N . GLU A 1 359 ? -10.324 0.120 37.713 1.00 91.62 359 GLU A N 1
ATOM 2796 C CA . GLU A 1 359 ? -11.556 0.245 38.500 1.00 91.62 359 GLU A CA 1
ATOM 2797 C C . GLU A 1 359 ? -12.767 0.583 37.625 1.00 91.62 359 GLU A C 1
ATOM 2799 O O . GLU A 1 359 ? -13.853 0.066 37.876 1.00 91.62 359 GLU A O 1
ATOM 2804 N N . ARG A 1 360 ? -12.605 1.398 36.572 1.00 91.19 360 ARG A N 1
ATOM 2805 C CA . ARG A 1 360 ? -13.702 1.701 35.637 1.00 91.19 360 ARG A CA 1
ATOM 2806 C C . ARG A 1 360 ? -14.160 0.450 34.899 1.00 91.19 360 ARG A C 1
ATOM 2808 O O . ARG A 1 360 ? -15.363 0.232 34.773 1.00 91.19 360 ARG A O 1
ATOM 2815 N N . ARG A 1 361 ? -13.228 -0.388 34.438 1.00 91.50 361 ARG A N 1
ATOM 2816 C CA . ARG A 1 361 ? -13.563 -1.672 33.804 1.00 91.50 361 ARG A CA 1
ATOM 2817 C C . ARG A 1 361 ? -14.288 -2.607 34.767 1.00 91.50 361 ARG A C 1
ATOM 2819 O O . ARG A 1 361 ? -15.302 -3.177 34.376 1.00 91.50 361 ARG A O 1
ATOM 2826 N N . ILE A 1 362 ? -13.832 -2.709 36.018 1.00 94.44 362 ILE A N 1
ATOM 2827 C CA . ILE A 1 362 ? -14.514 -3.492 37.063 1.00 94.44 362 ILE A CA 1
ATOM 2828 C C . ILE A 1 362 ? -15.921 -2.939 37.314 1.00 94.44 362 ILE A C 1
ATOM 2830 O O . ILE A 1 362 ? -16.888 -3.692 37.284 1.00 94.44 362 ILE A O 1
ATOM 2834 N N . ALA A 1 363 ? -16.061 -1.628 37.510 1.00 95.19 363 ALA A N 1
ATOM 2835 C CA . ALA A 1 363 ? -17.342 -0.962 37.727 1.00 95.19 363 ALA A CA 1
ATOM 2836 C C . ALA A 1 363 ? -18.329 -1.207 36.571 1.00 95.19 363 ALA A C 1
ATOM 2838 O O . ALA A 1 363 ? -19.479 -1.578 36.805 1.00 95.19 363 ALA A O 1
ATOM 2839 N N . ASN A 1 364 ? -17.873 -1.067 35.322 1.00 94.69 364 ASN A N 1
ATOM 2840 C CA . ASN A 1 364 ? -18.679 -1.351 34.134 1.00 94.69 364 ASN A CA 1
ATOM 2841 C C . ASN A 1 364 ? -19.074 -2.832 34.063 1.00 94.69 364 ASN A C 1
ATOM 2843 O O . ASN A 1 364 ? -20.232 -3.137 33.795 1.00 94.69 364 ASN A O 1
ATOM 2847 N N . PHE A 1 365 ? -18.141 -3.744 34.349 1.00 95.25 365 PHE A N 1
ATOM 2848 C CA . PHE A 1 365 ? -18.406 -5.181 34.419 1.00 95.25 365 PHE A CA 1
ATOM 2849 C C . PHE A 1 365 ? -19.497 -5.496 35.453 1.00 95.25 365 PHE A C 1
ATOM 2851 O O . PHE A 1 365 ? -20.486 -6.151 35.130 1.00 95.25 365 PHE A O 1
ATOM 2858 N N . LEU A 1 366 ? -19.372 -4.970 36.675 1.00 96.50 366 LEU A N 1
ATOM 2859 C CA . LEU A 1 366 ? -20.362 -5.155 37.738 1.00 96.50 366 LEU A CA 1
ATOM 2860 C C . LEU A 1 366 ? -21.731 -4.597 37.332 1.00 96.50 366 LEU A C 1
ATOM 2862 O O . LEU A 1 366 ? -22.747 -5.266 37.517 1.00 96.50 366 LEU A O 1
ATOM 2866 N N . TYR A 1 367 ? -21.758 -3.407 36.728 1.00 96.25 367 TYR A N 1
ATOM 2867 C CA . TYR A 1 367 ? -22.982 -2.765 36.258 1.00 96.25 367 TYR A CA 1
ATOM 2868 C C . TYR A 1 367 ? -23.714 -3.587 35.191 1.00 96.25 367 TYR A C 1
ATOM 2870 O O . TYR A 1 367 ? -24.922 -3.810 35.313 1.00 96.25 367 TYR A O 1
ATOM 2878 N N . LEU A 1 368 ? -22.982 -4.064 34.179 1.00 95.38 368 LEU A N 1
ATOM 2879 C CA . LEU A 1 368 ? -23.519 -4.886 33.090 1.00 95.38 368 LEU A CA 1
ATOM 2880 C C . LEU A 1 368 ? -23.990 -6.259 33.572 1.00 95.38 368 LEU A C 1
ATOM 2882 O O . LEU A 1 368 ? -24.868 -6.834 32.946 1.00 95.38 368 LEU A O 1
ATOM 2886 N N . HIS A 1 369 ? -23.450 -6.762 34.685 1.00 96.06 369 HIS A N 1
ATOM 2887 C CA . HIS A 1 369 ? -23.912 -7.988 35.340 1.00 96.06 369 HIS A CA 1
ATOM 2888 C C . HIS A 1 369 ? -24.984 -7.765 36.418 1.00 96.06 369 HIS A C 1
ATOM 2890 O O . HIS A 1 369 ? -25.355 -8.711 37.118 1.00 96.06 369 HIS A O 1
ATOM 2896 N N . GLY A 1 370 ? -25.459 -6.530 36.598 1.00 95.88 370 GLY A N 1
ATOM 2897 C CA . GLY A 1 370 ? -26.464 -6.198 37.607 1.00 95.88 370 GLY A CA 1
ATOM 2898 C C . GLY A 1 370 ? -25.993 -6.370 39.053 1.00 95.88 370 GLY A C 1
ATOM 2899 O O . GLY A 1 370 ? -26.823 -6.491 39.952 1.00 95.88 370 GLY A O 1
ATOM 2900 N N . VAL A 1 371 ? -24.681 -6.370 39.295 1.00 96.94 371 VAL A N 1
ATOM 2901 C CA . VAL A 1 371 ? -24.101 -6.537 40.628 1.00 96.94 371 VAL A CA 1
ATOM 2902 C C . VAL A 1 371 ? -24.128 -5.213 41.379 1.00 96.94 371 VAL A C 1
ATOM 2904 O O . VAL A 1 371 ? -23.549 -4.216 40.945 1.00 96.94 371 VAL A O 1
ATOM 2907 N N . ARG A 1 372 ? -24.775 -5.205 42.545 1.00 96.44 372 ARG A N 1
ATOM 2908 C CA . ARG A 1 372 ? -24.754 -4.061 43.454 1.00 96.44 372 ARG A CA 1
ATOM 2909 C C . ARG A 1 372 ? -23.418 -4.010 44.189 1.00 96.44 372 ARG A C 1
ATOM 2911 O O . ARG A 1 372 ? -22.980 -5.000 44.770 1.00 96.44 372 ARG A O 1
ATOM 2918 N N . TYR A 1 373 ? -22.804 -2.836 44.192 1.00 97.38 373 TYR A N 1
ATOM 2919 C CA . TYR A 1 373 ? -21.573 -2.576 44.924 1.00 97.38 373 TYR A CA 1
ATOM 2920 C C . TYR A 1 373 ? -21.570 -1.164 45.508 1.00 97.38 373 TYR A C 1
ATOM 2922 O O . TYR A 1 373 ? -22.232 -0.257 44.991 1.00 97.38 373 TYR A O 1
ATOM 2930 N N . ASP A 1 374 ? -20.780 -0.984 46.558 1.00 96.31 374 ASP A N 1
ATOM 2931 C CA . ASP A 1 374 ? -20.392 0.315 47.085 1.00 96.31 374 ASP A CA 1
ATOM 2932 C C . ASP A 1 374 ? -18.917 0.563 46.784 1.00 96.31 374 ASP A C 1
ATOM 2934 O O . ASP A 1 374 ? -18.081 -0.320 46.949 1.00 96.31 374 ASP A O 1
ATOM 2938 N N . TYR A 1 375 ? -18.611 1.766 46.305 1.00 95.56 375 TYR A N 1
ATOM 2939 C CA . TYR A 1 375 ? -17.255 2.174 45.946 1.00 95.56 375 TYR A CA 1
ATOM 2940 C C . TYR A 1 375 ? -16.641 2.965 47.101 1.00 95.56 375 TYR A C 1
ATOM 2942 O O . TYR A 1 375 ? -17.286 3.893 47.600 1.00 95.56 375 TYR A O 1
ATOM 2950 N N . GLU A 1 376 ? -15.428 2.601 47.520 1.00 92.88 376 GLU A N 1
ATOM 2951 C CA . GLU A 1 376 ? -14.737 3.168 48.690 1.00 92.88 376 GLU A CA 1
ATOM 2952 C C . GLU A 1 376 ? -15.589 3.154 49.971 1.00 92.88 376 GLU A C 1
ATOM 2954 O O . GLU A 1 376 ? -15.627 4.124 50.739 1.00 92.88 376 GLU A O 1
ATOM 2959 N N . HIS A 1 377 ? -16.310 2.056 50.211 1.00 93.44 377 HIS A N 1
ATOM 2960 C CA . HIS A 1 377 ? -17.087 1.895 51.439 1.00 93.44 377 HIS A CA 1
ATOM 2961 C C . HIS A 1 377 ? -16.134 1.811 52.652 1.00 93.44 377 HIS A C 1
ATOM 2963 O O . HIS A 1 377 ? -15.136 1.091 52.580 1.00 93.44 377 HIS A O 1
ATOM 2969 N N . PRO A 1 378 ? -16.382 2.541 53.759 1.00 93.00 378 PRO A N 1
ATOM 2970 C CA . PRO A 1 378 ? -15.532 2.464 54.948 1.00 93.00 378 PRO A CA 1
ATOM 2971 C C . PRO A 1 378 ? -15.501 1.043 55.493 1.00 93.00 378 PRO A C 1
ATOM 2973 O O . PRO A 1 378 ? -16.549 0.436 55.702 1.00 93.00 378 PRO A O 1
ATOM 2976 N N . TYR A 1 379 ? -14.305 0.526 55.769 1.00 94.00 379 TYR A N 1
ATOM 2977 C CA . TYR A 1 379 ? -14.165 -0.804 56.341 1.00 94.00 379 TYR A CA 1
ATOM 2978 C C . TYR A 1 379 ? -14.935 -0.915 57.662 1.00 94.00 379 TYR A C 1
ATOM 2980 O O . TYR A 1 379 ? -14.941 0.018 58.463 1.00 94.00 379 TYR A O 1
ATOM 2988 N N . GLN A 1 380 ? -15.592 -2.052 57.899 1.00 91.06 380 GLN A N 1
ATOM 2989 C CA . GLN A 1 380 ? -16.529 -2.193 59.023 1.00 91.06 380 GLN A CA 1
ATOM 2990 C C . GLN A 1 380 ? -15.883 -2.047 60.411 1.00 91.06 380 GLN A C 1
ATOM 2992 O O . GLN A 1 380 ? -16.566 -1.767 61.395 1.00 91.06 380 GLN A O 1
ATOM 2997 N N . HIS A 1 381 ? -14.571 -2.273 60.508 1.00 89.19 381 HIS A N 1
ATOM 2998 C CA . HIS A 1 381 ? -13.812 -2.094 61.739 1.00 89.19 381 HIS A CA 1
ATOM 2999 C C . HIS A 1 381 ? -13.075 -0.758 61.714 1.00 89.19 381 HIS A C 1
ATOM 3001 O O . HIS A 1 381 ? -12.547 -0.359 60.675 1.00 89.19 381 HIS A O 1
ATOM 3007 N N . ASP A 1 382 ? -13.002 -0.100 62.872 1.00 89.75 382 ASP A N 1
ATOM 3008 C CA . ASP A 1 382 ? -12.185 1.099 63.028 1.00 89.75 382 ASP A CA 1
ATOM 3009 C C . ASP A 1 382 ? -10.707 0.735 62.857 1.00 89.75 382 ASP A C 1
ATOM 3011 O O . ASP A 1 382 ? -10.175 -0.157 63.527 1.00 89.75 382 ASP A O 1
ATOM 3015 N N . THR A 1 383 ? -10.086 1.386 61.884 1.00 89.56 383 THR A N 1
ATOM 3016 C CA . THR A 1 383 ? -8.692 1.182 61.468 1.00 89.56 383 THR A CA 1
ATOM 3017 C C . THR A 1 383 ? -7.906 2.483 61.502 1.00 89.56 383 THR A C 1
ATOM 3019 O O . THR A 1 383 ? -6.709 2.465 61.229 1.00 89.56 383 THR A O 1
ATOM 3022 N N . ALA A 1 384 ? -8.563 3.603 61.817 1.00 87.19 384 ALA A N 1
ATOM 3023 C CA . ALA A 1 384 ? -7.902 4.888 61.906 1.00 87.19 384 ALA A CA 1
ATOM 3024 C C . ALA A 1 384 ? -7.083 4.972 63.201 1.00 87.19 384 ALA A C 1
ATOM 3026 O O . ALA A 1 384 ? -7.552 4.617 64.283 1.00 87.19 384 ALA A O 1
ATOM 3027 N N . ASP A 1 385 ? -5.865 5.487 63.097 1.00 86.56 385 ASP A N 1
ATOM 3028 C CA . ASP A 1 385 ? -5.007 5.776 64.240 1.00 86.56 385 ASP A CA 1
ATOM 3029 C C . ASP A 1 385 ? -4.304 7.135 64.063 1.00 86.56 385 ASP A C 1
ATOM 3031 O O . ASP A 1 385 ? -4.716 7.968 63.252 1.00 86.56 385 ASP A O 1
ATOM 3035 N N . ALA A 1 386 ? -3.283 7.415 64.878 1.00 81.81 386 ALA A N 1
ATOM 3036 C CA . ALA A 1 386 ? -2.560 8.685 64.824 1.00 81.81 386 ALA A CA 1
ATOM 3037 C C . ALA A 1 386 ? -1.792 8.902 63.503 1.00 81.81 386 ALA A C 1
ATOM 3039 O O . ALA A 1 386 ? -1.486 10.047 63.167 1.00 81.81 386 ALA A O 1
ATOM 3040 N N . GLU A 1 387 ? -1.481 7.832 62.769 1.00 77.69 387 GLU A N 1
ATOM 3041 C CA . GLU A 1 387 ? -0.632 7.838 61.573 1.00 77.69 387 GLU A CA 1
ATOM 3042 C C . GLU A 1 387 ? -1.395 7.403 60.305 1.00 77.69 387 GLU A C 1
ATOM 3044 O O . GLU A 1 387 ? -1.018 7.787 59.195 1.00 77.69 387 GLU A O 1
ATOM 3049 N N . HIS A 1 388 ? -2.511 6.683 60.451 1.00 82.56 388 HIS A N 1
ATOM 3050 C CA . HIS A 1 388 ? -3.272 6.083 59.359 1.00 82.56 388 HIS A CA 1
ATOM 3051 C C . HIS A 1 388 ? -4.744 6.503 59.378 1.00 82.56 388 HIS A C 1
ATOM 3053 O O . HIS A 1 388 ? -5.401 6.587 60.414 1.00 82.56 388 HIS A O 1
ATOM 3059 N N . ARG A 1 389 ? -5.292 6.757 58.186 1.00 88.00 389 ARG A N 1
ATOM 3060 C CA . ARG A 1 389 ? -6.723 7.037 58.002 1.00 88.00 389 ARG A CA 1
ATOM 3061 C C . ARG A 1 389 ? -7.522 5.736 58.000 1.00 88.00 389 ARG A C 1
ATOM 3063 O O . ARG A 1 389 ? -6.962 4.671 57.756 1.00 88.00 389 ARG A O 1
ATOM 3070 N N . GLN A 1 390 ? -8.839 5.857 58.178 1.00 91.69 390 GLN A N 1
ATOM 3071 C CA . GLN A 1 390 ? -9.761 4.739 57.995 1.00 91.69 390 GLN A CA 1
ATOM 3072 C C . GLN A 1 390 ? -9.506 4.058 56.646 1.00 91.69 390 GLN A C 1
ATOM 3074 O O . GLN A 1 390 ? -9.331 4.721 55.622 1.00 91.69 390 GLN A O 1
ATOM 3079 N N . TYR A 1 391 ? -9.468 2.734 56.665 1.00 92.12 391 TYR A N 1
ATOM 3080 C CA . TYR A 1 391 ? -9.322 1.890 55.495 1.00 92.12 391 TYR A CA 1
ATOM 3081 C C . TYR A 1 391 ? -10.629 1.850 54.692 1.00 92.12 391 TYR A C 1
ATOM 3083 O O . TYR A 1 391 ? -11.709 1.648 55.250 1.00 92.12 391 TYR A O 1
ATOM 3091 N N . HIS A 1 392 ? -10.525 2.048 53.379 1.00 92.31 392 HIS A N 1
ATOM 3092 C CA . HIS A 1 392 ? -11.633 1.977 52.427 1.00 92.31 392 HIS A CA 1
ATOM 3093 C C . HIS A 1 392 ? -11.208 1.085 51.256 1.00 92.31 392 HIS A C 1
ATOM 3095 O O . HIS A 1 392 ? -10.470 1.573 50.398 1.00 92.31 392 HIS A O 1
ATOM 3101 N N . PRO A 1 393 ? -11.626 -0.193 51.226 1.00 93.56 393 PRO A N 1
ATOM 3102 C CA . PRO A 1 393 ? -11.454 -1.037 50.049 1.00 93.56 393 PRO A CA 1
ATOM 3103 C C . PRO A 1 393 ? -12.116 -0.431 48.813 1.00 93.56 393 PRO A C 1
ATOM 3105 O O . PRO A 1 393 ? -13.140 0.249 48.937 1.00 93.56 393 PRO A O 1
ATOM 3108 N N . ASP A 1 394 ? -11.567 -0.704 47.628 1.00 95.19 394 ASP A N 1
ATOM 3109 C CA . ASP A 1 394 ? -12.061 -0.118 46.375 1.00 95.19 394 ASP A CA 1
ATOM 3110 C C . ASP A 1 394 ? -13.534 -0.465 46.127 1.00 95.19 394 ASP A C 1
ATOM 3112 O O . ASP A 1 394 ? -14.338 0.409 45.793 1.00 95.19 394 ASP A O 1
ATOM 3116 N N . PHE A 1 395 ? -13.913 -1.724 46.359 1.00 97.62 395 PHE A N 1
ATOM 3117 C CA . PHE A 1 395 ? -15.278 -2.209 46.186 1.00 97.62 395 PHE A CA 1
ATOM 3118 C C . PHE A 1 395 ? -15.759 -3.000 47.409 1.00 97.62 395 PHE A C 1
ATOM 3120 O O . PHE A 1 395 ? -15.020 -3.773 48.020 1.00 97.62 395 PHE A O 1
ATOM 3127 N N . TYR A 1 396 ? -17.041 -2.852 47.731 1.00 97.44 396 TYR A N 1
ATOM 3128 C CA . TYR A 1 396 ? -17.753 -3.654 48.722 1.00 97.44 396 TYR A CA 1
ATOM 3129 C C . TYR A 1 396 ? -19.049 -4.203 48.125 1.00 97.44 396 TYR A C 1
ATOM 3131 O O . TYR A 1 396 ? -19.801 -3.470 47.480 1.00 97.44 396 TYR A O 1
ATOM 3139 N N . TYR A 1 397 ? -19.314 -5.491 48.340 1.00 97.38 397 TYR A N 1
ATOM 3140 C CA . TYR A 1 397 ? -20.493 -6.201 47.847 1.00 97.38 397 TYR A CA 1
ATOM 3141 C C . TYR A 1 397 ? -21.474 -6.458 49.000 1.00 97.38 397 TYR A C 1
ATOM 3143 O O . TYR A 1 397 ? -21.373 -7.492 49.667 1.00 97.38 397 TYR A O 1
ATOM 3151 N N . PRO A 1 398 ? -22.447 -5.558 49.243 1.00 95.56 398 PRO A N 1
ATOM 3152 C CA . PRO A 1 398 ? -23.316 -5.626 50.421 1.00 95.56 398 PRO A CA 1
ATOM 3153 C C . PRO A 1 398 ? -24.241 -6.851 50.441 1.00 95.56 398 PRO A C 1
ATOM 3155 O O . PRO A 1 398 ? -24.702 -7.252 51.502 1.00 95.56 398 PRO A O 1
ATOM 3158 N N . ASP A 1 399 ? -24.529 -7.448 49.281 1.00 95.50 399 ASP A N 1
ATOM 3159 C CA . ASP A 1 399 ? -25.406 -8.623 49.177 1.00 95.50 399 ASP A CA 1
ATOM 3160 C C . ASP A 1 399 ? -24.771 -9.917 49.699 1.00 95.50 399 ASP A C 1
ATOM 3162 O O . ASP A 1 399 ? -25.487 -10.851 50.052 1.00 95.50 399 ASP A O 1
ATOM 3166 N N . ILE A 1 400 ? -23.439 -9.972 49.743 1.00 95.56 400 ILE A N 1
ATOM 3167 C CA . ILE A 1 400 ? -22.671 -11.165 50.131 1.00 95.56 400 ILE A CA 1
ATOM 3168 C C . ILE A 1 400 ? -21.638 -10.882 51.228 1.00 95.56 400 ILE A C 1
ATOM 3170 O O . ILE A 1 400 ? -20.921 -11.793 51.628 1.00 95.56 400 ILE A O 1
ATOM 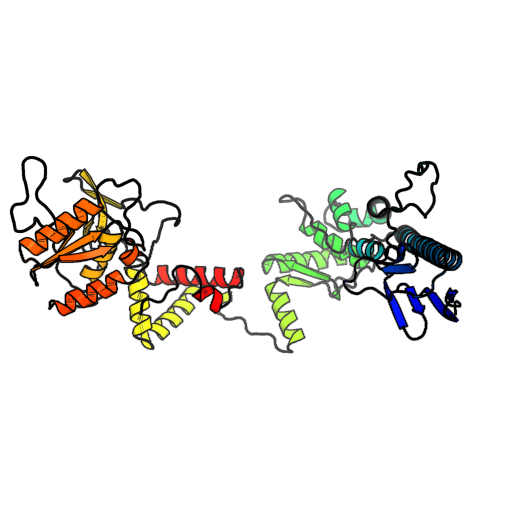3174 N N . ASP A 1 401 ? -21.566 -9.637 51.704 1.00 95.62 401 ASP A N 1
ATOM 3175 C CA . ASP A 1 401 ? -20.594 -9.152 52.689 1.00 95.62 401 ASP A CA 1
ATOM 3176 C C . ASP A 1 401 ? -19.133 -9.473 52.317 1.00 95.62 401 ASP A C 1
ATOM 3178 O O . ASP A 1 401 ? -18.365 -10.079 53.069 1.00 95.62 401 ASP A O 1
ATOM 3182 N N . VAL A 1 402 ? -18.749 -9.087 51.098 1.00 96.94 402 VAL A N 1
ATOM 3183 C CA . VAL A 1 402 ? -17.409 -9.334 50.548 1.00 96.94 402 VAL A CA 1
ATOM 3184 C C . VAL A 1 402 ? -16.743 -8.026 50.139 1.00 96.94 402 VAL A C 1
ATOM 3186 O O . VAL A 1 402 ? -17.357 -7.174 49.500 1.00 96.94 402 VAL A O 1
ATOM 3189 N N . TRP A 1 403 ? -15.465 -7.887 50.480 1.00 96.94 403 TRP A N 1
ATOM 3190 C CA . TRP A 1 403 ? -14.622 -6.739 50.147 1.00 96.94 403 TRP A CA 1
ATOM 3191 C C . TRP A 1 403 ? -13.747 -7.052 48.937 1.00 96.94 403 TRP A C 1
ATOM 3193 O O . TRP A 1 403 ? -13.388 -8.209 48.724 1.00 96.94 403 TRP A O 1
ATOM 3203 N N . HIS A 1 404 ? -13.384 -6.046 48.147 1.00 97.31 404 HIS A N 1
ATOM 3204 C CA . HIS A 1 404 ? -12.560 -6.222 46.957 1.00 97.31 404 HIS A CA 1
ATOM 3205 C C . HIS A 1 404 ? -11.585 -5.057 46.757 1.00 97.31 404 HIS A C 1
ATOM 3207 O O . HIS A 1 404 ? -11.983 -3.894 46.730 1.00 97.31 404 HIS A O 1
ATOM 3213 N N . GLU A 1 405 ? -10.308 -5.405 46.607 1.00 95.94 405 GLU A N 1
ATOM 3214 C CA . GLU A 1 405 ? -9.196 -4.498 46.302 1.00 95.94 405 GLU A CA 1
ATOM 3215 C C . GLU A 1 405 ? -8.655 -4.718 44.884 1.00 95.94 405 GLU A C 1
ATOM 3217 O O . GLU A 1 405 ? -8.502 -5.857 44.425 1.00 95.94 405 GLU A O 1
ATOM 3222 N N . HIS A 1 406 ? -8.329 -3.616 44.213 1.00 93.19 406 HIS A N 1
ATOM 3223 C CA . HIS A 1 406 ? -7.739 -3.580 42.886 1.00 93.19 406 HIS A CA 1
ATOM 3224 C C . HIS A 1 406 ? -6.303 -3.040 42.941 1.00 93.19 406 HIS A C 1
ATOM 3226 O O . HIS A 1 406 ? -6.044 -1.855 43.152 1.00 93.19 406 HIS A O 1
ATOM 3232 N N . TRP A 1 407 ? -5.332 -3.917 42.703 1.00 90.19 407 TRP A N 1
ATOM 3233 C CA . TRP A 1 407 ? -3.917 -3.602 42.863 1.00 90.19 407 TRP A CA 1
ATOM 3234 C C . TRP A 1 407 ? -3.282 -3.052 41.585 1.00 90.19 407 TRP A C 1
ATOM 3236 O O . TRP A 1 407 ? -3.372 -3.652 40.513 1.00 90.19 407 TRP A O 1
ATOM 3246 N N . GLY A 1 408 ? -2.521 -1.965 41.709 1.00 83.75 408 GLY A N 1
ATOM 3247 C CA . GLY A 1 408 ? -1.753 -1.350 40.621 1.00 83.75 408 GLY A CA 1
ATOM 3248 C C . GLY A 1 408 ? -0.440 -2.075 40.298 1.00 83.75 408 GLY A C 1
ATOM 3249 O O . GLY A 1 408 ? 0.607 -1.434 40.233 1.00 83.75 408 GLY A O 1
ATOM 3250 N N . VAL A 1 409 ? -0.484 -3.399 40.138 1.00 81.50 409 VAL A N 1
ATOM 3251 C CA . VAL A 1 409 ? 0.685 -4.263 39.889 1.00 81.50 409 VAL A CA 1
ATOM 3252 C C . VAL A 1 409 ? 0.751 -4.738 38.433 1.00 81.50 409 VAL A C 1
ATOM 3254 O O . VAL A 1 409 ? -0.263 -4.792 37.731 1.00 81.50 409 VAL A O 1
ATOM 3257 N N . ASP A 1 410 ? 1.962 -5.064 37.978 1.00 75.19 410 ASP A N 1
ATOM 3258 C CA . ASP A 1 410 ? 2.228 -5.616 36.649 1.00 75.19 410 ASP A CA 1
ATOM 3259 C C . ASP A 1 410 ? 1.824 -7.101 36.522 1.00 75.19 410 ASP A C 1
ATOM 3261 O O . ASP A 1 410 ? 1.341 -7.728 37.467 1.00 75.19 410 ASP A O 1
ATOM 3265 N N . ALA A 1 411 ? 2.034 -7.688 35.337 1.00 68.50 411 ALA A N 1
ATOM 3266 C CA . ALA A 1 411 ? 1.692 -9.085 35.044 1.00 68.50 411 ALA A CA 1
ATOM 3267 C C . ALA A 1 411 ? 2.478 -10.119 35.879 1.00 68.50 411 ALA A C 1
ATOM 3269 O O . ALA A 1 411 ? 2.154 -11.306 35.863 1.00 68.50 411 ALA A O 1
ATOM 3270 N N . HIS A 1 412 ? 3.516 -9.693 36.600 1.00 70.94 412 HIS A N 1
ATOM 3271 C CA . HIS A 1 412 ? 4.289 -10.519 37.525 1.00 70.94 412 HIS A CA 1
ATOM 3272 C C . HIS A 1 412 ? 3.917 -10.258 38.990 1.00 70.94 412 HIS A C 1
ATOM 3274 O O . HIS A 1 412 ? 4.580 -10.781 39.888 1.00 70.94 412 HIS A O 1
ATOM 3280 N N . GLY A 1 413 ? 2.867 -9.468 39.237 1.00 70.12 413 GLY A N 1
ATOM 3281 C CA . GLY A 1 413 ? 2.414 -9.098 40.571 1.00 70.12 413 GLY A CA 1
ATOM 3282 C C . GLY A 1 413 ? 3.337 -8.104 41.269 1.00 70.12 413 GLY A C 1
ATOM 3283 O O . GLY A 1 413 ? 3.250 -7.974 42.487 1.00 70.12 413 GLY A O 1
ATOM 3284 N N . LYS A 1 414 ? 4.226 -7.418 40.534 1.00 74.50 414 LYS A N 1
ATOM 3285 C CA . LYS A 1 414 ? 5.117 -6.406 41.106 1.00 74.50 414 LYS A CA 1
ATOM 3286 C C . LYS A 1 414 ? 4.541 -4.999 40.948 1.00 74.50 414 LYS A C 1
ATOM 3288 O O . LYS A 1 414 ? 4.063 -4.652 39.866 1.00 74.50 414 LYS A O 1
ATOM 3293 N N . PRO A 1 415 ? 4.608 -4.155 41.990 1.00 77.06 415 PRO A N 1
ATOM 3294 C CA . PRO A 1 415 ? 4.272 -2.745 41.859 1.00 77.06 415 PRO A CA 1
ATOM 3295 C C . PRO A 1 415 ? 5.320 -2.008 41.018 1.00 77.06 415 PRO A C 1
ATOM 3297 O O . PRO A 1 415 ? 6.429 -2.498 40.780 1.00 77.06 415 PRO A O 1
ATOM 3300 N N . LYS A 1 416 ? 4.984 -0.791 40.578 1.00 73.19 416 LYS A N 1
ATOM 3301 C CA . LYS A 1 416 ? 5.946 0.090 39.900 1.00 73.19 416 LYS A CA 1
ATOM 3302 C C . LYS A 1 416 ? 7.155 0.351 40.805 1.00 73.19 416 LYS A C 1
ATOM 3304 O O . LYS A 1 416 ? 6.991 0.579 41.998 1.00 73.19 416 LYS A O 1
ATOM 3309 N N . ALA A 1 417 ? 8.355 0.381 40.219 1.00 64.56 417 ALA A N 1
ATOM 3310 C CA . ALA A 1 417 ? 9.618 0.523 40.957 1.00 64.56 417 ALA A CA 1
ATOM 3311 C C . ALA A 1 417 ? 9.693 1.779 41.851 1.00 64.56 417 ALA A C 1
ATOM 3313 O O . ALA A 1 417 ? 10.411 1.773 42.846 1.00 64.56 417 ALA A O 1
ATOM 3314 N N . ASP A 1 418 ? 8.928 2.823 41.521 1.00 66.56 418 ASP A N 1
ATOM 3315 C CA . ASP A 1 418 ? 8.889 4.092 42.256 1.00 66.56 418 ASP A CA 1
ATOM 3316 C C . ASP A 1 418 ? 7.938 4.079 43.472 1.00 66.56 418 ASP A C 1
ATOM 3318 O O . ASP A 1 418 ? 7.830 5.079 44.182 1.00 66.56 418 ASP A O 1
ATOM 3322 N N . TRP A 1 419 ? 7.200 2.988 43.709 1.00 72.75 419 TRP A N 1
ATOM 3323 C CA . TRP A 1 419 ? 6.231 2.879 44.805 1.00 72.75 419 TRP A CA 1
ATOM 3324 C C . TRP A 1 419 ? 6.841 2.145 46.001 1.00 72.75 419 TRP A C 1
ATOM 3326 O O . TRP A 1 419 ? 6.663 0.940 46.184 1.00 72.75 419 TRP A O 1
ATOM 3336 N N . THR A 1 420 ? 7.573 2.891 46.827 1.00 67.00 420 THR A N 1
ATOM 3337 C CA . THR A 1 420 ? 8.153 2.387 48.078 1.00 67.00 420 THR A CA 1
ATOM 3338 C C . THR A 1 420 ? 7.046 1.955 49.050 1.00 67.00 420 THR A C 1
ATOM 3340 O O . THR A 1 420 ? 6.034 2.638 49.182 1.00 67.00 420 THR A O 1
ATOM 3343 N N . ASP A 1 421 ? 7.231 0.811 49.714 1.00 73.38 421 ASP A N 1
ATOM 3344 C CA . ASP A 1 421 ? 6.332 0.231 50.733 1.00 73.38 421 ASP A CA 1
ATOM 3345 C C . ASP A 1 421 ? 4.936 -0.235 50.259 1.00 73.38 421 ASP A C 1
ATOM 3347 O O . ASP A 1 421 ? 4.121 -0.671 51.074 1.00 73.38 421 ASP A O 1
ATOM 3351 N N . TYR A 1 422 ? 4.662 -0.251 48.947 1.00 81.62 422 TYR A N 1
ATOM 3352 C CA . TYR A 1 422 ? 3.372 -0.710 48.404 1.00 81.62 422 TYR A CA 1
ATOM 3353 C C . TYR A 1 422 ? 3.057 -2.176 48.757 1.00 81.62 422 TYR A C 1
ATOM 3355 O O . TYR A 1 422 ? 1.946 -2.486 49.189 1.00 81.62 422 TYR A O 1
ATOM 3363 N N . ASP A 1 423 ? 4.054 -3.063 48.666 1.00 81.81 423 ASP A N 1
ATOM 3364 C CA . ASP A 1 423 ? 3.912 -4.486 49.017 1.00 81.81 423 ASP A CA 1
ATOM 3365 C C . ASP A 1 423 ? 3.562 -4.689 50.500 1.00 81.81 423 ASP A C 1
ATOM 3367 O O . ASP A 1 423 ? 2.751 -5.551 50.845 1.00 81.81 423 ASP A O 1
ATOM 3371 N N . GLN A 1 424 ? 4.138 -3.866 51.387 1.00 81.88 424 GLN A N 1
ATOM 3372 C CA . GLN A 1 424 ? 3.839 -3.907 52.823 1.00 81.88 424 GLN A CA 1
ATOM 3373 C C . GLN A 1 424 ? 2.394 -3.470 53.088 1.00 81.88 424 GLN A C 1
ATOM 3375 O O . GLN A 1 424 ? 1.707 -4.088 53.901 1.00 81.88 424 GLN A O 1
ATOM 3380 N N . GLY A 1 425 ? 1.907 -2.459 52.360 1.00 84.75 425 GLY A N 1
ATOM 3381 C CA . GLY A 1 425 ? 0.511 -2.027 52.414 1.00 84.75 425 GLY A CA 1
ATOM 3382 C C . GLY A 1 425 ? -0.469 -3.110 51.951 1.00 84.75 425 GLY A C 1
ATOM 3383 O O . GLY A 1 425 ? -1.485 -3.336 52.609 1.00 84.75 425 GLY A O 1
ATOM 3384 N N . MET A 1 426 ? -0.157 -3.821 50.863 1.00 88.50 426 MET A N 1
ATOM 3385 C CA . MET A 1 426 ? -0.968 -4.949 50.384 1.00 88.50 426 MET A CA 1
ATOM 3386 C C . MET A 1 426 ? -1.036 -6.079 51.418 1.00 88.50 426 MET A C 1
ATOM 3388 O O . MET A 1 426 ? -2.123 -6.566 51.738 1.00 88.50 426 MET A O 1
ATOM 3392 N N . GLU A 1 427 ? 0.108 -6.481 51.980 1.00 89.19 427 GLU A N 1
ATOM 3393 C CA . GLU A 1 427 ? 0.154 -7.554 52.979 1.00 89.19 427 GLU A CA 1
ATOM 3394 C C . GLU A 1 427 ? -0.558 -7.157 54.279 1.00 89.19 427 GLU A C 1
ATOM 3396 O O . GLU A 1 427 ? -1.277 -7.975 54.855 1.00 89.19 427 GLU A O 1
ATOM 3401 N N . TRP A 1 428 ? -0.437 -5.894 54.705 1.00 90.44 428 TRP A N 1
ATOM 3402 C CA . TRP A 1 428 ? -1.183 -5.365 55.848 1.00 90.44 428 TRP A CA 1
ATOM 3403 C C . TRP A 1 428 ? -2.694 -5.485 55.638 1.00 90.44 428 TRP A C 1
ATOM 3405 O O . TRP A 1 428 ? -3.385 -6.011 56.511 1.00 90.44 428 TRP A O 1
ATOM 3415 N N . LYS A 1 429 ? -3.211 -5.087 54.465 1.00 92.12 429 LYS A N 1
ATOM 3416 C CA . LYS A 1 429 ? -4.640 -5.227 54.134 1.00 92.12 429 LYS A CA 1
ATOM 3417 C C . LYS A 1 429 ? -5.070 -6.699 54.174 1.00 92.12 429 LYS A C 1
ATOM 3419 O O . LYS A 1 429 ? -6.049 -7.035 54.838 1.00 92.12 429 LYS A O 1
ATOM 3424 N N . ARG A 1 430 ? -4.311 -7.612 53.553 1.00 93.88 430 ARG A N 1
ATOM 3425 C CA . ARG A 1 430 ? -4.597 -9.062 53.602 1.00 93.88 430 ARG A CA 1
ATOM 3426 C C . ARG A 1 430 ? -4.605 -9.609 55.028 1.00 93.88 430 ARG A C 1
ATOM 3428 O O . ARG A 1 430 ? -5.482 -10.395 55.386 1.00 93.88 430 ARG A O 1
ATOM 3435 N N . GLN A 1 431 ? -3.626 -9.224 55.846 1.00 92.75 431 GLN A N 1
ATOM 3436 C CA . GLN A 1 431 ? -3.553 -9.635 57.247 1.00 92.75 431 GLN A CA 1
ATOM 3437 C C . GLN A 1 431 ? -4.738 -9.090 58.047 1.00 92.75 431 GLN A C 1
ATOM 3439 O O . GLN A 1 431 ? -5.359 -9.847 58.785 1.00 92.75 431 GLN A O 1
ATOM 3444 N N . LEU A 1 432 ? -5.121 -7.831 57.832 1.00 92.44 432 LEU A N 1
ATOM 3445 C CA . LEU A 1 432 ? -6.271 -7.215 58.485 1.00 92.44 432 LEU A CA 1
ATOM 3446 C C . LEU A 1 432 ? -7.572 -7.979 58.199 1.00 92.44 432 LEU A C 1
ATOM 3448 O O . LEU A 1 432 ? -8.350 -8.226 59.119 1.00 92.44 432 LEU A O 1
ATOM 3452 N N . HIS A 1 433 ? -7.812 -8.379 56.948 1.00 94.75 433 HIS A N 1
ATOM 3453 C CA . HIS A 1 433 ? -8.984 -9.187 56.598 1.00 94.75 433 HIS A CA 1
ATOM 3454 C C . HIS A 1 433 ? -8.944 -10.576 57.261 1.00 94.75 433 HIS A C 1
ATOM 3456 O O . HIS A 1 433 ? -9.951 -11.016 57.821 1.00 94.75 433 HIS A O 1
ATOM 3462 N N . ARG A 1 434 ? -7.770 -11.227 57.303 1.00 94.00 434 ARG A N 1
ATOM 3463 C CA . ARG A 1 434 ? -7.576 -12.506 58.016 1.00 94.00 434 ARG A CA 1
ATOM 3464 C C . ARG A 1 434 ? -7.857 -12.389 59.514 1.00 94.00 434 ARG A C 1
ATOM 3466 O O . ARG A 1 434 ? -8.611 -13.195 60.051 1.00 94.00 434 ARG A O 1
ATOM 3473 N N . ASP A 1 435 ? -7.299 -11.378 60.173 1.00 93.19 435 ASP A N 1
ATOM 3474 C CA . ASP A 1 435 ? -7.429 -11.173 61.622 1.00 93.19 435 ASP A CA 1
ATOM 3475 C C . ASP A 1 435 ? -8.862 -10.827 62.036 1.00 93.19 435 ASP A C 1
ATOM 3477 O O . ASP A 1 435 ? -9.304 -11.157 63.137 1.00 93.19 435 ASP A O 1
ATOM 3481 N N . ARG A 1 436 ? -9.599 -10.148 61.152 1.00 92.81 436 ARG A N 1
ATOM 3482 C CA . ARG A 1 436 ? -10.986 -9.730 61.385 1.00 92.81 436 ARG A CA 1
ATOM 3483 C C . ARG A 1 436 ? -12.023 -10.714 60.843 1.00 92.81 436 ARG A C 1
ATOM 3485 O O . ARG A 1 436 ? -13.209 -10.509 61.079 1.00 92.81 436 ARG A O 1
ATOM 3492 N N . GLY A 1 437 ? -11.593 -11.777 60.161 1.00 93.00 437 GLY A N 1
ATOM 3493 C CA . GLY A 1 437 ? -12.475 -12.812 59.621 1.00 93.00 437 GLY A CA 1
ATOM 3494 C C . GLY A 1 437 ? -13.398 -12.322 58.503 1.00 93.00 437 GLY A C 1
ATOM 3495 O O . GLY A 1 437 ? -14.498 -12.849 58.358 1.00 93.00 437 GLY A O 1
ATOM 3496 N N . THR A 1 438 ? -12.982 -11.314 57.736 1.00 94.94 438 THR A N 1
ATOM 3497 C CA . THR A 1 438 ? -13.745 -10.786 56.596 1.00 94.94 438 THR A CA 1
ATOM 3498 C C . THR A 1 438 ? -13.203 -11.341 55.278 1.00 94.94 438 THR A C 1
ATOM 3500 O O . THR A 1 438 ? -12.021 -11.666 55.155 1.00 94.94 438 THR A O 1
ATOM 3503 N N . THR A 1 439 ? -14.066 -11.448 54.268 1.00 95.38 439 THR A N 1
ATOM 3504 C CA . THR A 1 439 ? -13.683 -11.984 52.953 1.00 95.38 439 THR A CA 1
ATOM 3505 C C . THR A 1 439 ? -13.127 -10.875 52.062 1.00 95.38 439 THR A C 1
ATOM 3507 O O . THR A 1 439 ? -13.797 -9.861 51.868 1.00 95.38 439 THR A O 1
ATOM 3510 N N . LEU A 1 440 ? -11.936 -11.086 51.493 1.00 95.94 440 LEU A N 1
ATOM 3511 C CA . LEU A 1 440 ? -11.288 -10.180 50.540 1.00 95.94 440 LEU A CA 1
ATOM 3512 C C . LEU A 1 440 ? -11.115 -10.866 49.178 1.00 95.94 440 LEU A C 1
ATOM 3514 O O . LEU A 1 440 ? -10.518 -11.939 49.094 1.00 95.94 440 LEU A O 1
ATOM 3518 N N . LEU A 1 441 ? -11.606 -10.228 48.117 1.00 96.25 441 LEU A N 1
ATOM 3519 C CA . LEU A 1 441 ? -11.263 -10.532 46.731 1.00 96.25 441 LEU A CA 1
ATOM 3520 C C . LEU A 1 441 ? -10.198 -9.554 46.242 1.00 96.25 441 LEU A C 1
ATOM 3522 O O . LEU A 1 441 ? -10.106 -8.416 46.698 1.00 96.25 441 LEU A O 1
ATOM 3526 N N . GLU A 1 442 ? -9.407 -10.002 45.280 1.00 94.56 442 GLU A N 1
ATOM 3527 C CA . GLU A 1 442 ? -8.284 -9.243 44.748 1.00 94.56 442 GLU A CA 1
ATOM 3528 C C . GLU A 1 442 ? -8.305 -9.331 43.225 1.00 94.56 442 GLU A C 1
ATOM 3530 O O . GLU A 1 442 ? -8.486 -10.422 42.669 1.00 94.56 442 GLU A O 1
ATOM 3535 N N . THR A 1 443 ? -8.105 -8.189 42.574 1.00 92.81 443 THR A N 1
ATOM 3536 C CA . THR A 1 443 ? -7.790 -8.086 41.146 1.00 92.81 443 THR A CA 1
ATOM 3537 C C . THR A 1 443 ? -6.554 -7.217 40.961 1.00 92.81 443 THR A C 1
ATOM 3539 O O . THR A 1 443 ? -6.133 -6.492 41.860 1.00 92.81 443 THR A O 1
ATOM 3542 N N . THR A 1 444 ? -5.945 -7.292 39.790 1.00 89.06 444 THR A N 1
ATOM 3543 C CA . THR A 1 444 ? -4.728 -6.565 39.439 1.00 89.06 444 THR A CA 1
ATOM 3544 C C . THR A 1 444 ? -4.949 -5.750 38.178 1.00 89.06 444 THR A C 1
ATOM 3546 O O . THR A 1 444 ? -5.747 -6.117 37.316 1.00 89.06 444 THR A O 1
ATOM 3549 N N . TRP A 1 445 ? -4.228 -4.640 38.035 1.00 85.19 445 TRP A N 1
ATOM 3550 C CA . TRP A 1 445 ? -4.291 -3.825 36.826 1.00 85.19 445 TRP A CA 1
ATOM 3551 C C . TRP A 1 445 ? -3.938 -4.655 35.590 1.00 85.19 445 TRP A C 1
ATOM 3553 O O . TRP A 1 445 ? -4.702 -4.658 34.629 1.00 85.19 445 TRP A O 1
ATOM 3563 N N . ALA A 1 446 ? -2.842 -5.420 35.629 1.00 79.62 446 ALA A N 1
ATOM 3564 C CA . ALA A 1 446 ? -2.448 -6.278 34.514 1.00 79.62 446 ALA A CA 1
ATOM 3565 C C . ALA A 1 446 ? -3.490 -7.364 34.213 1.00 79.62 446 ALA A C 1
ATOM 3567 O O . ALA A 1 446 ? -3.826 -7.589 33.053 1.00 79.62 446 ALA A O 1
ATOM 3568 N N . GLY A 1 447 ? -4.057 -7.995 35.242 1.00 83.44 447 GLY A N 1
ATOM 3569 C CA . GLY A 1 447 ? -5.084 -9.013 35.065 1.00 83.44 447 GLY A CA 1
ATOM 3570 C C . GLY A 1 447 ? -6.406 -8.458 34.530 1.00 83.44 447 GLY A C 1
ATOM 3571 O O . GLY A 1 447 ? -7.034 -9.104 33.706 1.00 83.44 447 GLY A O 1
ATOM 3572 N N . VAL A 1 448 ? -6.828 -7.252 34.915 1.00 84.12 448 VAL A N 1
ATOM 3573 C CA . VAL A 1 448 ? -8.056 -6.620 34.383 1.00 84.12 448 VAL A CA 1
ATOM 3574 C C . VAL A 1 448 ? -7.838 -6.029 32.989 1.00 84.12 448 VAL A C 1
ATOM 3576 O O . VAL A 1 448 ? -8.768 -5.945 32.181 1.00 84.12 448 VAL A O 1
ATOM 3579 N N . MET A 1 449 ? -6.619 -5.576 32.698 1.00 79.00 449 MET A N 1
ATOM 3580 C CA . MET A 1 449 ? -6.310 -4.931 31.426 1.00 79.00 449 MET A CA 1
ATOM 3581 C C . MET A 1 449 ? -5.959 -5.912 30.313 1.00 79.00 449 MET A C 1
ATOM 3583 O O . MET A 1 449 ? -6.345 -5.669 29.167 1.00 79.00 449 MET A O 1
ATOM 3587 N N . GLU A 1 450 ? -5.236 -6.978 30.651 1.00 70.81 450 GLU A N 1
ATOM 3588 C CA . GLU A 1 450 ? -4.565 -7.880 29.706 1.00 70.81 450 GLU A CA 1
ATOM 3589 C C . GLU A 1 450 ? -4.760 -9.373 30.048 1.00 70.81 450 GLU A C 1
ATOM 3591 O O . GLU A 1 450 ? -4.354 -10.236 29.267 1.00 70.81 450 GLU A O 1
ATOM 3596 N N . GLY A 1 451 ? -5.359 -9.690 31.201 1.00 73.81 451 GLY A N 1
ATOM 3597 C CA . GLY A 1 451 ? -5.533 -11.047 31.725 1.00 73.81 451 GLY A CA 1
ATOM 3598 C C . GLY A 1 451 ? -6.991 -11.408 32.027 1.00 73.81 451 GLY A C 1
ATOM 3599 O O . GLY A 1 451 ? -7.931 -10.782 31.549 1.00 73.81 451 GLY A O 1
ATOM 3600 N N . ASP A 1 452 ? -7.200 -12.459 32.808 1.00 82.69 452 ASP A N 1
ATOM 3601 C CA . ASP A 1 452 ? -8.505 -13.078 33.050 1.00 82.69 452 ASP A CA 1
ATOM 3602 C C . ASP A 1 452 ? -9.164 -12.666 34.380 1.00 82.69 452 ASP A C 1
ATOM 3604 O O . ASP A 1 452 ? -10.146 -13.287 34.791 1.00 82.69 452 ASP A O 1
ATOM 3608 N N . ASP A 1 453 ? -8.687 -11.607 35.045 1.00 86.50 453 ASP A N 1
ATOM 3609 C CA . ASP A 1 453 ? -9.161 -11.230 36.388 1.00 86.50 453 ASP A CA 1
ATOM 3610 C C . ASP A 1 453 ? -10.656 -10.893 36.423 1.00 86.50 453 ASP A C 1
ATOM 3612 O O . ASP A 1 453 ? -11.312 -11.168 37.424 1.00 86.50 453 ASP A O 1
ATOM 3616 N N . LEU A 1 454 ? -11.235 -10.341 35.348 1.00 90.06 454 LEU A N 1
ATOM 3617 C CA . LEU A 1 454 ? -12.686 -10.105 35.284 1.00 90.06 454 LEU A CA 1
ATOM 3618 C C . LEU A 1 454 ? -13.476 -11.421 35.263 1.00 90.06 454 LEU A C 1
ATOM 3620 O O . LEU A 1 454 ? -14.505 -11.539 35.930 1.00 90.06 454 LEU A O 1
ATOM 3624 N N . THR A 1 455 ? -12.975 -12.432 34.554 1.00 89.31 455 THR A N 1
ATOM 3625 C CA . THR A 1 455 ? -13.560 -13.779 34.533 1.00 89.31 455 THR A CA 1
ATOM 3626 C C . THR A 1 455 ? -13.389 -14.466 35.888 1.00 89.31 455 THR A C 1
ATOM 3628 O O . THR A 1 455 ? -14.333 -15.057 36.404 1.00 89.31 455 THR A O 1
ATOM 3631 N N . GLN A 1 456 ? -12.227 -14.335 36.529 1.00 91.50 456 GLN A N 1
ATOM 3632 C CA . GLN A 1 456 ? -12.023 -14.869 37.878 1.00 91.50 456 GLN A CA 1
ATOM 3633 C C . GLN A 1 456 ? -12.899 -14.157 38.917 1.00 91.50 456 GLN A C 1
ATOM 3635 O O . GLN A 1 456 ? -13.444 -14.802 39.813 1.00 91.50 456 GLN A O 1
ATOM 3640 N N . LEU A 1 457 ? -13.060 -12.835 38.803 1.00 94.25 457 LEU A N 1
ATOM 3641 C CA . LEU A 1 457 ? -13.953 -12.051 39.650 1.00 94.25 457 LEU A CA 1
ATOM 3642 C C . LEU A 1 457 ? -15.395 -12.530 39.482 1.00 94.25 457 LEU A C 1
ATOM 3644 O O . LEU A 1 457 ? -16.056 -12.794 40.482 1.00 94.25 457 LEU A O 1
ATOM 3648 N N . ARG A 1 458 ? -15.858 -12.717 38.239 1.00 94.19 458 ARG A N 1
ATOM 3649 C CA . ARG A 1 458 ? -17.164 -13.313 37.924 1.00 94.19 458 ARG A CA 1
ATOM 3650 C C . ARG A 1 458 ? -17.387 -14.609 38.703 1.00 94.19 458 ARG A C 1
ATOM 3652 O O . ARG A 1 458 ? -18.389 -14.745 39.402 1.00 94.19 458 ARG A O 1
ATOM 3659 N N . ASP A 1 459 ? -16.440 -15.537 38.599 1.00 94.38 459 ASP A N 1
ATOM 3660 C CA . ASP A 1 459 ? -16.556 -16.871 39.187 1.00 94.38 459 ASP A CA 1
ATOM 3661 C C . ASP A 1 459 ? -16.552 -16.813 40.723 1.00 94.38 459 ASP A C 1
ATOM 3663 O O . ASP A 1 459 ? -17.372 -17.471 41.366 1.00 94.38 459 ASP A O 1
ATOM 3667 N N . LYS A 1 460 ? -15.708 -15.957 41.318 1.00 95.50 460 LYS A N 1
ATOM 3668 C CA . LYS A 1 460 ? -15.685 -15.709 42.769 1.00 95.50 460 LYS A CA 1
ATOM 3669 C C . LYS A 1 460 ? -17.008 -15.109 43.257 1.00 95.50 460 LYS A C 1
ATOM 3671 O O . LYS A 1 460 ? -17.561 -15.584 44.244 1.00 95.50 460 LYS A O 1
ATOM 3676 N N . LEU A 1 461 ? -17.564 -14.113 42.563 1.00 95.56 461 LEU A N 1
ATOM 3677 C CA . LEU A 1 461 ? -18.850 -13.509 42.939 1.00 95.56 461 LEU A CA 1
ATOM 3678 C C . LEU A 1 461 ? -19.990 -14.537 42.903 1.00 95.56 461 LEU A C 1
ATOM 3680 O O . LEU A 1 461 ? -20.793 -14.595 43.836 1.00 95.56 461 LEU A O 1
ATOM 3684 N N . VAL A 1 462 ? -20.025 -15.392 41.875 1.00 96.00 462 VAL A N 1
ATOM 3685 C CA . VAL A 1 462 ? -20.997 -16.494 41.779 1.00 96.00 462 VAL A CA 1
ATOM 3686 C C . VAL A 1 462 ? -20.808 -17.499 42.913 1.00 96.00 462 VAL A C 1
ATOM 3688 O O . VAL A 1 462 ? -21.785 -17.892 43.550 1.00 96.00 462 VAL A O 1
ATOM 3691 N N . GLN A 1 463 ? -19.565 -17.882 43.214 1.00 96.00 463 GLN A N 1
ATOM 3692 C CA . GLN A 1 463 ? -19.243 -18.793 44.315 1.00 96.00 463 GLN A CA 1
ATOM 3693 C C . GLN A 1 463 ? -19.714 -18.255 45.675 1.00 96.00 463 GLN A C 1
ATOM 3695 O O . GLN A 1 463 ? -20.163 -19.032 46.518 1.00 96.00 463 GLN A O 1
ATOM 3700 N N . HIS A 1 464 ? -19.648 -16.938 45.880 1.00 94.00 464 HIS A N 1
ATOM 3701 C CA . HIS A 1 464 ? -20.116 -16.270 47.096 1.00 94.00 464 HIS A CA 1
ATOM 3702 C C . HIS A 1 464 ? -21.626 -15.972 47.110 1.00 94.00 464 HIS A C 1
ATOM 3704 O O . HIS A 1 464 ? -22.131 -15.460 48.105 1.00 94.00 464 HIS A O 1
ATOM 3710 N N . GLY A 1 465 ? -22.365 -16.342 46.057 1.00 93.06 465 GLY A N 1
ATOM 3711 C CA . GLY A 1 465 ? -23.830 -16.314 46.038 1.00 93.06 465 GLY A CA 1
ATOM 3712 C C . GLY A 1 465 ? -24.461 -15.188 45.218 1.00 93.06 465 GLY A C 1
ATOM 3713 O O . GLY A 1 465 ? -25.685 -15.050 45.240 1.00 93.06 465 GLY A O 1
ATOM 3714 N N . ILE A 1 466 ? -23.682 -14.405 44.465 1.00 95.44 466 ILE A N 1
ATOM 3715 C CA . ILE A 1 466 ? -24.244 -13.411 43.543 1.00 95.44 466 ILE A CA 1
ATOM 3716 C C . ILE A 1 466 ? -24.784 -14.105 42.295 1.00 95.44 466 ILE A C 1
ATOM 3718 O O . ILE A 1 466 ? -24.079 -14.834 41.598 1.00 95.44 466 ILE A O 1
ATOM 3722 N N . ARG A 1 467 ? -26.043 -13.815 41.960 1.00 94.12 467 ARG A N 1
ATOM 3723 C CA . ARG A 1 467 ? -26.613 -14.158 40.658 1.00 94.12 467 ARG A CA 1
ATOM 3724 C C . ARG A 1 467 ? -26.296 -13.047 39.666 1.00 94.12 467 ARG A C 1
ATOM 3726 O O . ARG A 1 467 ? -26.765 -11.927 39.832 1.00 94.12 467 ARG A O 1
ATOM 3733 N N . LEU A 1 468 ? -25.540 -13.384 38.629 1.00 94.06 468 LEU A N 1
ATOM 3734 C CA . LEU A 1 468 ? -25.194 -12.448 37.566 1.00 94.06 468 LEU A CA 1
ATOM 3735 C C . LEU A 1 468 ? -26.317 -12.345 36.531 1.00 94.06 468 LEU A C 1
ATOM 3737 O O . LEU A 1 468 ? -26.912 -13.353 36.144 1.00 94.06 468 LEU A O 1
ATOM 3741 N N . ASP A 1 469 ? -26.558 -11.123 36.074 1.00 94.31 469 ASP A N 1
ATOM 3742 C CA . ASP A 1 469 ? -27.553 -10.751 35.071 1.00 94.31 469 ASP A CA 1
ATOM 3743 C C . ASP A 1 469 ? -26.862 -9.929 33.979 1.00 94.31 469 ASP A C 1
ATOM 3745 O O . ASP A 1 469 ? -26.797 -8.706 34.067 1.00 94.31 469 ASP A O 1
ATOM 3749 N N . TRP A 1 470 ? -26.242 -10.619 33.014 1.00 93.56 470 TRP A N 1
ATOM 3750 C CA . TRP A 1 470 ? -25.564 -9.969 31.889 1.00 93.56 470 TRP A CA 1
ATOM 3751 C C . TRP A 1 470 ? -26.585 -9.287 30.976 1.00 93.56 470 TRP A C 1
ATOM 3753 O O . TRP A 1 470 ? -27.372 -9.961 30.311 1.00 93.56 470 TRP A O 1
ATOM 3763 N N . ASP A 1 471 ? -26.524 -7.960 30.915 1.00 94.62 471 ASP A N 1
ATOM 3764 C CA . ASP A 1 471 ? -27.357 -7.124 30.057 1.00 94.62 471 ASP A CA 1
ATOM 3765 C C . ASP A 1 471 ? -26.493 -6.083 29.315 1.00 94.62 471 ASP A C 1
ATOM 3767 O O . ASP A 1 471 ? -26.199 -5.013 29.860 1.00 94.62 471 ASP A O 1
ATOM 3771 N N . PRO A 1 472 ? -26.103 -6.354 28.053 1.00 91.69 472 PRO A N 1
ATOM 3772 C CA . PRO A 1 472 ? -25.310 -5.432 27.241 1.00 91.69 472 PRO A CA 1
ATOM 3773 C C . PRO A 1 472 ? -26.125 -4.240 26.710 1.00 91.69 472 PRO A C 1
ATOM 3775 O O . PRO A 1 472 ? -25.564 -3.326 26.100 1.00 91.69 472 PRO A O 1
ATOM 3778 N N . THR A 1 473 ? -27.446 -4.238 26.924 1.00 92.38 473 THR A N 1
ATOM 3779 C CA . THR A 1 473 ? -28.363 -3.166 26.507 1.00 92.38 473 THR A CA 1
ATOM 3780 C C . THR A 1 473 ? -28.683 -2.186 27.633 1.00 92.38 473 THR A C 1
ATOM 3782 O O . THR A 1 473 ? -29.372 -1.185 27.410 1.00 92.38 473 THR A O 1
ATOM 3785 N N . ARG A 1 474 ? -28.157 -2.441 28.838 1.00 93.56 474 ARG A N 1
ATOM 3786 C CA . ARG A 1 474 ? -28.385 -1.617 30.020 1.00 93.56 474 ARG A CA 1
ATOM 3787 C C . ARG A 1 474 ? -27.946 -0.165 29.759 1.00 93.56 474 ARG A C 1
ATOM 3789 O O . ARG A 1 474 ? -26.787 0.070 29.409 1.00 93.56 474 ARG A O 1
ATOM 3796 N N . PRO A 1 475 ? -28.845 0.829 29.907 1.00 92.81 475 PRO A N 1
ATOM 3797 C CA . PRO A 1 475 ? -28.565 2.191 29.472 1.00 92.81 475 PRO A CA 1
ATOM 3798 C C . PRO A 1 475 ? -27.547 2.864 30.400 1.00 92.81 475 PRO A C 1
ATOM 3800 O O . PRO A 1 475 ? -27.811 2.969 31.597 1.00 92.81 475 PRO A O 1
ATOM 3803 N N . PRO A 1 476 ? -26.426 3.389 29.879 1.00 92.06 476 PRO A N 1
ATOM 3804 C CA . PRO A 1 476 ? -25.428 4.040 30.711 1.00 92.06 476 PRO A CA 1
ATOM 3805 C C . PRO A 1 476 ? -25.976 5.332 31.333 1.00 92.06 476 PRO A C 1
ATOM 3807 O O . PRO A 1 476 ? -26.907 5.970 30.827 1.00 92.06 476 PRO A O 1
ATOM 3810 N N . ALA A 1 477 ? -25.357 5.757 32.430 1.00 92.38 477 ALA A N 1
ATOM 3811 C CA . ALA A 1 477 ? -25.664 7.010 33.090 1.00 92.38 477 ALA A CA 1
ATOM 3812 C C . ALA A 1 477 ? -25.500 8.202 32.139 1.00 92.38 477 ALA A C 1
ATOM 3814 O O . ALA A 1 477 ? -24.665 8.226 31.230 1.00 92.38 477 ALA A O 1
ATOM 3815 N N . ARG A 1 478 ? -26.302 9.244 32.376 1.00 87.81 478 ARG A N 1
ATOM 3816 C CA . ARG A 1 478 ? -26.341 10.429 31.517 1.00 87.81 478 ARG A CA 1
ATOM 3817 C C . ARG A 1 478 ? -24.944 11.040 31.353 1.00 87.81 478 ARG A C 1
ATOM 3819 O O . ARG A 1 478 ? -24.321 11.445 32.329 1.00 87.81 478 ARG A O 1
ATOM 3826 N N . GLY A 1 479 ? -24.512 11.180 30.102 1.00 81.81 479 GLY A N 1
ATOM 3827 C CA . GLY A 1 479 ? -23.225 11.784 29.744 1.00 81.81 479 GLY A CA 1
ATOM 3828 C C . GLY A 1 479 ? -22.069 10.791 29.612 1.00 81.81 479 GLY A C 1
ATOM 3829 O O . GLY A 1 479 ? -21.005 11.198 29.160 1.00 81.81 479 GLY A O 1
ATOM 3830 N N . VAL A 1 480 ? -22.271 9.510 29.938 1.00 84.38 480 VAL A N 1
ATOM 3831 C CA . VAL A 1 480 ? -21.296 8.448 29.663 1.00 84.38 480 VAL A CA 1
ATOM 3832 C C . VAL A 1 480 ? -21.482 7.966 28.227 1.00 84.38 480 VAL A C 1
ATOM 3834 O O . VAL A 1 480 ? -22.580 7.568 27.837 1.00 84.38 480 VAL A O 1
ATOM 3837 N N . LYS A 1 481 ? -20.414 8.024 27.428 1.00 82.50 481 LYS A N 1
ATOM 3838 C CA . LYS A 1 481 ? -20.397 7.487 26.064 1.00 82.50 481 LYS A CA 1
ATOM 3839 C C . LYS A 1 481 ? -19.913 6.042 26.094 1.00 82.50 481 LYS A C 1
ATOM 3841 O O . LYS A 1 481 ? -18.915 5.739 26.738 1.00 82.50 481 LYS A O 1
ATOM 3846 N N . THR A 1 482 ? -20.595 5.175 25.360 1.00 84.88 482 THR A N 1
ATOM 3847 C CA . THR A 1 482 ? -20.199 3.779 25.146 1.00 84.88 482 THR A CA 1
ATOM 3848 C C . THR A 1 482 ? -19.906 3.564 23.671 1.00 84.88 482 THR A C 1
ATOM 3850 O O . THR A 1 482 ? -20.510 4.225 22.826 1.00 84.88 482 THR A O 1
ATOM 3853 N N . VAL A 1 483 ? -19.023 2.623 23.350 1.00 86.31 483 VAL A N 1
ATOM 3854 C CA . VAL A 1 483 ? -18.758 2.266 21.952 1.00 86.31 483 VAL A CA 1
ATOM 3855 C C . VAL A 1 483 ? -19.995 1.609 21.359 1.00 86.31 483 VAL A C 1
ATOM 3857 O O . VAL A 1 483 ? -20.561 0.672 21.925 1.00 86.31 483 VAL A O 1
ATOM 3860 N N . THR A 1 484 ? -20.455 2.140 20.234 1.00 88.06 484 THR A N 1
ATOM 3861 C CA . THR A 1 484 ? -21.615 1.606 19.516 1.00 88.06 484 THR A CA 1
ATOM 3862 C C . THR A 1 484 ? -21.199 0.461 18.595 1.00 88.06 484 THR A C 1
ATOM 3864 O O . THR A 1 484 ? -20.020 0.316 18.268 1.00 88.06 484 THR A O 1
ATOM 3867 N N . ASP A 1 485 ? -22.151 -0.350 18.129 1.00 88.38 485 ASP A N 1
ATOM 3868 C CA . ASP A 1 485 ? -21.864 -1.360 17.101 1.00 88.38 485 ASP A CA 1
ATOM 3869 C C . ASP A 1 485 ? -21.264 -0.725 15.840 1.00 88.38 485 ASP A C 1
ATOM 3871 O O . ASP A 1 485 ? -20.307 -1.248 15.277 1.00 88.38 485 ASP A O 1
ATOM 3875 N N . ALA A 1 486 ? -21.740 0.463 15.451 1.00 88.00 486 ALA A N 1
ATOM 3876 C CA . ALA A 1 486 ? -21.198 1.206 14.316 1.00 88.00 486 ALA A CA 1
ATOM 3877 C C . ALA A 1 486 ? -19.725 1.607 14.515 1.00 88.00 486 ALA A C 1
ATOM 3879 O O . ALA A 1 486 ? -18.941 1.552 13.564 1.00 88.00 486 ALA A O 1
ATOM 3880 N N . ASP A 1 487 ? -19.333 1.993 15.731 1.00 87.31 487 ASP A N 1
ATOM 3881 C CA . ASP A 1 487 ? -17.936 2.296 16.059 1.00 87.31 487 ASP A CA 1
ATOM 3882 C C . ASP A 1 487 ? -17.072 1.030 15.990 1.00 87.31 487 ASP A C 1
ATOM 3884 O O . ASP A 1 487 ? -15.979 1.048 15.417 1.00 87.31 487 ASP A O 1
ATOM 3888 N N . MET A 1 488 ? -17.591 -0.095 16.492 1.00 88.50 488 MET A N 1
ATOM 3889 C CA . MET A 1 488 ? -16.902 -1.386 16.441 1.00 88.50 488 MET A CA 1
ATOM 3890 C C . MET A 1 488 ? -16.723 -1.875 14.993 1.00 88.50 488 MET A C 1
ATOM 3892 O O . MET A 1 488 ? -15.626 -2.260 14.591 1.00 88.50 488 MET A O 1
ATOM 3896 N N . LEU A 1 489 ? -17.751 -1.755 14.148 1.00 90.88 489 LEU A N 1
ATOM 3897 C CA . LEU A 1 489 ? -17.666 -2.088 12.722 1.00 90.88 489 LEU A CA 1
ATOM 3898 C C . LEU A 1 489 ? -16.581 -1.271 11.999 1.00 90.88 489 LEU A C 1
ATOM 3900 O O . LEU A 1 489 ? -15.845 -1.811 11.167 1.00 90.88 489 LEU A O 1
ATOM 3904 N N . ARG A 1 490 ? -16.417 0.016 12.338 1.00 88.56 490 ARG A N 1
ATOM 3905 C CA . ARG A 1 490 ? -15.324 0.849 11.795 1.00 88.56 490 ARG A CA 1
ATOM 3906 C C . ARG A 1 490 ? -13.952 0.366 12.255 1.00 88.56 490 ARG A C 1
ATOM 3908 O O . ARG A 1 490 ? -13.014 0.364 11.449 1.00 88.56 490 ARG A O 1
ATOM 3915 N N . LEU A 1 491 ? -13.829 -0.053 13.514 1.00 86.38 491 LEU A N 1
ATOM 3916 C CA . LEU A 1 491 ? -12.593 -0.616 14.055 1.00 86.38 491 LEU A CA 1
ATOM 3917 C C . LEU A 1 491 ? -12.232 -1.927 13.345 1.00 86.38 491 LEU A C 1
ATOM 3919 O O . LEU A 1 491 ? -11.116 -2.055 12.841 1.00 86.38 491 LEU A O 1
ATOM 3923 N N . VAL A 1 492 ? -13.186 -2.854 13.210 1.00 88.06 492 VAL A N 1
ATOM 3924 C CA . VAL A 1 492 ? -13.008 -4.120 12.476 1.00 88.06 492 VAL A CA 1
ATOM 3925 C C . VAL A 1 492 ? -12.595 -3.856 11.032 1.00 88.06 492 VAL A C 1
ATOM 3927 O O . VAL A 1 492 ? -11.624 -4.441 10.551 1.00 88.06 492 VAL A O 1
ATOM 3930 N N . ARG A 1 493 ? -13.264 -2.924 10.343 1.00 87.38 493 ARG A N 1
ATOM 3931 C CA . ARG A 1 493 ? -12.898 -2.534 8.975 1.00 87.38 493 ARG A CA 1
ATOM 3932 C C . ARG A 1 493 ? -11.452 -2.045 8.898 1.00 87.38 493 ARG A C 1
ATOM 3934 O O . ARG A 1 493 ? -10.703 -2.458 8.014 1.00 87.38 493 ARG A O 1
ATOM 3941 N N . THR A 1 494 ? -11.055 -1.175 9.821 1.00 85.50 494 THR A N 1
ATOM 3942 C CA . THR A 1 494 ? -9.695 -0.622 9.884 1.00 85.50 494 THR A CA 1
ATOM 3943 C C . THR A 1 494 ? -8.667 -1.725 10.119 1.00 85.50 494 THR A C 1
ATOM 3945 O O . THR A 1 494 ? -7.679 -1.820 9.388 1.00 85.50 494 THR A O 1
ATOM 3948 N N . PHE A 1 495 ? -8.945 -2.629 11.059 1.00 85.06 495 PHE A N 1
ATOM 3949 C CA . PHE A 1 495 ? -8.127 -3.808 11.314 1.00 85.06 495 PHE A CA 1
ATOM 3950 C C . PHE A 1 495 ? -7.964 -4.678 10.056 1.00 85.06 495 PHE A C 1
ATOM 3952 O O . PHE A 1 495 ? -6.838 -4.997 9.672 1.00 85.06 495 PHE A O 1
ATOM 3959 N N . MET A 1 496 ? -9.056 -4.992 9.348 1.00 84.38 496 MET A N 1
ATOM 3960 C CA . MET A 1 496 ? -9.014 -5.775 8.104 1.00 84.38 496 MET A CA 1
ATOM 3961 C C . MET A 1 496 ? -8.157 -5.109 7.019 1.00 84.38 496 MET A C 1
ATOM 3963 O O . MET A 1 496 ? -7.407 -5.792 6.314 1.00 84.38 496 MET A O 1
ATOM 3967 N N . VAL A 1 497 ? -8.231 -3.779 6.887 1.00 83.31 497 VAL A N 1
ATOM 3968 C CA . VAL A 1 497 ? -7.396 -3.014 5.947 1.00 83.31 497 VAL A CA 1
ATOM 3969 C C . VAL A 1 497 ? -5.916 -3.144 6.306 1.00 83.31 497 VAL A C 1
ATOM 3971 O O . VAL A 1 497 ? -5.107 -3.416 5.417 1.00 83.31 497 VAL A O 1
ATOM 3974 N N . HIS A 1 498 ? -5.554 -3.016 7.585 1.00 79.06 498 HIS A N 1
ATOM 3975 C CA . HIS A 1 498 ? -4.166 -3.157 8.031 1.00 79.06 498 HIS A CA 1
ATOM 3976 C C . HIS A 1 498 ? -3.628 -4.578 7.855 1.00 79.06 498 HIS A C 1
ATOM 3978 O O . HIS A 1 498 ? -2.525 -4.742 7.334 1.00 79.06 498 HIS A O 1
ATOM 3984 N N . VAL A 1 499 ? -4.407 -5.602 8.214 1.00 82.25 499 VAL A N 1
ATOM 3985 C CA . VAL A 1 499 ? -4.043 -7.013 8.001 1.00 82.25 499 VAL A CA 1
ATOM 3986 C C . VAL A 1 499 ? -3.763 -7.272 6.520 1.00 82.25 499 VAL A C 1
ATOM 3988 O O . VAL A 1 499 ? -2.725 -7.837 6.170 1.00 82.25 499 VAL A O 1
ATOM 3991 N N . LYS A 1 500 ? -4.639 -6.785 5.631 1.00 78.50 500 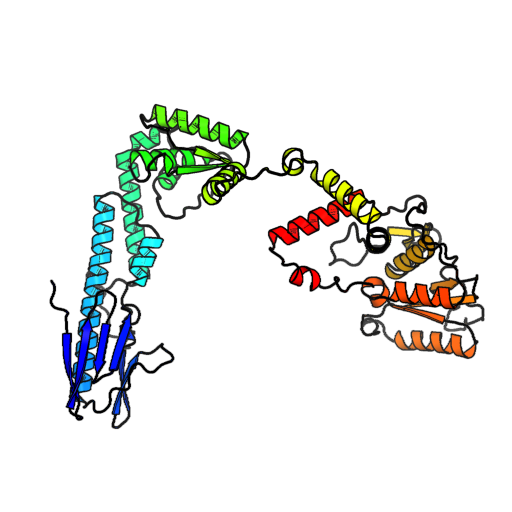LYS A N 1
ATOM 3992 C CA . LYS A 1 500 ? -4.475 -6.919 4.179 1.00 78.50 500 LYS A CA 1
ATOM 3993 C C . LYS A 1 500 ? -3.252 -6.162 3.656 1.00 78.50 500 LYS A C 1
ATOM 3995 O O . LYS A 1 500 ? -2.497 -6.717 2.858 1.00 78.50 500 LYS A O 1
ATOM 4000 N N . ALA A 1 501 ? -3.059 -4.911 4.073 1.00 77.31 501 ALA A N 1
ATOM 4001 C CA . ALA A 1 501 ? -1.958 -4.067 3.609 1.00 77.31 501 ALA A CA 1
ATOM 4002 C C . ALA A 1 501 ? -0.589 -4.628 4.022 1.00 77.31 501 ALA A C 1
ATOM 4004 O O . ALA A 1 501 ? 0.340 -4.637 3.216 1.00 77.31 501 ALA A O 1
ATOM 4005 N N . ASN A 1 502 ? -0.498 -5.166 5.240 1.00 78.88 502 ASN A N 1
ATOM 4006 C CA . ASN A 1 502 ? 0.724 -5.748 5.792 1.00 78.88 502 ASN A CA 1
ATOM 4007 C C . ASN A 1 502 ? 0.905 -7.237 5.452 1.00 78.88 502 ASN A C 1
ATOM 4009 O O . ASN A 1 502 ? 1.908 -7.825 5.839 1.00 78.88 502 ASN A O 1
ATOM 4013 N N . ARG A 1 503 ? -0.037 -7.843 4.710 1.00 81.62 503 ARG A N 1
ATOM 4014 C CA . ARG A 1 503 ? -0.033 -9.270 4.332 1.00 81.62 503 ARG A CA 1
ATOM 4015 C C . ARG A 1 503 ? 0.104 -10.218 5.531 1.00 81.62 503 ARG A C 1
ATOM 4017 O O . ARG A 1 503 ? 0.716 -11.274 5.406 1.00 81.62 503 ARG A O 1
ATOM 4024 N N . VAL A 1 504 ? -0.483 -9.840 6.663 1.00 77.31 504 VAL A N 1
ATOM 4025 C CA . VAL A 1 504 ? -0.419 -10.618 7.905 1.00 77.31 504 VAL A CA 1
ATOM 4026 C C . VAL A 1 504 ? -1.220 -11.905 7.725 1.00 77.31 504 VAL A C 1
ATOM 4028 O O . VAL A 1 504 ? -2.409 -11.868 7.393 1.00 77.31 504 VAL A O 1
ATOM 4031 N N . GLY A 1 505 ? -0.570 -13.052 7.918 1.00 76.00 505 GLY A N 1
ATOM 4032 C CA . GLY A 1 505 ? -1.228 -14.355 7.832 1.00 76.00 505 GLY A CA 1
ATOM 4033 C C . GLY A 1 505 ? -2.118 -14.652 9.053 1.00 76.00 505 GLY A C 1
ATOM 4034 O O . GLY A 1 505 ? -1.899 -14.084 10.122 1.00 76.00 505 GLY A O 1
ATOM 4035 N N . PRO A 1 506 ? -3.072 -15.605 8.972 1.00 71.38 506 PRO A N 1
ATOM 4036 C CA . PRO A 1 506 ? -3.939 -15.969 10.103 1.00 71.38 506 PRO A CA 1
ATOM 4037 C C . PRO A 1 506 ? -3.196 -16.435 11.367 1.00 71.38 506 PRO A C 1
ATOM 4039 O O . PRO A 1 506 ? -3.713 -16.322 12.477 1.00 71.38 506 PRO A O 1
ATOM 4042 N N . GLN A 1 507 ? -1.996 -17.003 11.212 1.00 66.50 507 GLN A N 1
ATOM 4043 C CA . GLN A 1 507 ? -1.158 -17.414 12.343 1.00 66.50 507 GLN A CA 1
ATOM 4044 C C . GLN A 1 507 ? -0.470 -16.216 13.003 1.00 66.50 507 GLN A C 1
ATOM 4046 O O . GLN A 1 507 ? -0.427 -16.137 14.226 1.00 66.50 507 GLN A O 1
ATOM 4051 N N . GLU A 1 508 ? 0.001 -15.258 12.207 1.00 67.44 508 GLU A N 1
ATOM 4052 C CA . GLU A 1 508 ? 0.637 -14.031 12.693 1.00 67.44 508 GLU A CA 1
ATOM 4053 C C . GLU A 1 508 ? -0.379 -13.111 13.374 1.00 67.44 508 GLU A C 1
ATOM 4055 O O . GLU A 1 508 ? -0.088 -12.551 14.427 1.00 67.44 508 GLU A O 1
ATOM 4060 N N . SER A 1 509 ? -1.607 -13.027 12.846 1.00 61.06 509 SER A N 1
ATOM 4061 C CA . SER A 1 509 ? -2.681 -12.253 13.477 1.00 61.06 509 SER A CA 1
ATOM 4062 C C . SER A 1 509 ? -3.072 -12.813 14.846 1.00 61.06 509 SER A C 1
ATOM 4064 O O . SER A 1 509 ? -3.402 -12.047 15.739 1.00 61.06 509 SER A O 1
ATOM 4066 N N . ARG A 1 510 ? -3.010 -14.139 15.031 1.00 60.81 510 ARG A N 1
ATOM 4067 C CA . ARG A 1 510 ? -3.266 -14.798 16.327 1.00 60.81 510 ARG A CA 1
ATOM 4068 C C . ARG A 1 510 ? -2.081 -14.705 17.293 1.00 60.81 510 ARG A C 1
ATOM 4070 O O . ARG A 1 510 ? -2.279 -14.810 18.497 1.00 60.81 510 ARG A O 1
ATOM 4077 N N . ALA A 1 511 ? -0.865 -14.535 16.776 1.00 54.03 511 ALA A N 1
ATOM 4078 C CA . ALA A 1 511 ? 0.360 -14.422 17.566 1.00 54.03 511 ALA A CA 1
ATOM 4079 C C . ALA A 1 511 ? 0.648 -12.988 18.051 1.00 54.03 511 ALA A C 1
ATOM 4081 O O . ALA A 1 511 ? 1.576 -12.793 18.837 1.00 54.03 511 ALA A O 1
ATOM 4082 N N . ALA A 1 512 ? -0.124 -11.993 17.599 1.00 54.12 512 ALA A N 1
ATOM 4083 C CA . ALA A 1 512 ? 0.028 -10.608 18.027 1.00 54.12 512 ALA A CA 1
ATOM 4084 C C . ALA A 1 512 ? -0.220 -10.458 19.550 1.00 54.12 512 ALA A C 1
ATOM 4086 O O . ALA A 1 512 ? -1.140 -11.090 20.086 1.00 54.12 512 ALA A O 1
ATOM 4087 N N . PRO A 1 513 ? 0.572 -9.632 20.266 1.00 40.62 513 PRO A N 1
ATOM 4088 C CA . PRO A 1 513 ? 0.342 -9.351 21.684 1.00 40.62 513 PRO A CA 1
ATOM 4089 C C . PRO A 1 513 ? -1.093 -8.839 21.892 1.00 40.62 513 PRO A C 1
ATOM 4091 O O . PRO A 1 513 ? -1.526 -7.938 21.180 1.00 40.62 513 PRO A O 1
ATOM 4094 N N . GLY A 1 514 ? -1.842 -9.445 22.819 1.00 45.03 514 GLY A N 1
ATOM 4095 C CA . GLY A 1 514 ? -3.264 -9.145 23.062 1.00 45.03 514 GLY A CA 1
ATOM 4096 C C . GLY A 1 514 ? -4.272 -10.118 22.426 1.00 45.03 514 GLY A C 1
ATOM 4097 O O . GLY A 1 514 ? -5.441 -10.078 22.780 1.00 45.03 514 GLY A O 1
ATOM 4098 N N . CYS A 1 515 ? -3.849 -11.042 21.550 1.00 38.38 515 CYS A N 1
ATOM 4099 C CA . CYS A 1 515 ? -4.715 -12.095 20.981 1.00 38.38 515 CYS A CA 1
ATOM 4100 C C . CYS A 1 515 ? -4.751 -13.406 21.794 1.00 38.38 515 CYS A C 1
ATOM 4102 O O . CYS A 1 515 ? -5.202 -14.438 21.288 1.00 38.38 515 CYS A O 1
ATOM 4104 N N . ARG A 1 516 ? -4.285 -13.408 23.052 1.00 37.47 516 ARG A N 1
ATOM 4105 C CA . ARG A 1 516 ? -4.517 -14.555 23.941 1.00 37.47 516 ARG A CA 1
ATOM 4106 C C . ARG A 1 516 ? -5.999 -14.562 24.289 1.00 37.47 516 ARG A C 1
ATOM 4108 O O . ARG A 1 516 ? -6.454 -13.715 25.043 1.00 37.47 516 ARG A O 1
ATOM 4115 N N . ALA A 1 517 ? -6.730 -15.477 23.660 1.00 33.94 517 ALA A N 1
ATOM 4116 C CA . ALA A 1 517 ? -8.160 -15.653 23.844 1.00 33.94 517 ALA A CA 1
ATOM 4117 C C . ALA A 1 517 ? -8.509 -15.693 25.339 1.00 33.94 517 ALA A C 1
ATOM 4119 O O . ALA A 1 517 ? -8.025 -16.568 26.061 1.00 33.94 517 ALA A O 1
ATOM 4120 N N . HIS A 1 518 ? -9.351 -14.757 25.781 1.00 36.75 518 HIS A N 1
ATOM 4121 C CA . HIS A 1 518 ? -10.205 -15.019 26.930 1.00 36.75 518 HIS A CA 1
ATOM 4122 C C . HIS A 1 518 ? -11.121 -16.188 26.535 1.00 36.75 518 HIS A C 1
ATOM 4124 O O . HIS A 1 518 ? -11.707 -16.123 25.450 1.00 36.75 518 HIS A O 1
ATOM 4130 N N . PRO A 1 519 ? -11.160 -17.279 27.318 1.00 30.22 519 PRO A N 1
ATOM 4131 C CA . PRO A 1 519 ? -12.079 -18.384 27.069 1.00 30.22 519 PRO A CA 1
ATOM 4132 C C . PRO A 1 519 ? -13.545 -17.944 27.132 1.00 30.22 519 PRO A C 1
ATOM 4134 O O . PRO A 1 519 ? -13.866 -17.081 27.983 1.00 30.22 519 PRO A O 1
#

Foldseek 3Di:
DPDWDKDWDAFQVRWIWIWTADPQGIWIDTHPDIDGAGLQQLQQQDQDDDPPATAGASPDPPDGRDGDGRHDPVNSVSVVVVSVVSLQVQLVVLLVVLVVVLVCCLVLLHQQAPVNLVVSVSSHRDHPPPPDPPPPDPPDPDSNDDDSVNSVVVSVVSNVVSLVVCCVVCVVLQCFLDPGRQDPVLSSQLSNDYPDDDDDDDPPNCPLVSLLSNLLVCQVSVVDPLLRAEAEDADDVVLVVSLVSNCVSCVSVVHDNVNNHRDYPVVVVQVVCCVVVVDRDDDDPCVVPVCLLVVLVVVLVVCVVVDVVSVVVLLCCQFQADDQDDDPPDDDDFPDADPVVRDGAHAAQQRDGAHDSLLNSLRNLCVLQVFDKDAQDFDPDAPDDPVDDTDGAGIARVVLQEGEHEAAAAPVRHHDPPDPCSVVVVVVVVVVCVVVVGHYHYHYPHCSRQRCRSVVVVVVCVVSPDRTDRHSPPHGDPPDDTRDPSNVSVVVVVVVVVCVVVVPDPVNVCVDRRNPDDD

pLDDT: mean 81.44, std 17.19, range [27.08, 97.62]

Sequence (519 aa):
MTVPEQWRGTTADRDDWILVRREEGFVLRHGPEESHIPASEADRIAVTRRWWRATVTVAGVSERVGALRGLTREEGSRLEAAVQEALSKSLAAWTQTVTTTIETARRDLRWITQEEVSALLAARPRIADTGSSGTWSADASGPLQLSEEGTRRWVGTVNEEVAAAILQSQRRFFDTIESSPLTHEQARAVVTYDNRVNVIAAAGSGKTSVMVARAAYAVARQLAKPEEIVLLAFNKDAAQELQTRIQRRFEAAGLSADGVVASTFHAFGLQVIGRATGRKPTVAPWLTDGNELEVLSDIVDELKAKDPQFDHAWDWFRLLLPRPEEDSTEPATPDAWDPVRRVSGYRAMDGRMVRSEGERRIANFLYLHGVRYDYEHPYQHDTADAEHRQYHPDFYYPDIDVWHEHWGVDAHGKPKADWTDYDQGMEWKRQLHRDRGTTLLETTWAGVMEGDDLTQLRDKLVQHGIRLDWDPTRPPARGVKTVTDADMLRLVRTFMVHVKANRVGPQESRAAPGCRAHP

Secondary structure (DSSP, 8-state):
-PPPPEEEEE-TTSPEEEEEEETTEEEEEETTEEEEEEGGGGGGEEEEEETTEEEEEEBTBSS-S----S--HHHHHHHHHHHHHHHHHHHHHHHHHHHHHHHHHHHTT-PPPHHHHHHHHHTSPP-----------TT--STT---HHHHHHHHHHHHHHHHHHHHHHTHHHHHHSSSSPPPHHHHHHHH---SS------TTS-HHHHHHHHHHHHHHTTSS-GGG-EEEESSHHHHHHHHHHHHHHHHHTT---TT-EEEEHHHHHHHHHHHHHS-PPPPPTHHHHS-HHHHHHHHHHHHHHH-HHHHHHHHHHHHHS---S--TTSPPPP-EEETTTTEEEEE-TTS-EESSHHHHHHHHHHHHTT---EESPPPSS----SS-PPP--SEEETTTTEEEEEE-B-TTSPBPTT-TTHHHHHHHHHHHHHHHT-EEEEEEHHHHHHSSHHHHHHHHHHHTTPPP---TTPPPPTT-----HHHHHHHHHHHHHHHHHTT--HHHHHHSTT-S---

Organism: NCBI:txid1195761

InterPro domains:
  IPR000212 UvrD-like helicase [PTHR11070] (152-327)
  IPR014016 UvrD-like helicase, ATP-binding domain [PF00580] (182-281)
  IPR014016 UvrD-like helicase, ATP-binding domain [PS51198] (180-519)
  IPR027417 P-loop containing nucleoside triphosphate hydrolase [G3DSA:3.40.50.300] (177-318)
  IPR027417 P-loop containing nucleoside triphosphate hydrolase [SSF52540] (180-311)